Protein AF-A0A8H5CUA9-F1 (afdb_monomer_lite)

Secondary structure (DSSP, 8-state):
--EEEE-PPSSSS--SS-SSS----------------------------------SSSPPHHHHHHHHHHHHHHTTSS-HHHHHHHHHHHHHHHHS--SHHHHHHHHHHHHHHHT-EETTEES--HHHHTTTHHHHHHHHHHHHTT--SHHHHHT-HHHHHHHHHHHHHHGGGGTTTHHHHHHHHHHHHHHHTTS---HHHHHHHHHHHHHHHHHHHHH-GGGHHHHHHHHHHHHHHHHHH---HHHHHHHEEE-SS-EEE-TTS-HHHHHHHHHHHHHHHHHHHHHHHHHHHHTS--EEE--SS-SS---EEEEETT-S---TT------HHHHHHHHHHHHHHHHHHHHHHHHHHTHHHHHHHHHHHHHHHHHHHHHHHHHHT-SS--PPPPPPGGGSSSS--EEEEEE--TTTTTSTT------EEEEESTTS-SS-----SSTHHHHHHHHHTT-S---

InterPro domains:
  IPR005043 Exportin-2, C-terminal [PF03378] (111-243)
  IPR007696 DNA mismatch repair protein MutS, core [SM00533] (131-419)
  IPR011989 Armadillo-like helical [G3DSA:1.25.10.10] (51-258)
  IPR013713 Exportin-2, central domain [PF08506] (57-110)
  IPR016024 Armadillo-type fold [SSF48371] (60-244)
  IPR027417 P-loop containing nucleoside triphosphate hydrolase [G3DSA:3.40.50.300] (388-447)
  IPR036187 DNA mismatch repair protein MutS, core domain superfamily [SSF48334] (194-383)
  IPR045076 DNA mismatch repair MutS [PTHR11361] (175-446)

pLDDT: mean 72.4, std 21.4, range [22.5, 98.19]

Structure (mmCIF, N/CA/C/O backbone):
data_AF-A0A8H5CUA9-F1
#
_entry.id   AF-A0A8H5CUA9-F1
#
loop_
_atom_site.group_PDB
_atom_site.id
_atom_site.type_symbol
_atom_site.label_atom_id
_atom_site.label_alt_id
_atom_site.label_comp_id
_atom_site.label_asym_id
_atom_site.label_entity_id
_atom_site.label_seq_id
_atom_site.pdbx_PDB_ins_code
_atom_site.Cartn_x
_atom_site.Cartn_y
_atom_site.Cartn_z
_atom_site.occupancy
_atom_site.B_iso_or_equiv
_atom_site.auth_seq_id
_atom_site.auth_comp_id
_atom_site.auth_asym_id
_atom_site.auth_atom_id
_atom_site.pdbx_PDB_model_num
ATOM 1 N N . MET A 1 1 ? -40.866 10.759 51.857 1.00 33.16 1 MET A N 1
ATOM 2 C CA . MET A 1 1 ? -41.817 9.677 52.208 1.00 33.16 1 MET A CA 1
ATOM 3 C C . MET A 1 1 ? -41.037 8.377 52.281 1.00 33.16 1 MET A C 1
ATOM 5 O O . MET A 1 1 ? -40.212 8.161 51.402 1.00 33.16 1 MET A O 1
ATOM 9 N N . GLY A 1 2 ? -41.243 7.554 53.311 1.00 36.34 2 GLY A N 1
ATOM 10 C CA . GLY A 1 2 ? -40.573 6.253 53.412 1.00 36.34 2 GLY A CA 1
ATOM 11 C C . GLY A 1 2 ? -41.171 5.215 52.456 1.00 36.34 2 GLY A C 1
ATOM 12 O O . GLY A 1 2 ? -42.370 5.250 52.169 1.00 36.34 2 GLY A O 1
ATOM 13 N N . ARG A 1 3 ? -40.339 4.277 52.004 1.00 40.56 3 ARG A N 1
ATOM 14 C CA . ARG A 1 3 ? -40.757 3.039 51.336 1.00 40.56 3 ARG A CA 1
ATOM 15 C C . ARG A 1 3 ? -40.308 1.841 52.170 1.00 40.56 3 ARG A C 1
ATOM 17 O O . ARG A 1 3 ? -39.305 1.928 52.875 1.00 40.56 3 ARG A O 1
ATOM 24 N N . LEU A 1 4 ? -41.066 0.754 52.107 1.00 42.19 4 LEU A N 1
ATOM 25 C CA . LEU A 1 4 ? -40.862 -0.465 52.887 1.00 42.19 4 LEU A CA 1
ATOM 26 C C . LEU A 1 4 ? -40.534 -1.611 51.919 1.00 42.19 4 LEU A C 1
ATOM 28 O O . LEU A 1 4 ? -41.243 -1.801 50.931 1.00 42.19 4 LEU A O 1
ATOM 32 N N . ARG A 1 5 ? -39.436 -2.332 52.174 1.00 44.25 5 ARG A N 1
ATOM 33 C CA . ARG A 1 5 ? -38.911 -3.403 51.307 1.00 44.25 5 ARG A CA 1
ATOM 34 C C . ARG A 1 5 ? -39.101 -4.756 51.971 1.00 44.25 5 ARG A C 1
ATOM 36 O O . ARG A 1 5 ? -38.800 -4.903 53.153 1.00 44.25 5 ARG A O 1
ATOM 43 N N . LEU A 1 6 ? -39.614 -5.722 51.218 1.00 43.28 6 LEU A N 1
ATOM 44 C CA . LEU A 1 6 ? -40.102 -6.999 51.733 1.00 43.28 6 LEU A CA 1
ATOM 45 C C . LEU A 1 6 ? -39.747 -8.131 50.745 1.00 43.28 6 LEU A C 1
ATOM 47 O O . LEU A 1 6 ? -39.751 -7.927 49.531 1.00 43.28 6 LEU A O 1
ATOM 51 N N . GLY A 1 7 ? -39.438 -9.328 51.256 1.00 43.06 7 GLY A N 1
ATOM 52 C CA . GLY A 1 7 ? -39.088 -10.506 50.446 1.00 43.06 7 GLY A CA 1
ATOM 53 C C . GLY A 1 7 ? -40.048 -11.678 50.665 1.00 43.06 7 GLY A C 1
ATOM 54 O O . GLY A 1 7 ? -40.228 -12.119 51.793 1.00 43.06 7 GLY A O 1
ATOM 55 N N . VAL A 1 8 ? -40.661 -12.185 49.597 1.00 36.41 8 VAL A N 1
ATOM 56 C CA . VAL A 1 8 ? -41.724 -13.210 49.639 1.00 36.41 8 VAL A CA 1
ATOM 57 C C . VAL A 1 8 ? -41.197 -14.589 50.110 1.00 36.41 8 VAL A C 1
ATOM 59 O O . VAL A 1 8 ? -40.125 -15.012 49.666 1.00 36.41 8 VAL A O 1
ATOM 62 N N . PRO A 1 9 ? -41.933 -15.341 50.957 1.00 33.31 9 PRO A N 1
ATOM 63 C CA . PRO A 1 9 ? -41.589 -16.712 51.343 1.00 33.31 9 PRO A CA 1
ATOM 64 C C . PRO A 1 9 ? -42.130 -17.735 50.327 1.00 33.31 9 PRO A C 1
ATOM 66 O O . PRO A 1 9 ? -43.141 -17.486 49.675 1.00 33.31 9 PRO A O 1
ATOM 69 N N . TYR A 1 10 ? -41.495 -18.904 50.173 1.00 32.06 10 TYR A N 1
ATOM 70 C CA . TYR A 1 10 ? -42.010 -19.919 49.241 1.00 32.06 10 TYR A CA 1
ATOM 71 C C . TYR A 1 10 ? -43.195 -20.681 49.867 1.00 32.06 10 TYR A C 1
ATOM 73 O O . TYR A 1 10 ? -43.404 -20.636 51.076 1.00 32.06 10 TYR A O 1
ATOM 81 N N . GLY A 1 11 ? -43.953 -21.406 49.042 1.00 34.25 11 GLY A N 1
ATOM 82 C CA . GLY A 1 11 ? -45.160 -22.137 49.444 1.00 34.25 11 GLY A CA 1
ATOM 83 C C . GLY A 1 11 ? -46.318 -21.933 48.465 1.00 34.25 11 GLY A C 1
ATOM 84 O O . GLY A 1 11 ? -46.708 -22.869 47.783 1.00 34.25 11 GLY A O 1
ATOM 85 N N . LEU A 1 12 ? -46.793 -20.692 48.302 1.00 36.19 12 LEU A N 1
ATOM 86 C CA . LEU A 1 12 ? -47.821 -20.262 47.320 1.00 36.19 12 LEU A CA 1
ATOM 87 C C . LEU A 1 12 ? -47.354 -20.329 45.840 1.00 36.19 12 LEU A C 1
ATOM 89 O O . LEU A 1 12 ? -47.929 -19.713 44.946 1.00 36.19 12 LEU A O 1
ATOM 93 N N . LEU A 1 13 ? -46.252 -21.034 45.612 1.00 31.94 13 LEU A N 1
ATOM 94 C CA . LEU A 1 13 ? -45.362 -21.010 44.461 1.00 31.94 13 LEU A CA 1
ATOM 95 C C . LEU A 1 13 ? -45.447 -22.415 43.808 1.00 31.94 13 LEU A C 1
ATOM 97 O O . LEU A 1 13 ? -45.592 -23.391 44.548 1.00 31.94 13 LEU A O 1
ATOM 101 N N . PRO A 1 14 ? -45.407 -22.591 42.472 1.00 28.94 14 PRO A N 1
ATOM 102 C CA . PRO A 1 14 ? -45.745 -23.861 41.851 1.00 28.94 14 PRO A CA 1
ATOM 103 C C . PRO A 1 14 ? -44.506 -24.751 41.858 1.00 28.94 14 PRO A C 1
ATOM 105 O O . PRO A 1 14 ? -43.643 -24.652 40.989 1.00 28.94 14 PRO A O 1
ATOM 108 N N . VAL A 1 15 ? -44.396 -25.619 42.856 1.00 33.66 15 VAL A N 1
ATOM 109 C CA . VAL A 1 15 ? -43.243 -26.516 42.971 1.00 33.66 15 VAL A CA 1
ATOM 110 C C . VAL A 1 15 ? -43.362 -27.629 41.923 1.00 33.66 15 VAL A C 1
ATOM 112 O O . VAL A 1 15 ? -43.988 -28.655 42.168 1.00 33.66 15 VAL A O 1
ATOM 115 N N . GLY A 1 16 ? -42.795 -27.381 40.737 1.00 33.19 16 GLY A N 1
ATOM 116 C CA . GLY A 1 16 ? -42.816 -28.291 39.584 1.00 33.19 16 GLY A CA 1
ATOM 117 C C . GLY A 1 16 ? -41.465 -28.917 39.218 1.00 33.19 16 GLY A C 1
ATOM 118 O O . GLY A 1 16 ? -41.453 -29.931 38.531 1.00 33.19 16 GLY A O 1
ATOM 119 N N . LEU A 1 17 ? -40.338 -28.353 39.678 1.00 29.14 17 LEU A N 1
ATOM 120 C CA . LEU A 1 17 ? -38.991 -28.915 39.487 1.00 29.14 17 LEU A CA 1
ATOM 121 C C . LEU A 1 17 ? -37.985 -28.281 40.473 1.00 29.14 17 LEU A C 1
ATOM 123 O O . LEU A 1 17 ? -37.248 -27.364 40.131 1.00 29.14 17 LEU A O 1
ATOM 127 N N . LEU A 1 18 ? -37.968 -28.741 41.732 1.00 29.34 18 LEU A N 1
ATOM 128 C CA . LEU A 1 18 ? -36.949 -28.339 42.715 1.00 29.34 18 LEU A CA 1
ATOM 129 C C . LEU A 1 18 ? -36.555 -29.484 43.661 1.00 29.34 18 LEU A C 1
ATOM 131 O O . LEU A 1 18 ? -37.047 -29.601 44.782 1.00 29.34 18 LEU A O 1
ATOM 135 N N . SER A 1 19 ? -35.557 -30.252 43.234 1.00 25.88 19 SER A N 1
ATOM 136 C CA . SER A 1 19 ? -34.466 -30.667 44.117 1.00 25.88 19 SER A CA 1
ATOM 137 C C . SER A 1 19 ? -33.168 -30.318 43.381 1.00 25.88 19 SER A C 1
ATOM 139 O O . SER A 1 19 ? -32.947 -30.853 42.303 1.00 25.88 19 SER A O 1
ATOM 141 N N . SER A 1 20 ? -32.316 -29.407 43.850 1.00 26.67 20 SER A N 1
ATOM 142 C CA . SER A 1 20 ? -32.206 -28.823 45.197 1.00 26.67 20 SER A CA 1
ATOM 143 C C . SER A 1 20 ? -31.976 -27.309 45.161 1.00 26.67 20 SER A C 1
ATOM 145 O O . SER A 1 20 ? -31.079 -26.880 44.453 1.00 26.67 20 SER A O 1
ATOM 147 N N . TYR A 1 21 ? -32.687 -26.554 46.015 1.00 26.58 21 TYR A N 1
ATOM 148 C CA . TYR A 1 21 ? -32.449 -25.132 46.349 1.00 26.58 21 TYR A CA 1
ATOM 149 C C . TYR A 1 21 ? -32.450 -24.136 45.142 1.00 26.58 21 TYR A C 1
ATOM 151 O O . TYR A 1 21 ? -31.545 -24.137 44.329 1.00 26.58 21 TYR A O 1
ATOM 159 N N . ALA A 1 22 ? -33.367 -23.160 45.019 1.00 25.84 22 ALA A N 1
ATOM 160 C CA . ALA A 1 22 ? -34.307 -22.671 46.030 1.00 25.84 22 ALA A CA 1
ATOM 161 C C . ALA A 1 22 ? -35.413 -21.696 45.497 1.00 25.84 22 ALA A C 1
ATOM 163 O O . ALA A 1 22 ? -35.091 -20.599 45.052 1.00 25.84 22 ALA A O 1
ATOM 164 N N . LYS A 1 23 ? -36.701 -22.045 45.730 1.00 27.95 23 LYS A N 1
ATOM 165 C CA . LYS A 1 23 ? -37.940 -21.196 45.802 1.00 27.95 23 LYS A CA 1
ATOM 166 C C . LYS A 1 23 ? -38.431 -20.563 44.446 1.00 27.95 23 LYS A C 1
ATOM 168 O O . LYS A 1 23 ? -37.671 -20.339 43.520 1.00 27.95 23 LYS A O 1
ATOM 173 N N . GLN A 1 24 ? -39.721 -20.167 44.437 1.00 25.41 24 GLN A N 1
ATOM 174 C CA . GLN A 1 24 ? -40.417 -19.152 43.591 1.00 25.41 24 GLN A CA 1
ATOM 175 C C . GLN A 1 24 ? -41.260 -19.589 42.347 1.00 25.41 24 GLN A C 1
ATOM 177 O O . GLN A 1 24 ? -41.706 -20.731 42.315 1.00 25.41 24 GLN A O 1
ATOM 182 N N . GLN A 1 25 ? -41.734 -18.627 41.524 1.00 23.94 25 GLN A N 1
ATOM 183 C CA . GLN A 1 25 ? -43.142 -18.479 41.032 1.00 23.94 25 GLN A CA 1
ATOM 184 C C . GLN A 1 25 ? -43.391 -18.898 39.557 1.00 23.94 25 GLN A C 1
ATOM 186 O O . GLN A 1 25 ? -42.440 -19.326 38.923 1.00 23.94 25 GLN A O 1
ATOM 191 N N . LYS A 1 26 ? -44.575 -18.915 38.894 1.00 23.77 26 LYS A N 1
ATOM 192 C CA . LYS A 1 26 ? -45.988 -18.399 38.967 1.00 23.77 26 LYS A CA 1
ATOM 193 C C . LYS A 1 26 ? -46.382 -16.953 38.573 1.00 23.77 26 LYS A C 1
ATOM 195 O O . LYS A 1 26 ? -47.102 -16.294 39.317 1.00 23.77 26 LYS A O 1
ATOM 200 N N . GLU A 1 27 ? -46.136 -16.608 37.308 1.00 27.83 27 GLU A N 1
ATOM 201 C CA . GLU A 1 27 ? -47.206 -16.304 36.319 1.00 27.83 27 GLU A CA 1
ATOM 202 C C . GLU A 1 27 ? -48.225 -15.141 36.549 1.00 27.83 27 GLU A C 1
ATOM 204 O O . GLU A 1 27 ? -48.868 -15.034 37.585 1.00 27.83 27 GLU A O 1
ATOM 209 N N . ASN A 1 28 ? -48.600 -14.523 35.426 1.00 26.64 28 ASN A N 1
ATOM 210 C CA . ASN A 1 28 ? -49.837 -13.883 34.959 1.00 26.64 28 ASN A CA 1
ATOM 211 C C . ASN A 1 28 ? -50.355 -12.538 35.528 1.00 26.64 28 ASN A C 1
ATOM 213 O O . ASN A 1 28 ? -51.180 -12.504 36.441 1.00 26.64 28 ASN A O 1
ATOM 217 N N . SER A 1 29 ? -49.972 -11.440 34.847 1.00 30.81 29 SER A N 1
ATOM 218 C CA . SER A 1 29 ? -50.752 -10.704 33.803 1.00 30.81 29 SER A CA 1
ATOM 219 C C . SER A 1 29 ? -52.277 -10.464 33.967 1.00 30.81 29 SER A C 1
ATOM 221 O O . SER A 1 29 ? -52.881 -10.819 34.978 1.00 30.81 29 SER A O 1
ATOM 223 N N . PRO A 1 30 ? -52.977 -9.839 32.992 1.00 42.78 30 PRO A N 1
ATOM 224 C CA . PRO A 1 30 ? -52.815 -8.476 32.446 1.00 42.78 30 PRO A CA 1
ATOM 225 C C . PRO A 1 30 ? -54.017 -7.567 32.879 1.00 42.78 30 PRO A C 1
ATOM 227 O O . PRO A 1 30 ? -54.546 -7.840 33.970 1.00 42.78 30 PRO A O 1
ATOM 230 N N . PRO A 1 31 ? -54.417 -6.466 32.174 1.00 30.16 31 PRO A N 1
ATOM 231 C CA . PRO A 1 31 ? -55.078 -6.512 30.845 1.00 30.16 31 PRO A CA 1
ATOM 232 C C . PRO A 1 31 ? -54.671 -5.416 29.807 1.00 30.16 31 PRO A C 1
ATOM 234 O O . PRO A 1 31 ? -53.816 -4.575 30.062 1.00 30.16 31 PRO A O 1
ATOM 237 N N . GLU A 1 32 ? -55.305 -5.494 28.628 1.00 25.39 32 GLU A N 1
ATOM 238 C CA . GLU A 1 32 ? -55.143 -4.749 27.348 1.00 25.39 32 GLU A CA 1
ATOM 239 C C . GLU A 1 32 ? -55.918 -3.386 27.320 1.00 25.39 32 GLU A C 1
ATOM 241 O O . GLU A 1 32 ? -56.388 -2.994 28.394 1.00 25.39 32 GLU A O 1
ATOM 246 N N . PRO A 1 33 ? -56.180 -2.664 26.181 1.00 30.00 33 PRO A N 1
ATOM 247 C CA . PRO A 1 33 ? -55.797 -2.808 24.747 1.00 30.00 33 PRO A CA 1
ATOM 248 C C . PRO A 1 33 ? -55.172 -1.505 24.131 1.00 30.00 33 PRO A C 1
ATOM 250 O O . PRO A 1 33 ? -54.856 -0.583 24.872 1.00 30.00 33 PRO A O 1
ATOM 253 N N . VAL A 1 34 ? -54.844 -1.336 22.829 1.00 22.98 34 VAL A N 1
ATOM 254 C CA . VAL A 1 34 ? -55.707 -1.206 21.617 1.00 22.98 34 VAL A CA 1
ATOM 255 C C . VAL A 1 34 ? -54.889 -1.308 20.306 1.00 22.98 34 VAL A C 1
ATOM 257 O O . VAL A 1 34 ? -53.761 -0.834 20.217 1.00 22.98 34 VAL A O 1
ATOM 260 N N . ILE A 1 35 ? -55.508 -1.868 19.256 1.00 23.95 35 ILE A N 1
ATOM 261 C CA . ILE A 1 35 ? -54.978 -2.081 17.890 1.00 23.95 35 ILE A CA 1
ATOM 262 C C . ILE A 1 35 ? -54.991 -0.799 17.026 1.00 23.95 35 ILE A C 1
ATOM 264 O O . ILE A 1 35 ? -55.996 -0.086 17.024 1.00 23.95 35 ILE A O 1
ATOM 268 N N . ARG A 1 36 ? -53.985 -0.600 16.148 1.00 22.50 36 ARG A N 1
ATOM 269 C CA . ARG A 1 36 ? -54.181 0.024 14.811 1.00 22.50 36 ARG A CA 1
ATOM 270 C C . ARG A 1 36 ? -53.069 -0.294 13.796 1.00 22.50 36 ARG A C 1
ATOM 272 O O . ARG A 1 36 ? -51.894 -0.094 14.068 1.00 22.50 36 ARG A O 1
ATOM 279 N N . LEU A 1 37 ? -53.474 -0.733 12.600 1.00 22.73 37 LEU A N 1
ATOM 280 C CA . LEU A 1 37 ? -52.629 -0.941 11.412 1.00 22.73 37 LEU A CA 1
ATOM 281 C C . LEU A 1 37 ? -52.716 0.264 10.461 1.00 22.73 37 LEU A C 1
ATOM 283 O O . LEU A 1 37 ? -53.806 0.806 10.274 1.00 22.73 37 LEU A O 1
ATOM 287 N N . VAL A 1 38 ? -51.618 0.607 9.777 1.00 23.81 38 VAL A N 1
ATOM 288 C CA . VAL A 1 38 ? -51.602 1.495 8.593 1.00 23.81 38 VAL A CA 1
ATOM 289 C C . VAL A 1 38 ? -50.604 0.948 7.557 1.00 23.81 38 VAL A C 1
ATOM 291 O O . VAL A 1 38 ? -49.560 0.416 7.924 1.00 23.81 38 VAL A O 1
ATOM 294 N N . ARG A 1 39 ? -50.930 1.053 6.259 1.00 24.23 39 ARG A N 1
ATOM 295 C CA . ARG A 1 39 ? -50.081 0.641 5.120 1.00 24.23 39 ARG A CA 1
ATOM 296 C C . ARG A 1 39 ? -49.407 1.845 4.448 1.00 24.23 39 ARG A C 1
ATOM 298 O O . ARG A 1 39 ? -50.054 2.871 4.280 1.00 24.23 39 ARG A O 1
ATOM 305 N N . SER A 1 40 ? -48.200 1.644 3.916 1.00 24.06 40 SER A N 1
ATOM 306 C CA . SER A 1 40 ? -47.620 2.381 2.772 1.00 24.06 40 SER A CA 1
ATOM 307 C C . SER A 1 40 ? -46.536 1.478 2.154 1.00 24.06 40 SER A C 1
ATOM 309 O O . SER A 1 40 ? -45.635 1.063 2.872 1.00 24.06 40 SER A O 1
ATOM 311 N N . GLN A 1 41 ? -46.787 0.797 1.028 1.00 25.20 41 GLN A N 1
ATOM 312 C CA . GLN A 1 41 ? -46.634 1.216 -0.384 1.00 25.20 41 GLN A CA 1
ATOM 313 C C . GLN A 1 41 ? -45.182 1.231 -0.920 1.00 25.20 41 GLN A C 1
ATOM 315 O O . GLN A 1 41 ? -44.247 1.645 -0.250 1.00 25.20 41 GLN A O 1
ATOM 320 N N . ARG A 1 42 ? -45.023 0.722 -2.156 1.00 28.33 42 ARG A N 1
ATOM 321 C CA . ARG A 1 42 ? -43.771 0.631 -2.934 1.00 28.33 42 ARG A CA 1
ATOM 322 C C . ARG A 1 42 ? -43.584 1.864 -3.827 1.00 28.33 42 ARG A C 1
ATOM 324 O O . ARG A 1 42 ? -44.545 2.239 -4.490 1.00 28.33 42 ARG A O 1
ATOM 331 N N . ALA A 1 43 ? -42.340 2.316 -3.986 1.00 26.05 43 ALA A N 1
ATOM 332 C CA . ALA A 1 43 ? -41.706 2.737 -5.251 1.00 26.05 43 ALA A CA 1
ATOM 333 C C . ALA A 1 43 ? -40.206 3.001 -4.976 1.00 26.05 43 ALA A C 1
ATOM 335 O O . ALA A 1 43 ? -39.882 3.440 -3.878 1.00 26.05 43 ALA A O 1
ATOM 336 N N . GLY A 1 44 ? -39.254 2.746 -5.876 1.00 26.92 44 GLY A N 1
ATOM 337 C CA . GLY A 1 44 ? -39.313 2.083 -7.186 1.00 26.92 44 GLY A CA 1
ATOM 338 C C . GLY A 1 44 ? -37.890 1.832 -7.726 1.00 26.92 44 GLY A C 1
ATOM 339 O O . GLY A 1 44 ? -36.933 2.373 -7.177 1.00 26.92 44 GLY A O 1
ATOM 340 N N . ASN A 1 45 ? -37.752 1.015 -8.775 1.00 28.89 45 ASN A N 1
ATOM 341 C CA . ASN A 1 45 ? -36.515 0.932 -9.571 1.00 28.89 45 ASN A CA 1
ATOM 342 C C . ASN A 1 45 ? -36.442 2.121 -10.547 1.00 28.89 45 ASN A C 1
ATOM 344 O O . ASN A 1 45 ? -37.496 2.673 -10.854 1.00 28.89 45 ASN A O 1
ATOM 348 N N . ILE A 1 46 ? -35.235 2.445 -11.032 1.00 31.98 46 ILE A N 1
ATOM 349 C CA . ILE A 1 46 ? -34.885 3.089 -12.322 1.00 31.98 46 ILE A CA 1
ATOM 350 C C . ILE A 1 46 ? -33.342 3.219 -12.352 1.00 31.98 46 ILE A C 1
ATOM 352 O O . ILE A 1 46 ? -32.776 3.625 -11.337 1.00 31.98 46 ILE A O 1
ATOM 356 N N . ASP A 1 47 ? -32.583 2.908 -13.408 1.00 30.38 47 ASP A N 1
ATOM 357 C CA . ASP A 1 47 ? -32.822 2.065 -14.598 1.00 30.38 47 ASP A CA 1
ATOM 358 C C . ASP A 1 47 ? -31.463 1.514 -15.096 1.00 30.38 47 ASP A C 1
ATOM 360 O O . ASP A 1 47 ? -30.408 2.069 -14.776 1.00 30.38 47 ASP A O 1
ATOM 364 N N . GLU A 1 48 ? -31.493 0.446 -15.898 1.00 34.22 48 GLU A N 1
ATOM 365 C CA . GLU A 1 48 ? -30.414 0.081 -16.827 1.00 34.22 48 GLU A CA 1
ATOM 366 C C . GLU A 1 48 ? -30.864 0.486 -18.240 1.00 34.22 48 GLU A C 1
ATOM 368 O O . GLU A 1 48 ? -31.784 -0.138 -18.753 1.00 34.22 48 GLU A O 1
ATOM 373 N N . ASP A 1 49 ? -30.254 1.504 -18.859 1.00 29.20 49 ASP A N 1
ATOM 374 C CA . ASP A 1 49 ? -30.314 1.744 -20.316 1.00 29.20 49 ASP A CA 1
ATOM 375 C C . ASP A 1 49 ? -29.357 2.887 -20.711 1.00 29.20 49 ASP A C 1
ATOM 377 O O . ASP A 1 49 ? -29.484 4.000 -20.204 1.00 29.20 49 ASP A O 1
ATOM 381 N N . ASP A 1 50 ? -28.394 2.625 -21.608 1.00 32.00 50 ASP A N 1
ATOM 382 C CA . ASP A 1 50 ? -27.533 3.668 -22.214 1.00 32.00 50 ASP A CA 1
ATOM 383 C C . ASP A 1 50 ? -26.892 3.202 -23.556 1.00 32.00 50 ASP A C 1
ATOM 385 O O . ASP A 1 50 ? -25.720 3.453 -23.848 1.00 32.00 50 ASP A O 1
ATOM 389 N N . GLU A 1 51 ? -27.659 2.481 -24.393 1.00 33.97 51 GLU A N 1
ATOM 390 C CA . GLU A 1 51 ? -27.273 2.093 -25.768 1.00 33.97 51 GLU A CA 1
ATOM 391 C C . GLU A 1 51 ? -28.058 2.855 -26.862 1.00 33.97 51 GLU A C 1
ATOM 393 O O . GLU A 1 51 ? -28.655 2.239 -27.740 1.00 33.97 51 GLU A O 1
ATOM 398 N N . GLU A 1 52 ? -28.001 4.196 -26.911 1.00 33.72 52 GLU A N 1
ATOM 399 C CA . GLU A 1 52 ? -28.151 4.880 -28.214 1.00 33.72 52 GLU A CA 1
ATOM 400 C C . GLU A 1 52 ? -27.577 6.310 -28.289 1.00 33.72 52 GLU A C 1
ATOM 402 O O . GLU A 1 52 ? -28.139 7.258 -27.740 1.00 33.72 52 GLU A O 1
ATOM 407 N N . GLN A 1 53 ? -26.492 6.482 -29.064 1.00 31.34 53 GLN A N 1
ATOM 408 C CA . GLN A 1 53 ? -26.294 7.612 -29.996 1.00 31.34 53 GLN A CA 1
ATOM 409 C C . GLN A 1 53 ? -24.951 7.527 -30.736 1.00 31.34 53 GLN A C 1
ATOM 411 O O . GLN A 1 53 ? -23.879 7.499 -30.132 1.00 31.34 53 GLN A O 1
ATOM 416 N N . GLY A 1 54 ? -24.986 7.596 -32.070 1.00 30.69 54 GLY A N 1
ATOM 417 C CA . GLY A 1 54 ? -23.776 7.699 -32.884 1.00 30.69 54 GLY A CA 1
ATOM 418 C C . GLY A 1 54 ? -23.970 8.550 -34.134 1.00 30.69 54 GLY A C 1
ATOM 419 O O . GLY A 1 54 ? -24.771 8.185 -34.982 1.00 30.69 54 GLY A O 1
ATOM 420 N N . ALA A 1 55 ? -23.194 9.640 -34.270 1.00 33.06 55 ALA A N 1
ATOM 421 C CA . ALA A 1 55 ? -22.786 10.231 -35.560 1.00 33.06 55 ALA A CA 1
ATOM 422 C C . ALA A 1 55 ? -21.863 11.468 -35.408 1.00 33.06 55 ALA A C 1
ATOM 424 O O . ALA A 1 55 ? -22.332 12.603 -35.458 1.00 33.06 55 ALA A O 1
ATOM 425 N N . LYS A 1 56 ? -20.533 11.284 -35.330 1.00 36.22 56 LYS A N 1
ATOM 426 C CA . LYS A 1 56 ? -19.543 12.326 -35.705 1.00 36.22 56 LYS A CA 1
ATOM 427 C C . LYS A 1 56 ? -18.251 11.719 -36.271 1.00 36.22 56 LYS A C 1
ATOM 429 O O . LYS A 1 56 ? -17.303 11.488 -35.531 1.00 36.22 56 LYS A O 1
ATOM 434 N N . GLY A 1 57 ? -18.212 11.492 -37.588 1.00 43.12 57 GLY A N 1
ATOM 435 C CA . GLY A 1 57 ? -16.999 11.396 -38.431 1.00 43.12 57 GLY A CA 1
ATOM 436 C C . GLY A 1 57 ? -15.948 10.298 -38.171 1.00 43.12 57 GLY A C 1
ATOM 437 O O . GLY A 1 57 ? -15.110 10.070 -39.037 1.00 43.12 57 GLY A O 1
ATOM 438 N N . GLY A 1 58 ? -15.951 9.627 -37.019 1.00 56.50 58 GLY A N 1
ATOM 439 C CA . GLY A 1 58 ? -14.965 8.612 -36.643 1.00 56.50 58 GLY A CA 1
ATOM 440 C C . GLY A 1 58 ? -15.468 7.175 -36.781 1.00 56.50 58 GLY A C 1
ATOM 441 O O . GLY A 1 58 ? -16.670 6.917 -36.789 1.00 56.50 58 GLY A O 1
ATOM 442 N N . VAL A 1 59 ? -14.527 6.224 -36.823 1.00 65.94 59 VAL A N 1
ATOM 443 C CA . VAL A 1 59 ? -14.811 4.779 -36.739 1.00 65.94 59 VAL A CA 1
ATOM 444 C C . VAL A 1 59 ? -15.656 4.483 -35.494 1.00 65.94 59 VAL A C 1
ATOM 446 O O . VAL A 1 59 ? -15.303 4.925 -34.397 1.00 65.94 59 VAL A O 1
ATOM 449 N N . HIS A 1 60 ? -16.746 3.732 -35.676 1.00 74.75 60 HIS A N 1
ATOM 450 C CA . HIS A 1 60 ? -17.730 3.439 -34.631 1.00 74.75 60 HIS A CA 1
ATOM 451 C C . HIS A 1 60 ? -17.073 2.838 -33.369 1.00 74.75 60 HIS A C 1
ATOM 453 O O . HIS A 1 60 ? -16.210 1.966 -33.518 1.00 74.75 60 HIS A O 1
ATOM 459 N N . PRO A 1 61 ? -17.460 3.240 -32.137 1.00 73.75 61 PRO A N 1
ATOM 460 C CA . PRO A 1 61 ? -16.810 2.768 -30.910 1.00 73.75 61 PRO A CA 1
ATOM 461 C C . PRO A 1 61 ? -16.750 1.241 -30.788 1.00 73.75 61 PRO A C 1
ATOM 463 O O . PRO A 1 61 ? -15.696 0.707 -30.458 1.00 73.75 61 PRO A O 1
ATOM 466 N N . ILE A 1 62 ? -17.822 0.532 -31.164 1.00 77.75 62 ILE A N 1
ATOM 467 C CA . ILE A 1 62 ? -17.867 -0.943 -31.156 1.00 77.75 62 ILE A CA 1
ATOM 468 C C . ILE A 1 62 ? -16.748 -1.542 -32.027 1.00 77.75 62 ILE A C 1
ATOM 470 O O . ILE A 1 62 ? -16.014 -2.410 -31.569 1.00 77.75 62 ILE A O 1
ATOM 474 N N . LEU A 1 63 ? -16.521 -1.011 -33.236 1.00 81.00 63 LEU A N 1
ATOM 475 C CA . LEU A 1 63 ? -15.457 -1.491 -34.132 1.00 81.00 63 LEU A CA 1
ATOM 476 C C . LEU A 1 63 ? -14.050 -1.234 -33.561 1.00 81.00 63 LEU A C 1
ATOM 478 O O . LEU A 1 63 ? -13.136 -2.024 -33.798 1.00 81.00 63 LEU A O 1
ATOM 482 N N . LYS A 1 64 ? -13.866 -0.159 -32.778 1.00 80.88 64 LYS A N 1
ATOM 483 C CA . LYS A 1 64 ? -12.618 0.076 -32.029 1.00 80.88 64 LYS A CA 1
ATOM 484 C C . LYS A 1 64 ? -12.458 -0.941 -30.895 1.00 80.88 64 LYS A C 1
ATOM 486 O O . LYS A 1 64 ? -11.383 -1.522 -30.758 1.00 80.88 64 LYS A O 1
ATOM 491 N N . VAL A 1 65 ? -13.515 -1.178 -30.113 1.00 85.69 65 VAL A N 1
ATOM 492 C CA . VAL A 1 65 ? -13.533 -2.171 -29.024 1.00 85.69 65 VAL A CA 1
ATOM 493 C C . VAL A 1 65 ? -13.225 -3.568 -29.559 1.00 85.69 65 VAL A C 1
ATOM 495 O O . VAL A 1 65 ? -12.372 -4.245 -28.991 1.00 85.69 65 VAL A O 1
ATOM 498 N N . ASP A 1 66 ? -13.830 -3.981 -30.673 1.00 83.44 66 ASP A N 1
ATOM 499 C CA . ASP A 1 66 ? -13.593 -5.302 -31.260 1.00 83.44 66 ASP A CA 1
ATOM 500 C C . ASP A 1 66 ? -12.196 -5.452 -31.869 1.00 83.44 66 ASP A C 1
ATOM 502 O O . ASP A 1 66 ? -11.579 -6.504 -31.705 1.00 83.44 66 ASP A O 1
ATOM 506 N N . ALA A 1 67 ? -11.622 -4.401 -32.465 1.00 86.94 67 ALA A N 1
ATOM 507 C CA . ALA A 1 67 ? -10.216 -4.420 -32.880 1.00 86.94 67 ALA A CA 1
ATOM 508 C C . ALA A 1 67 ? -9.260 -4.590 -31.678 1.00 86.94 67 ALA A C 1
ATOM 510 O O . ALA A 1 67 ? -8.306 -5.373 -31.737 1.00 86.94 67 ALA A O 1
ATOM 511 N N . ILE A 1 68 ? -9.540 -3.916 -30.556 1.00 89.56 68 ILE A N 1
ATOM 512 C CA . ILE A 1 68 ? -8.768 -4.051 -29.309 1.00 89.56 68 ILE A CA 1
ATOM 513 C C . ILE A 1 68 ? -8.989 -5.437 -28.668 1.00 89.56 68 ILE A C 1
ATOM 515 O O . ILE A 1 68 ? -8.042 -6.045 -28.166 1.00 89.56 68 ILE A O 1
ATOM 519 N N . ARG A 1 69 ? -10.212 -5.979 -28.721 1.00 86.38 69 ARG A N 1
ATOM 520 C CA . ARG A 1 69 ? -10.578 -7.321 -28.234 1.00 86.38 69 ARG A CA 1
ATOM 521 C C . ARG A 1 69 ? -9.931 -8.430 -29.070 1.00 86.38 69 ARG A C 1
ATOM 523 O O . ARG A 1 69 ? -9.458 -9.416 -28.501 1.00 86.38 69 ARG A O 1
ATOM 530 N N . PHE A 1 70 ? -9.838 -8.257 -30.389 1.00 87.00 70 PHE A N 1
ATOM 531 C CA . PHE A 1 70 ? -9.093 -9.142 -31.288 1.00 87.00 70 PHE A CA 1
ATOM 532 C C . PHE A 1 70 ? -7.605 -9.149 -30.926 1.00 87.00 70 PHE A C 1
ATOM 534 O O . PHE A 1 70 ? -7.043 -10.215 -30.672 1.00 87.00 70 PHE A O 1
ATOM 541 N N . LEU A 1 71 ? -6.987 -7.966 -30.801 1.00 89.31 71 LEU A N 1
ATOM 542 C CA . LEU A 1 71 ? -5.598 -7.830 -30.355 1.00 89.31 71 LEU A CA 1
ATOM 543 C C . LEU A 1 71 ? -5.371 -8.512 -29.001 1.00 89.31 71 LEU A C 1
ATOM 545 O O . LEU A 1 71 ? -4.443 -9.303 -28.865 1.00 89.31 71 LEU A O 1
ATOM 549 N N . TYR A 1 72 ? -6.223 -8.237 -28.009 1.00 85.69 72 TYR A N 1
ATOM 550 C CA . TYR A 1 72 ? -6.178 -8.880 -26.696 1.00 85.69 72 TYR A CA 1
ATOM 551 C C . TYR A 1 72 ? -6.216 -10.410 -26.820 1.00 85.69 72 TYR A C 1
ATOM 553 O O . TYR A 1 72 ? -5.420 -11.088 -26.170 1.00 85.69 72 TYR A O 1
ATOM 561 N N . THR A 1 73 ? -7.100 -10.951 -27.661 1.00 86.62 73 THR A N 1
ATOM 562 C CA . THR A 1 73 ? -7.290 -12.399 -27.839 1.00 86.62 73 THR A CA 1
ATOM 563 C C . THR A 1 73 ? -6.060 -13.050 -28.472 1.00 86.62 73 THR A C 1
ATOM 565 O O . THR A 1 73 ? -5.534 -14.019 -27.925 1.00 86.62 73 THR A O 1
ATOM 568 N N . PHE A 1 74 ? -5.549 -12.481 -29.568 1.00 91.44 74 PHE A N 1
ATOM 569 C CA . PHE A 1 74 ? -4.466 -13.058 -30.377 1.00 91.44 74 PHE A CA 1
ATOM 570 C C . PHE A 1 74 ? -3.063 -12.507 -30.052 1.00 91.44 74 PHE A C 1
ATOM 572 O O . PHE A 1 74 ? -2.105 -12.732 -30.790 1.00 91.44 74 PHE A O 1
ATOM 579 N N . ARG A 1 75 ? -2.904 -11.813 -28.916 1.00 92.81 75 ARG A N 1
ATOM 580 C CA . ARG A 1 75 ? -1.636 -11.194 -28.477 1.00 92.81 75 ARG A CA 1
ATOM 581 C C . ARG A 1 75 ? -0.445 -12.159 -28.389 1.00 92.81 75 ARG A C 1
ATOM 583 O O . ARG A 1 75 ? 0.690 -11.723 -28.534 1.00 92.81 75 ARG A O 1
ATOM 590 N N . ASN A 1 76 ? -0.696 -13.450 -28.153 1.00 91.06 76 ASN A N 1
ATOM 591 C CA . ASN A 1 76 ? 0.342 -14.482 -28.030 1.00 91.06 76 ASN A CA 1
ATOM 592 C C . ASN A 1 76 ? 0.837 -15.000 -29.396 1.00 91.06 76 ASN A C 1
ATOM 594 O O . ASN A 1 76 ? 1.846 -15.697 -29.454 1.00 91.06 76 ASN A O 1
ATOM 598 N N . GLN A 1 77 ? 0.120 -14.690 -30.479 1.00 91.38 77 GLN A N 1
ATOM 599 C CA . GLN A 1 77 ? 0.431 -15.074 -31.856 1.00 91.38 77 GLN A CA 1
ATOM 600 C C . GLN A 1 77 ? 1.187 -13.964 -32.610 1.00 91.38 77 GLN A C 1
ATOM 602 O O . GLN A 1 77 ? 1.645 -14.184 -33.729 1.00 91.38 77 GLN A O 1
ATOM 607 N N . LEU A 1 78 ? 1.324 -12.778 -32.007 1.00 91.19 78 LEU A N 1
ATOM 608 C CA . LEU A 1 78 ? 2.015 -11.623 -32.577 1.00 91.19 78 LEU A CA 1
ATOM 609 C C . LEU A 1 78 ? 3.481 -11.566 -32.137 1.00 91.19 78 LEU A C 1
ATOM 611 O O . LEU A 1 78 ? 3.833 -11.922 -31.012 1.00 91.19 78 LEU A O 1
ATOM 615 N N . THR A 1 79 ? 4.347 -11.061 -33.013 1.00 93.62 79 THR A N 1
ATOM 616 C CA . THR A 1 79 ? 5.759 -10.840 -32.683 1.00 93.62 79 THR A CA 1
ATOM 617 C C . THR A 1 79 ? 5.930 -9.621 -31.775 1.00 93.62 79 THR A C 1
ATOM 619 O O . THR A 1 79 ? 5.131 -8.681 -31.793 1.00 93.62 79 THR A O 1
ATOM 622 N N . LYS A 1 80 ? 7.036 -9.573 -31.021 1.00 93.25 80 LYS A N 1
ATOM 623 C CA . LYS A 1 80 ? 7.381 -8.413 -30.182 1.00 93.25 80 LYS A CA 1
ATOM 624 C C . LYS A 1 80 ? 7.404 -7.093 -30.971 1.00 93.25 80 LYS A C 1
ATOM 626 O O . LYS A 1 80 ? 6.960 -6.076 -30.452 1.00 93.25 80 LYS A O 1
ATOM 631 N N . GLN A 1 81 ? 7.857 -7.111 -32.228 1.00 93.31 81 GLN A N 1
ATOM 632 C CA . GLN A 1 81 ? 7.857 -5.932 -33.105 1.00 93.31 81 GLN A CA 1
ATOM 633 C C . GLN A 1 81 ? 6.437 -5.476 -33.473 1.00 93.31 81 GLN A C 1
ATOM 635 O O . GLN A 1 81 ? 6.149 -4.283 -33.416 1.00 93.31 81 GLN A O 1
ATOM 640 N N . GLN A 1 82 ? 5.532 -6.408 -33.792 1.00 93.31 82 GLN A N 1
ATOM 641 C CA . GLN A 1 82 ? 4.123 -6.089 -34.058 1.00 93.31 82 GLN A CA 1
ATOM 642 C C . GLN A 1 82 ? 3.444 -5.501 -32.813 1.00 93.31 82 GLN A C 1
ATOM 644 O O . GLN A 1 82 ? 2.755 -4.489 -32.905 1.00 93.31 82 GLN A O 1
ATOM 649 N N . LEU A 1 83 ? 3.687 -6.083 -31.636 1.00 93.81 83 LEU A N 1
ATOM 650 C CA . LEU A 1 83 ? 3.148 -5.578 -30.372 1.00 93.81 83 LEU A CA 1
ATOM 651 C C . LEU A 1 83 ? 3.689 -4.177 -30.024 1.00 93.81 83 LEU A C 1
ATOM 653 O O . LEU A 1 83 ? 2.914 -3.318 -29.606 1.00 93.81 83 LEU A O 1
ATOM 657 N N . LEU A 1 84 ? 4.983 -3.914 -30.254 1.00 92.56 84 LEU A N 1
ATOM 658 C CA . LEU A 1 84 ? 5.580 -2.580 -30.100 1.00 92.56 84 LEU A CA 1
ATOM 659 C C . LEU A 1 84 ? 4.955 -1.545 -31.046 1.00 92.56 84 LEU A C 1
ATOM 661 O O . LEU A 1 84 ? 4.684 -0.430 -30.615 1.00 92.56 84 LEU A O 1
ATOM 665 N N . ALA A 1 85 ? 4.666 -1.911 -32.298 1.00 91.81 85 ALA A N 1
ATOM 666 C CA . ALA A 1 85 ? 3.999 -1.021 -33.252 1.00 91.81 85 ALA A CA 1
ATOM 667 C C . ALA A 1 85 ? 2.539 -0.697 -32.867 1.00 91.81 85 ALA A C 1
ATOM 669 O O . ALA A 1 85 ? 2.025 0.361 -33.228 1.00 91.81 85 ALA A O 1
ATOM 670 N N . VAL A 1 86 ? 1.868 -1.583 -32.122 1.00 92.25 86 VAL A N 1
ATOM 671 C CA . VAL A 1 86 ? 0.462 -1.413 -31.717 1.00 92.25 86 VAL A CA 1
ATOM 672 C C . VAL A 1 86 ? 0.306 -0.685 -30.373 1.00 92.25 86 VAL A C 1
ATOM 674 O O . VAL A 1 86 ? -0.709 -0.022 -30.162 1.00 92.25 86 VAL A O 1
ATOM 677 N N . LEU A 1 87 ? 1.297 -0.722 -29.476 1.00 92.25 87 LEU A N 1
ATOM 678 C CA . LEU A 1 87 ? 1.228 -0.023 -28.182 1.00 92.25 87 LEU A CA 1
ATOM 679 C C . LEU A 1 87 ? 0.947 1.498 -28.301 1.00 92.25 87 LEU A C 1
ATOM 681 O O . LEU A 1 87 ? 0.056 1.966 -27.590 1.00 92.25 87 LEU A O 1
ATOM 685 N N . PRO A 1 88 ? 1.564 2.268 -29.224 1.00 93.12 88 PRO A N 1
ATOM 686 C CA . PRO A 1 88 ? 1.191 3.666 -29.480 1.00 93.12 88 PRO A CA 1
ATOM 687 C C . PRO A 1 88 ? -0.266 3.857 -29.929 1.00 93.12 88 PRO A C 1
ATOM 689 O O . PRO A 1 88 ? -0.900 4.848 -29.566 1.00 93.12 88 PRO A O 1
ATOM 692 N N . LEU A 1 89 ? -0.825 2.901 -30.680 1.00 92.19 89 LEU A N 1
ATOM 693 C CA . LEU A 1 89 ? -2.225 2.939 -31.117 1.00 92.19 89 LEU A CA 1
ATOM 694 C C . LEU A 1 89 ? -3.182 2.699 -29.942 1.00 92.19 89 LEU A C 1
ATOM 696 O O . LEU A 1 89 ? -4.225 3.344 -29.870 1.00 92.19 89 LEU A O 1
ATOM 700 N N . LEU A 1 90 ? -2.810 1.828 -28.995 1.00 93.62 90 LEU A N 1
ATOM 701 C CA . LEU A 1 90 ? -3.559 1.633 -27.750 1.00 93.62 90 LEU A CA 1
ATOM 702 C C . LEU A 1 90 ? -3.475 2.855 -26.829 1.00 93.62 90 LEU A C 1
ATOM 704 O O . LEU A 1 90 ? -4.499 3.246 -26.278 1.00 93.62 90 LEU A O 1
ATOM 708 N N . ILE A 1 91 ? -2.299 3.483 -26.695 1.00 94.12 91 ILE A N 1
ATOM 709 C CA . ILE A 1 91 ? -2.133 4.739 -25.938 1.00 94.12 91 ILE A CA 1
ATOM 710 C C . ILE A 1 91 ? -3.065 5.813 -26.511 1.00 94.12 91 ILE A C 1
ATOM 712 O O . ILE A 1 91 ? -3.833 6.418 -25.765 1.00 94.12 91 ILE A O 1
ATOM 716 N N . LYS A 1 92 ? -3.069 5.988 -27.839 1.00 92.25 92 LYS A N 1
ATOM 717 C CA . LYS A 1 92 ? -3.964 6.934 -28.513 1.00 92.25 92 LYS A CA 1
ATOM 718 C C . LYS A 1 92 ? -5.445 6.578 -28.336 1.00 92.25 92 LYS A C 1
ATOM 720 O O . LYS A 1 92 ? -6.242 7.458 -28.041 1.00 92.25 92 LYS A O 1
ATOM 725 N N . ALA A 1 93 ? -5.825 5.306 -28.468 1.00 90.38 93 ALA A N 1
ATOM 726 C CA . ALA A 1 93 ? -7.209 4.869 -28.256 1.00 90.38 93 ALA A CA 1
ATOM 727 C C . ALA A 1 93 ? -7.690 5.064 -26.805 1.00 90.38 93 ALA A C 1
ATOM 729 O O . ALA A 1 93 ? -8.883 5.262 -26.579 1.00 90.38 93 ALA A O 1
ATOM 730 N N . LEU A 1 94 ? -6.772 5.023 -25.835 1.00 93.38 94 LEU A N 1
ATOM 731 C CA . LEU A 1 94 ? -7.042 5.292 -24.425 1.00 93.38 94 LEU A CA 1
ATOM 732 C C . LEU A 1 94 ? -7.217 6.799 -24.171 1.00 93.38 94 LEU A C 1
ATOM 734 O O . LEU A 1 94 ? -8.151 7.181 -23.467 1.00 93.38 94 LEU A O 1
ATOM 738 N N . ASP A 1 95 ? -6.377 7.649 -24.772 1.00 93.00 95 ASP A N 1
ATOM 739 C CA . ASP A 1 95 ? -6.424 9.112 -24.612 1.00 93.00 95 ASP A CA 1
ATOM 740 C C . ASP A 1 95 ? -7.601 9.757 -25.368 1.00 93.00 95 ASP A C 1
ATOM 742 O O . ASP A 1 95 ? -8.480 10.352 -24.738 1.00 93.00 95 ASP A O 1
ATOM 746 N N . ASP A 1 96 ? -7.696 9.539 -26.688 1.00 89.00 96 ASP A N 1
ATOM 747 C CA . ASP A 1 96 ? -8.718 10.119 -27.581 1.00 89.00 96 ASP A CA 1
ATOM 748 C C . ASP A 1 96 ? -10.161 9.737 -27.192 1.00 89.00 96 ASP A C 1
ATOM 750 O O . ASP A 1 96 ? -11.112 10.411 -27.590 1.00 89.00 96 ASP A O 1
ATOM 754 N N . SER A 1 97 ? -10.362 8.611 -26.496 1.00 86.25 97 SER A N 1
ATOM 755 C CA . SER A 1 97 ? -11.702 8.078 -26.235 1.00 86.25 97 SER A CA 1
ATOM 756 C C . SER A 1 97 ? -12.313 8.596 -24.938 1.00 86.25 97 SER A C 1
ATOM 758 O O . SER A 1 97 ? -11.788 8.357 -23.850 1.00 86.25 97 SER A O 1
ATOM 760 N N . GLU A 1 98 ? -13.494 9.200 -25.048 1.00 86.19 98 GLU A N 1
ATOM 761 C CA . GLU A 1 98 ? -14.390 9.488 -23.919 1.00 86.19 98 GLU A CA 1
ATOM 762 C C . GLU A 1 98 ? -15.308 8.296 -23.587 1.00 86.19 98 GLU A C 1
ATOM 764 O O . GLU A 1 98 ? -15.748 8.153 -22.452 1.00 86.19 98 GLU A O 1
ATOM 769 N N . ASN A 1 99 ? -15.543 7.384 -24.541 1.00 86.81 99 ASN A N 1
ATOM 770 C CA . ASN A 1 99 ? -16.346 6.179 -24.324 1.00 86.81 99 ASN A CA 1
ATOM 771 C C . ASN A 1 99 ? -15.656 5.214 -23.338 1.00 86.81 99 ASN A C 1
ATOM 773 O O . ASN A 1 99 ? -14.545 4.739 -23.614 1.00 86.81 99 ASN A O 1
ATOM 777 N N . TYR A 1 100 ? -16.360 4.893 -22.243 1.00 86.38 100 TYR A N 1
ATOM 778 C CA . TYR A 1 100 ? -15.896 4.056 -21.128 1.00 86.38 100 TYR A CA 1
ATOM 779 C C . TYR A 1 100 ? -15.328 2.711 -21.589 1.00 86.38 100 TYR A C 1
ATOM 781 O O . TYR A 1 100 ? -14.195 2.352 -21.259 1.00 86.38 100 TYR A O 1
ATOM 789 N N . VAL A 1 101 ? -16.096 1.974 -22.397 1.00 87.62 101 VAL A N 1
ATOM 790 C CA . VAL A 1 101 ? -15.730 0.629 -22.862 1.00 87.62 101 VAL A CA 1
ATOM 791 C C . VAL A 1 101 ? -14.426 0.673 -23.665 1.00 87.62 101 VAL A C 1
ATOM 793 O O . VAL A 1 101 ? -13.522 -0.124 -23.421 1.00 87.62 101 VAL A O 1
ATOM 796 N N . THR A 1 102 ? -14.283 1.642 -24.569 1.00 88.88 102 THR A N 1
ATOM 797 C CA . THR A 1 102 ? -13.123 1.757 -25.465 1.00 88.88 102 THR A CA 1
ATOM 798 C C . THR A 1 102 ? -11.815 2.000 -24.704 1.00 88.88 102 THR A C 1
ATOM 800 O O . THR A 1 102 ? -10.852 1.261 -24.924 1.00 88.88 102 THR A O 1
ATOM 803 N N . TYR A 1 103 ? -11.761 2.966 -23.773 1.00 92.25 103 TYR A N 1
ATOM 804 C CA . TYR A 1 103 ? -10.523 3.199 -23.010 1.00 92.25 103 TYR A CA 1
ATOM 805 C C . TYR A 1 103 ? -10.247 2.081 -21.991 1.00 92.25 103 TYR A C 1
ATOM 807 O O . TYR A 1 103 ? -9.087 1.748 -21.741 1.00 92.25 103 TYR A O 1
ATOM 815 N N . THR A 1 104 ? -11.292 1.438 -21.460 1.00 93.00 104 THR A N 1
ATOM 816 C CA . THR A 1 104 ? -11.159 0.295 -20.539 1.00 93.00 104 THR A CA 1
ATOM 817 C C . THR A 1 104 ? -10.554 -0.919 -21.242 1.00 93.00 104 THR A C 1
ATOM 819 O O . THR A 1 104 ? -9.581 -1.496 -20.754 1.00 93.00 104 THR A O 1
ATOM 822 N N . TYR A 1 105 ? -11.054 -1.279 -22.428 1.00 92.19 105 TYR A N 1
ATOM 823 C CA . TYR A 1 105 ? -10.466 -2.355 -23.230 1.00 92.19 105 TYR A CA 1
ATOM 824 C C . TYR A 1 105 ? -9.043 -2.017 -23.695 1.00 92.19 105 TYR A C 1
ATOM 826 O O . TYR A 1 105 ? -8.194 -2.910 -23.704 1.00 92.19 105 TYR A O 1
ATOM 834 N N . ALA A 1 106 ? -8.737 -0.748 -24.002 1.00 95.06 106 ALA A N 1
ATOM 835 C CA . ALA A 1 106 ? -7.365 -0.324 -24.292 1.00 95.06 106 ALA A CA 1
ATOM 836 C C . ALA A 1 106 ? -6.430 -0.559 -23.089 1.00 95.06 106 ALA A C 1
ATOM 838 O O . ALA A 1 106 ? -5.359 -1.147 -23.255 1.00 95.06 106 ALA A O 1
ATOM 839 N N . ALA A 1 107 ? -6.852 -0.197 -21.871 1.00 96.19 107 ALA A N 1
ATOM 840 C CA . ALA A 1 107 ? -6.091 -0.442 -20.644 1.00 96.19 107 ALA A CA 1
ATOM 841 C C . ALA A 1 107 ? -5.875 -1.946 -20.376 1.00 96.19 107 ALA A C 1
ATOM 843 O O . ALA A 1 107 ? -4.744 -2.365 -20.113 1.00 96.19 107 ALA A O 1
ATOM 844 N N . ILE A 1 108 ? -6.920 -2.776 -20.526 1.00 94.69 108 ILE A N 1
ATOM 845 C CA . ILE A 1 108 ? -6.814 -4.244 -20.424 1.00 94.69 108 ILE A CA 1
ATOM 846 C C . ILE A 1 108 ? -5.801 -4.786 -21.445 1.00 94.69 108 ILE A C 1
ATOM 848 O O . ILE A 1 108 ? -4.960 -5.617 -21.094 1.00 94.69 108 ILE A O 1
ATOM 852 N N . ALA A 1 109 ? -5.867 -4.339 -22.703 1.00 95.50 109 ALA A N 1
ATOM 853 C CA . ALA A 1 109 ? -4.969 -4.801 -23.758 1.00 95.50 109 ALA A CA 1
ATOM 854 C C . ALA A 1 109 ? -3.506 -4.429 -23.464 1.00 95.50 109 ALA A C 1
ATOM 856 O O . ALA A 1 109 ? -2.638 -5.296 -23.550 1.00 95.50 109 ALA A O 1
ATOM 857 N N . ILE A 1 110 ? -3.237 -3.191 -23.032 1.00 96.56 110 ILE A N 1
ATOM 858 C CA . ILE A 1 110 ? -1.901 -2.739 -22.607 1.00 96.56 110 ILE A CA 1
ATOM 859 C C . ILE A 1 110 ? -1.376 -3.598 -21.447 1.00 96.56 110 ILE A C 1
ATOM 861 O O . ILE A 1 110 ? -0.260 -4.117 -21.524 1.00 96.56 110 ILE A O 1
ATOM 865 N N . GLU A 1 111 ? -2.187 -3.815 -20.403 1.00 96.19 111 GLU A N 1
ATOM 866 C CA . GLU A 1 111 ? -1.813 -4.642 -19.247 1.00 96.19 111 GLU A CA 1
ATOM 867 C C . GLU A 1 111 ? -1.423 -6.064 -19.678 1.00 96.19 111 GLU A C 1
ATOM 869 O O . GLU A 1 111 ? -0.404 -6.613 -19.249 1.00 96.19 111 GLU A O 1
ATOM 874 N N . LYS A 1 112 ? -2.224 -6.640 -20.579 1.00 94.62 112 LYS A N 1
ATOM 875 C CA . LYS A 1 112 ? -2.096 -8.017 -21.060 1.00 94.62 112 LYS A CA 1
ATOM 876 C C . LYS A 1 112 ? -0.969 -8.217 -22.066 1.00 94.62 112 LYS A C 1
ATOM 878 O O . LYS A 1 112 ? -0.430 -9.320 -22.094 1.00 94.62 112 LYS A O 1
ATOM 883 N N . VAL A 1 113 ? -0.610 -7.199 -22.852 1.00 95.50 113 VAL A N 1
ATOM 884 C CA . VAL A 1 113 ? 0.547 -7.211 -23.767 1.00 95.50 113 VAL A CA 1
ATOM 885 C C . VAL A 1 113 ? 1.850 -7.095 -22.978 1.00 95.50 113 VAL A C 1
ATOM 887 O O . VAL A 1 113 ? 2.726 -7.946 -23.121 1.00 95.50 113 VAL A O 1
ATOM 890 N N . LEU A 1 114 ? 1.957 -6.119 -22.072 1.00 95.62 114 LEU A N 1
ATOM 891 C CA . LEU A 1 114 ? 3.142 -5.967 -21.217 1.00 95.62 114 LEU A CA 1
ATOM 892 C C . LEU A 1 114 ? 3.314 -7.143 -20.235 1.00 95.62 114 LEU A C 1
ATOM 894 O O . LEU A 1 114 ? 4.424 -7.417 -19.786 1.00 95.62 114 LEU A O 1
ATOM 898 N N . GLY A 1 115 ? 2.228 -7.855 -19.916 1.00 93.38 115 GLY A N 1
ATOM 899 C CA . GLY A 1 115 ? 2.230 -9.076 -19.109 1.00 93.38 115 GLY A CA 1
ATOM 900 C C . GLY A 1 115 ? 2.583 -10.377 -19.850 1.00 93.38 115 GLY A C 1
ATOM 901 O O . GLY A 1 115 ? 2.601 -11.426 -19.201 1.00 93.38 115 GLY A O 1
ATOM 902 N N . ILE A 1 116 ? 2.843 -10.360 -21.168 1.00 94.44 116 ILE A N 1
ATOM 903 C CA . ILE A 1 116 ? 3.181 -11.579 -21.931 1.00 94.44 116 ILE A CA 1
ATOM 904 C C . ILE A 1 116 ? 4.478 -12.203 -21.405 1.00 94.44 116 ILE A C 1
ATOM 906 O O . ILE A 1 116 ? 5.481 -11.518 -21.179 1.00 94.44 116 ILE A O 1
ATOM 910 N N . ARG A 1 117 ? 4.467 -13.534 -21.269 1.00 92.75 117 ARG A N 1
ATOM 911 C CA . ARG A 1 117 ? 5.657 -14.337 -20.992 1.00 92.75 117 ARG A CA 1
ATOM 912 C C . ARG A 1 117 ? 5.949 -15.308 -22.127 1.00 92.75 117 ARG A C 1
ATOM 914 O O . ARG A 1 117 ? 5.034 -15.935 -22.653 1.00 92.75 117 ARG A O 1
ATOM 921 N N . GLN A 1 118 ? 7.229 -15.476 -22.437 1.00 87.56 118 GLN A N 1
ATOM 922 C CA . GLN A 1 118 ? 7.748 -16.462 -23.380 1.00 87.56 118 GLN A CA 1
ATOM 923 C C . GLN A 1 118 ? 8.881 -17.224 -22.685 1.00 87.56 118 GLN A C 1
ATOM 925 O O . GLN A 1 118 ? 9.725 -16.617 -22.029 1.00 87.56 118 GLN A O 1
ATOM 930 N N . ASN A 1 119 ? 8.872 -18.558 -22.761 1.00 86.75 119 ASN A N 1
ATOM 931 C CA . ASN A 1 119 ? 9.854 -19.434 -22.100 1.00 86.75 119 ASN A CA 1
ATOM 932 C C . ASN A 1 119 ? 10.058 -19.111 -20.597 1.00 86.75 119 ASN A C 1
ATOM 934 O O . ASN A 1 119 ? 11.172 -19.109 -20.082 1.00 86.75 119 ASN A O 1
ATOM 938 N N . GLY A 1 120 ? 8.966 -18.775 -19.895 1.00 85.62 120 GLY A N 1
ATOM 939 C CA . GLY A 1 120 ? 8.951 -18.402 -18.472 1.00 85.62 120 GLY A CA 1
ATOM 940 C C . GLY A 1 120 ? 9.334 -16.946 -18.155 1.00 85.62 120 GLY A C 1
ATOM 941 O O . GLY A 1 120 ? 8.912 -16.430 -17.116 1.00 85.62 120 GLY A O 1
ATOM 942 N N . GLN A 1 121 ? 10.057 -16.260 -19.045 1.00 85.94 121 GLN A N 1
ATOM 943 C CA . GLN A 1 121 ? 10.493 -14.866 -18.881 1.00 85.94 121 GLN A CA 1
ATOM 944 C C . GLN A 1 121 ? 9.462 -13.868 -19.436 1.00 85.94 121 GLN A C 1
ATOM 946 O O . GLN A 1 121 ? 8.625 -14.231 -20.257 1.00 85.94 121 GLN A O 1
ATOM 951 N N . ILE A 1 122 ? 9.497 -12.609 -18.985 1.00 90.81 122 ILE A N 1
ATOM 952 C CA . ILE A 1 122 ? 8.613 -11.538 -19.487 1.00 90.81 122 ILE A CA 1
ATOM 953 C C . ILE A 1 122 ? 9.150 -11.029 -20.834 1.00 90.81 122 ILE A C 1
ATOM 955 O O . ILE A 1 122 ? 10.346 -10.780 -20.960 1.00 90.81 122 ILE A O 1
ATOM 959 N N . LEU A 1 123 ? 8.273 -10.865 -21.830 1.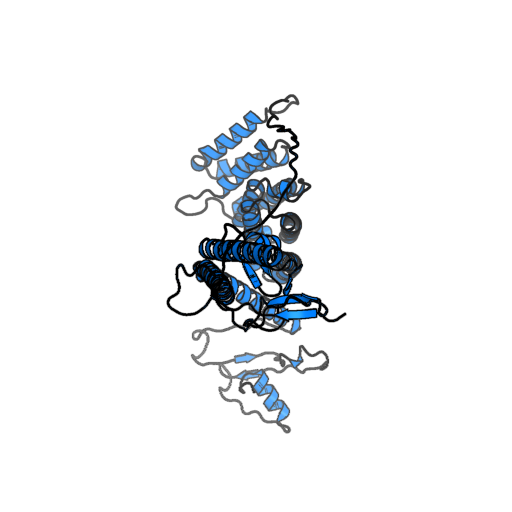00 93.62 123 LEU A N 1
ATOM 960 C CA . LEU A 1 123 ? 8.653 -10.499 -23.205 1.00 93.62 123 LEU A CA 1
ATOM 961 C C . LEU A 1 123 ? 9.161 -9.047 -23.336 1.00 93.62 123 LEU A C 1
ATOM 963 O O . LEU A 1 123 ? 10.005 -8.751 -24.188 1.00 93.62 123 LEU A O 1
ATOM 967 N N . PHE A 1 124 ? 8.650 -8.150 -22.491 1.00 95.12 124 PHE A N 1
ATOM 968 C CA . PHE A 1 124 ? 9.006 -6.732 -22.440 1.00 95.12 124 PHE A CA 1
ATOM 969 C C . PHE A 1 124 ? 9.931 -6.439 -21.254 1.00 95.12 124 PHE A C 1
ATOM 971 O O . PHE A 1 124 ? 9.614 -6.749 -20.105 1.00 95.12 124 PHE A O 1
ATOM 978 N N . ALA A 1 125 ? 11.065 -5.810 -21.541 1.00 93.00 125 ALA A N 1
ATOM 979 C CA . ALA A 1 125 ? 12.011 -5.285 -20.571 1.00 93.00 125 ALA A CA 1
ATOM 980 C C . ALA A 1 125 ? 11.856 -3.761 -20.430 1.00 93.00 125 ALA A C 1
ATOM 982 O O . ALA A 1 125 ? 11.248 -3.091 -21.263 1.00 93.00 125 ALA A O 1
ATOM 983 N N . GLN A 1 126 ? 12.478 -3.192 -19.396 1.00 93.62 126 GLN A N 1
ATOM 984 C CA . GLN A 1 126 ? 12.443 -1.750 -19.115 1.00 93.62 126 GLN A CA 1
ATOM 985 C C . GLN A 1 126 ? 12.936 -0.869 -20.278 1.00 93.62 126 GLN A C 1
ATOM 987 O O . GLN A 1 126 ? 12.460 0.249 -20.447 1.00 93.62 126 GLN A O 1
ATOM 992 N N . ALA A 1 127 ? 13.851 -1.380 -21.109 1.00 93.56 127 ALA A N 1
ATOM 993 C CA . ALA A 1 127 ? 14.328 -0.680 -22.299 1.00 93.56 127 ALA A CA 1
ATOM 994 C C . ALA A 1 127 ? 13.251 -0.563 -23.393 1.00 93.56 127 ALA A C 1
ATOM 996 O O . ALA A 1 127 ? 13.185 0.465 -24.055 1.00 93.56 127 ALA A O 1
ATOM 997 N N . ASP A 1 128 ? 12.378 -1.568 -23.546 1.00 94.44 128 ASP A N 1
ATOM 998 C CA . ASP A 1 128 ? 11.330 -1.584 -24.579 1.00 94.44 128 ASP A CA 1
ATOM 999 C C . ASP A 1 128 ? 10.203 -0.576 -24.309 1.00 94.44 128 ASP A C 1
ATOM 1001 O O . ASP A 1 128 ? 9.487 -0.194 -25.229 1.00 94.44 128 ASP A O 1
ATOM 1005 N N . VAL A 1 129 ? 10.011 -0.187 -23.042 1.00 94.62 129 VAL A N 1
ATOM 1006 C CA . VAL A 1 129 ? 8.915 0.698 -22.606 1.00 94.62 129 VAL A CA 1
ATOM 1007 C C . VAL A 1 129 ? 9.373 2.110 -22.245 1.00 94.62 129 VAL A C 1
ATOM 1009 O O . VAL A 1 129 ? 8.531 2.966 -21.972 1.00 94.62 129 VAL A O 1
ATOM 1012 N N . ARG A 1 130 ? 10.691 2.356 -22.223 1.00 94.25 130 ARG A N 1
ATOM 1013 C CA . ARG A 1 130 ? 11.323 3.569 -21.678 1.00 94.25 130 ARG A CA 1
ATOM 1014 C C . ARG A 1 130 ? 10.665 4.858 -22.163 1.00 94.25 130 ARG A C 1
ATOM 1016 O O . ARG A 1 130 ? 10.361 5.725 -21.347 1.00 94.25 130 ARG A O 1
ATOM 1023 N N . ASP A 1 131 ? 10.465 4.962 -23.471 1.00 93.06 131 ASP A N 1
ATOM 1024 C CA . ASP A 1 131 ? 10.177 6.238 -24.126 1.00 93.06 131 ASP A CA 1
ATOM 1025 C C . ASP A 1 131 ? 8.683 6.600 -24.090 1.00 93.06 131 ASP A C 1
ATOM 1027 O O . ASP A 1 131 ? 8.337 7.779 -24.104 1.00 93.06 131 ASP A O 1
ATOM 1031 N N . PHE A 1 132 ? 7.790 5.606 -23.969 1.00 94.00 132 PHE A N 1
ATOM 1032 C CA . PHE A 1 132 ? 6.338 5.822 -23.890 1.00 94.00 132 PHE A CA 1
ATOM 1033 C C . PHE A 1 132 ? 5.739 5.616 -22.491 1.00 94.00 132 PHE A C 1
ATOM 1035 O O . PHE A 1 132 ? 4.627 6.082 -22.241 1.00 94.00 132 PHE A O 1
ATOM 1042 N N . ALA A 1 133 ? 6.437 4.953 -21.559 1.00 95.69 133 ALA A N 1
ATOM 1043 C CA . ALA A 1 133 ? 5.920 4.711 -20.209 1.00 95.69 133 ALA A CA 1
ATOM 1044 C C . ALA A 1 133 ? 5.509 5.999 -19.457 1.00 95.69 133 ALA A C 1
ATOM 1046 O O . ALA A 1 133 ? 4.425 5.983 -18.870 1.00 95.69 133 ALA A O 1
ATOM 1047 N N . PRO A 1 134 ? 6.263 7.123 -19.502 1.00 94.88 134 PRO A N 1
ATOM 1048 C CA . PRO A 1 134 ? 5.842 8.368 -18.854 1.00 94.88 134 PRO A CA 1
ATOM 1049 C C . PRO A 1 134 ? 4.554 8.951 -19.453 1.00 94.88 134 PRO A C 1
ATOM 1051 O O . PRO A 1 134 ? 3.677 9.378 -18.707 1.00 94.88 134 PRO A O 1
ATOM 1054 N N . GLN A 1 135 ? 4.398 8.917 -20.784 1.00 95.25 135 GLN A N 1
ATOM 1055 C CA . GLN A 1 135 ? 3.179 9.380 -21.459 1.00 95.25 135 GLN A CA 1
ATOM 1056 C C . GLN A 1 135 ? 1.979 8.498 -21.093 1.00 95.25 135 GLN A C 1
ATOM 1058 O O . GLN A 1 135 ? 0.933 9.007 -20.704 1.00 95.25 135 GLN A O 1
ATOM 1063 N N . LEU A 1 136 ? 2.139 7.176 -21.178 1.00 97.06 136 LEU A N 1
ATOM 1064 C CA . LEU A 1 136 ? 1.097 6.196 -20.874 1.00 97.06 136 LEU A CA 1
ATOM 1065 C C . LEU A 1 136 ? 0.625 6.294 -19.414 1.00 97.06 136 LEU A C 1
ATOM 1067 O O . LEU A 1 136 ? -0.578 6.332 -19.164 1.00 97.06 136 LEU A O 1
ATOM 1071 N N . LEU A 1 137 ? 1.547 6.411 -18.454 1.00 97.81 137 LEU A N 1
ATOM 1072 C CA . LEU A 1 137 ? 1.209 6.685 -17.051 1.00 97.81 137 LEU A CA 1
ATOM 1073 C C . LEU A 1 137 ? 0.539 8.055 -16.888 1.00 97.81 137 LEU A C 1
ATOM 1075 O O . LEU A 1 137 ? -0.424 8.180 -16.133 1.00 97.81 137 LEU A O 1
ATOM 1079 N N . GLY A 1 138 ? 1.000 9.054 -17.646 1.00 96.38 138 GLY A N 1
ATOM 1080 C CA . GLY A 1 138 ? 0.384 10.371 -17.754 1.00 96.38 138 GLY A CA 1
ATOM 1081 C C . GLY A 1 138 ? -1.104 10.295 -18.097 1.00 96.38 138 GLY A C 1
ATOM 1082 O O . GLY A 1 138 ? -1.916 10.811 -17.329 1.00 96.38 138 GLY A O 1
ATOM 1083 N N . VAL A 1 139 ? -1.453 9.618 -19.198 1.00 96.31 139 VAL A N 1
ATOM 1084 C CA . VAL A 1 139 ? -2.835 9.453 -19.684 1.00 96.31 139 VAL A CA 1
ATOM 1085 C C . VAL A 1 139 ? -3.669 8.581 -18.741 1.00 96.31 139 VAL A C 1
ATOM 1087 O O . VAL A 1 139 ? -4.786 8.967 -18.407 1.00 96.31 139 VAL A O 1
ATOM 1090 N N . LEU A 1 140 ? -3.145 7.438 -18.278 1.00 96.94 140 LEU A N 1
ATOM 1091 C CA . LEU A 1 140 ? -3.861 6.527 -17.372 1.00 96.94 140 LEU A CA 1
ATOM 1092 C C . LEU A 1 140 ? -4.312 7.243 -16.095 1.00 96.94 140 LEU A C 1
ATOM 1094 O O . LEU A 1 140 ? -5.500 7.236 -15.774 1.00 96.94 140 LEU A O 1
ATOM 1098 N N . MET A 1 141 ? -3.387 7.927 -15.416 1.00 96.38 141 MET A N 1
ATOM 1099 C CA . MET A 1 141 ? -3.714 8.721 -14.230 1.00 96.38 141 MET A CA 1
ATOM 1100 C C . MET A 1 141 ? -4.683 9.865 -14.572 1.00 96.38 141 MET A C 1
ATOM 1102 O O . MET A 1 141 ? -5.619 10.108 -13.821 1.00 96.38 141 MET A O 1
ATOM 1106 N N . SER A 1 142 ? -4.562 10.493 -15.750 1.00 94.69 142 SER A N 1
ATOM 1107 C CA . SER A 1 142 ? -5.494 11.540 -16.210 1.00 94.69 142 SER A CA 1
ATOM 1108 C C . SER A 1 142 ? -6.892 11.032 -16.590 1.00 94.69 142 SER A C 1
ATOM 1110 O O . SER A 1 142 ? -7.780 11.855 -16.805 1.00 94.69 142 SER A O 1
ATOM 1112 N N . LYS A 1 143 ? -7.117 9.717 -16.711 1.00 93.25 143 LYS A N 1
ATOM 1113 C CA . LYS A 1 143 ? -8.464 9.125 -16.827 1.00 93.25 143 LYS A CA 1
ATOM 1114 C C . LYS A 1 143 ? -9.041 8.820 -15.444 1.00 93.25 143 LYS A C 1
ATOM 1116 O O . LYS A 1 143 ? -10.209 9.103 -15.214 1.00 93.25 143 LYS A O 1
ATOM 1121 N N . ILE A 1 144 ? -8.206 8.333 -14.524 1.00 94.00 144 ILE A N 1
ATOM 1122 C CA . ILE A 1 144 ? -8.560 8.058 -13.120 1.00 94.00 144 ILE A CA 1
ATOM 1123 C C . ILE A 1 144 ? -8.951 9.356 -12.388 1.00 94.00 144 ILE A C 1
ATOM 1125 O O . ILE A 1 144 ? -10.004 9.431 -11.767 1.00 94.00 144 ILE A O 1
ATOM 1129 N N . GLU A 1 145 ? -8.148 10.413 -12.524 1.00 91.94 145 GLU A N 1
ATOM 1130 C CA . GLU A 1 145 ? -8.339 11.710 -11.851 1.00 91.94 145 GLU A CA 1
ATOM 1131 C C . GLU A 1 145 ? -9.508 12.552 -12.400 1.00 91.94 145 GLU A C 1
ATOM 1133 O O . GLU A 1 145 ? -9.868 13.559 -11.796 1.00 91.94 145 GLU A O 1
ATOM 1138 N N . ARG A 1 146 ? -10.119 12.172 -13.534 1.00 85.38 146 ARG A N 1
ATOM 1139 C CA . ARG A 1 146 ? -11.317 12.857 -14.069 1.00 85.38 146 ARG A CA 1
ATOM 1140 C C . ARG A 1 146 ? -12.594 12.517 -13.298 1.00 85.38 146 ARG A C 1
ATOM 1142 O O . ARG A 1 146 ? -13.591 13.220 -13.449 1.00 85.38 146 ARG A O 1
ATOM 1149 N N . ALA A 1 147 ? -12.592 11.445 -12.512 1.00 72.06 147 ALA A N 1
ATOM 1150 C CA . ALA A 1 147 ? -13.732 11.066 -11.696 1.00 72.06 147 ALA A CA 1
ATOM 1151 C C . ALA A 1 147 ? -13.805 11.921 -10.417 1.00 72.06 147 ALA A C 1
ATOM 1153 O O . ALA A 1 147 ? -12.836 12.043 -9.676 1.00 72.06 147 ALA A O 1
ATOM 1154 N N . GLY A 1 148 ? -14.969 12.524 -10.156 1.00 70.88 148 GLY A N 1
ATOM 1155 C CA . GLY A 1 148 ? -15.134 13.515 -9.083 1.00 70.88 148 GLY A CA 1
ATOM 1156 C C . GLY A 1 148 ? -15.436 12.965 -7.683 1.00 70.88 148 GLY A C 1
ATOM 1157 O O . GLY A 1 148 ? -15.491 13.749 -6.739 1.00 70.88 148 GLY A O 1
ATOM 1158 N N . THR A 1 149 ? -15.664 11.656 -7.526 1.00 82.62 149 THR A N 1
ATOM 1159 C CA . THR A 1 149 ? -15.999 11.026 -6.233 1.00 82.62 149 THR A CA 1
ATOM 1160 C C . THR A 1 149 ? -15.149 9.770 -5.997 1.00 82.62 149 THR A C 1
ATOM 1162 O O . THR A 1 149 ? -14.709 9.165 -6.980 1.00 82.62 149 THR A O 1
ATOM 1165 N N . PRO A 1 150 ? -14.907 9.352 -4.735 1.00 80.44 150 PRO A N 1
ATOM 1166 C CA . PRO A 1 150 ? -14.098 8.168 -4.419 1.00 80.44 150 PRO A CA 1
ATOM 1167 C C . PRO A 1 150 ? -14.544 6.909 -5.171 1.00 80.44 150 PRO A C 1
ATOM 1169 O O . PRO A 1 150 ? -13.716 6.168 -5.694 1.00 80.44 150 PRO A O 1
ATOM 1172 N N . GLU A 1 151 ? -15.857 6.717 -5.287 1.00 85.00 151 GLU A N 1
ATOM 1173 C CA . GLU A 1 151 ? -16.481 5.548 -5.905 1.00 85.00 151 GLU A CA 1
ATOM 1174 C C . GLU A 1 151 ? -16.229 5.535 -7.414 1.00 85.00 151 GLU A C 1
ATOM 1176 O O . GLU A 1 151 ? -15.838 4.508 -7.958 1.00 85.00 151 GLU A O 1
ATOM 1181 N N . LYS A 1 152 ? -16.378 6.686 -8.087 1.00 84.69 152 LYS A N 1
ATOM 1182 C CA . LYS A 1 152 ? -16.121 6.818 -9.532 1.00 84.69 152 LYS A CA 1
ATOM 1183 C C . LYS A 1 152 ? -14.632 6.761 -9.882 1.00 84.69 152 LYS A C 1
ATOM 1185 O O . LYS A 1 152 ? -14.275 6.358 -10.984 1.00 84.69 152 LYS A O 1
ATOM 1190 N N . ILE A 1 153 ? -13.752 7.153 -8.958 1.00 86.88 153 ILE A N 1
ATOM 1191 C CA . ILE A 1 153 ? -12.298 6.976 -9.104 1.00 86.88 153 ILE A CA 1
ATOM 1192 C C . ILE A 1 153 ? -11.952 5.484 -9.027 1.00 86.88 153 ILE A C 1
ATOM 1194 O O . ILE A 1 153 ? -11.213 4.980 -9.872 1.00 86.88 153 ILE A O 1
ATOM 1198 N N . ALA A 1 154 ? -12.516 4.778 -8.043 1.00 87.12 154 ALA A N 1
ATOM 1199 C CA . ALA A 1 154 ? -12.262 3.360 -7.793 1.00 87.12 154 ALA A CA 1
ATOM 1200 C C . ALA A 1 154 ? -13.032 2.404 -8.735 1.00 87.12 154 ALA A C 1
ATOM 1202 O O . ALA A 1 154 ? -12.687 1.225 -8.834 1.00 87.12 154 ALA A O 1
ATOM 1203 N N . GLU A 1 155 ? -14.047 2.897 -9.451 1.00 87.81 155 GLU A N 1
ATOM 1204 C CA . GLU A 1 155 ? -14.933 2.154 -10.363 1.00 87.81 155 GLU A CA 1
ATOM 1205 C C . GLU A 1 155 ? -14.169 1.274 -11.367 1.00 87.81 155 GLU A C 1
ATOM 1207 O O . GLU A 1 155 ? -14.534 0.123 -11.605 1.00 87.81 155 GLU A O 1
ATOM 1212 N N . ASN A 1 156 ? -13.069 1.785 -11.929 1.00 90.69 156 ASN A N 1
ATOM 1213 C CA . ASN A 1 156 ? -12.346 1.136 -13.020 1.00 90.69 156 ASN A CA 1
ATOM 1214 C C . ASN A 1 156 ? -10.978 0.588 -12.573 1.00 90.69 156 ASN A C 1
ATOM 1216 O O . ASN A 1 156 ? -9.931 1.197 -12.816 1.00 90.69 156 ASN A O 1
ATOM 1220 N N . ASP A 1 157 ? -10.969 -0.604 -11.955 1.00 92.00 157 ASP A N 1
ATOM 1221 C CA . ASP A 1 157 ? -9.725 -1.258 -11.497 1.00 92.00 157 ASP A CA 1
ATOM 1222 C C . ASP A 1 157 ? -8.708 -1.470 -12.630 1.00 92.00 157 ASP A C 1
ATOM 1224 O O . ASP A 1 157 ? -7.499 -1.459 -12.395 1.00 92.00 157 ASP A O 1
ATOM 1228 N N . HIS A 1 158 ? -9.179 -1.601 -13.873 1.00 95.31 158 HIS A N 1
ATOM 1229 C CA . HIS A 1 158 ? -8.343 -1.903 -15.029 1.00 95.31 158 HIS A CA 1
ATOM 1230 C C . HIS A 1 158 ? -7.418 -0.742 -15.426 1.00 95.31 158 HIS A C 1
ATOM 1232 O O . HIS A 1 158 ? -6.311 -1.002 -15.903 1.00 95.31 158 HIS A O 1
ATOM 1238 N N . LEU A 1 159 ? -7.808 0.516 -15.178 1.00 96.75 159 LEU A N 1
ATOM 1239 C CA . LEU A 1 159 ? -6.927 1.677 -15.365 1.00 96.75 159 LEU A CA 1
ATOM 1240 C C . LEU A 1 159 ? -5.742 1.635 -14.385 1.00 96.75 159 LEU A C 1
ATOM 1242 O O . LEU A 1 159 ? -4.586 1.703 -14.809 1.00 96.75 159 LEU A O 1
ATOM 1246 N N . MET A 1 160 ? -6.011 1.452 -13.088 1.00 97.38 160 MET A N 1
ATOM 1247 C CA . MET A 1 160 ? -4.957 1.372 -12.068 1.00 97.38 160 MET A CA 1
ATOM 1248 C C . MET A 1 160 ? -4.088 0.116 -12.256 1.00 97.38 160 MET A C 1
ATOM 1250 O O . MET A 1 160 ? -2.866 0.181 -12.155 1.00 97.38 160 MET A O 1
ATOM 1254 N N . LYS A 1 161 ? -4.683 -1.015 -12.650 1.00 96.94 161 LYS A N 1
ATOM 1255 C CA . LYS A 1 161 ? -3.963 -2.252 -13.000 1.00 96.94 161 LYS A CA 1
ATOM 1256 C C . LYS A 1 161 ? -3.017 -2.083 -14.191 1.00 96.94 161 LYS A C 1
ATOM 1258 O O . LYS A 1 161 ? -1.919 -2.645 -14.195 1.00 96.94 161 LYS A O 1
ATOM 1263 N N . ALA A 1 162 ? -3.423 -1.314 -15.203 1.00 98.06 162 ALA A N 1
ATOM 1264 C CA . ALA A 1 162 ? -2.562 -0.973 -16.329 1.00 98.06 162 ALA A CA 1
ATOM 1265 C C . ALA A 1 162 ? -1.405 -0.064 -15.883 1.00 98.06 162 ALA A C 1
ATOM 1267 O O . ALA A 1 162 ? -0.260 -0.334 -16.245 1.00 98.06 162 ALA A O 1
ATOM 1268 N N . ALA A 1 163 ? -1.664 0.940 -15.035 1.00 98.19 163 ALA A N 1
ATOM 1269 C CA . ALA A 1 163 ? -0.618 1.802 -14.476 1.00 98.19 163 ALA A CA 1
ATOM 1270 C C . ALA A 1 163 ? 0.403 0.989 -13.656 1.00 98.19 163 ALA A C 1
ATOM 1272 O O . ALA A 1 163 ? 1.605 1.054 -13.918 1.00 98.19 163 ALA A O 1
ATOM 1273 N N . MET A 1 164 ? -0.083 0.124 -12.764 1.00 97.94 164 MET A N 1
ATOM 1274 C CA . MET A 1 164 ? 0.707 -0.833 -11.986 1.00 97.94 164 MET A CA 1
ATOM 1275 C C . MET A 1 164 ? 1.609 -1.702 -12.875 1.00 97.94 164 MET A C 1
ATOM 1277 O O . MET A 1 164 ? 2.815 -1.809 -12.638 1.00 97.94 164 MET A O 1
ATOM 1281 N N . ARG A 1 165 ? 1.056 -2.289 -13.948 1.00 97.69 165 ARG A N 1
ATOM 1282 C CA . ARG A 1 165 ? 1.824 -3.083 -14.921 1.00 97.69 165 ARG A CA 1
ATOM 1283 C C . ARG A 1 165 ? 2.918 -2.253 -15.587 1.00 97.69 165 ARG A C 1
ATOM 1285 O O . ARG A 1 165 ? 4.038 -2.745 -15.700 1.00 97.69 165 ARG A O 1
ATOM 1292 N N . VAL A 1 166 ? 2.623 -1.025 -16.010 1.00 98.00 166 VAL A N 1
ATOM 1293 C CA . VAL A 1 166 ? 3.608 -0.145 -16.659 1.00 98.00 166 VAL A CA 1
ATOM 1294 C C . VAL A 1 166 ? 4.732 0.223 -15.686 1.00 98.00 166 VAL A C 1
ATOM 1296 O O . VAL A 1 166 ? 5.895 0.127 -16.070 1.00 98.00 166 VAL A O 1
ATOM 1299 N N . ILE A 1 167 ? 4.428 0.527 -14.417 1.00 98.00 167 ILE A N 1
ATOM 1300 C CA . ILE A 1 167 ? 5.434 0.774 -13.365 1.00 98.00 167 ILE A CA 1
ATOM 1301 C C . ILE A 1 167 ? 6.347 -0.449 -13.171 1.00 98.00 167 ILE A C 1
ATOM 1303 O O . ILE A 1 167 ? 7.574 -0.317 -13.180 1.00 98.00 167 ILE A O 1
ATOM 1307 N N . ILE A 1 168 ? 5.767 -1.649 -13.065 1.00 96.56 168 ILE A N 1
ATOM 1308 C CA . ILE A 1 168 ? 6.501 -2.915 -12.877 1.00 96.56 168 ILE A CA 1
ATOM 1309 C C . ILE A 1 168 ? 7.404 -3.261 -14.080 1.00 96.56 168 ILE A C 1
ATOM 1311 O O . ILE A 1 168 ? 8.452 -3.899 -13.905 1.00 96.56 168 ILE A O 1
ATOM 1315 N N . THR A 1 169 ? 7.029 -2.837 -15.290 1.00 96.88 169 THR A N 1
ATOM 1316 C CA . THR A 1 169 ? 7.821 -3.053 -16.512 1.00 96.88 169 THR A CA 1
ATOM 1317 C C . THR A 1 169 ? 8.896 -1.976 -16.709 1.00 96.88 169 THR A C 1
ATOM 1319 O O . THR A 1 169 ? 10.018 -2.317 -17.075 1.00 96.88 169 THR A O 1
ATOM 1322 N N . ALA A 1 170 ? 8.594 -0.703 -16.429 1.00 96.81 170 ALA A N 1
ATOM 1323 C CA . ALA A 1 170 ? 9.492 0.443 -16.630 1.00 96.81 170 ALA A CA 1
ATOM 1324 C C . ALA A 1 170 ? 10.590 0.564 -15.555 1.00 96.81 170 ALA A C 1
ATOM 1326 O O . ALA A 1 170 ? 11.741 0.882 -15.861 1.00 96.81 170 ALA A O 1
ATOM 1327 N N . ARG A 1 171 ? 10.271 0.242 -14.295 1.00 96.19 171 ARG A N 1
ATOM 1328 C CA . ARG A 1 171 ? 11.242 0.163 -13.191 1.00 96.19 171 ARG A CA 1
ATOM 1329 C C . ARG A 1 171 ? 12.098 1.437 -13.062 1.00 96.19 171 ARG A C 1
ATOM 1331 O O . ARG A 1 171 ? 11.559 2.531 -12.911 1.00 96.19 171 ARG A O 1
ATOM 1338 N N . GLN A 1 172 ? 13.429 1.315 -13.120 1.00 95.94 172 GLN A N 1
ATOM 1339 C CA . GLN A 1 172 ? 14.371 2.428 -12.980 1.00 95.94 172 GLN A CA 1
ATOM 1340 C C . GLN A 1 172 ? 14.251 3.495 -14.087 1.00 95.94 172 GLN A C 1
ATOM 1342 O O . GLN A 1 172 ? 14.732 4.607 -13.882 1.00 95.94 172 GLN A O 1
ATOM 1347 N N . THR A 1 173 ? 13.587 3.242 -15.226 1.00 96.19 173 THR A N 1
ATOM 1348 C CA . THR A 1 173 ? 13.396 4.303 -16.241 1.00 96.19 173 THR A CA 1
ATOM 1349 C C . THR A 1 173 ? 12.458 5.418 -15.773 1.00 96.19 173 THR A C 1
ATOM 1351 O O . THR A 1 173 ? 12.415 6.468 -16.408 1.00 96.19 173 THR A O 1
ATOM 1354 N N . LEU A 1 174 ? 11.738 5.225 -14.661 1.00 96.19 174 LEU A N 1
ATOM 1355 C CA . LEU A 1 174 ? 10.878 6.238 -14.043 1.00 96.19 174 LEU A CA 1
ATOM 1356 C C . LEU A 1 174 ? 11.629 7.200 -13.104 1.00 96.19 174 LEU A C 1
ATOM 1358 O O . LEU A 1 174 ? 11.045 8.191 -12.677 1.00 96.19 174 LEU A O 1
ATOM 1362 N N . ILE A 1 175 ? 12.917 6.975 -12.805 1.00 96.06 175 ILE A N 1
ATOM 1363 C CA . ILE A 1 175 ? 13.717 7.853 -11.921 1.00 96.06 175 ILE A CA 1
ATOM 1364 C C . ILE A 1 175 ? 13.691 9.346 -12.341 1.00 96.06 175 ILE A C 1
ATOM 1366 O O . ILE A 1 175 ? 13.636 10.185 -11.449 1.00 96.06 175 ILE A O 1
ATOM 1370 N N . PRO A 1 176 ? 13.641 9.736 -13.633 1.00 95.75 176 PRO A N 1
ATOM 1371 C CA . PRO A 1 176 ? 13.513 11.151 -14.012 1.00 95.75 176 PRO A CA 1
ATOM 1372 C C . PRO A 1 176 ? 12.129 11.781 -13.766 1.00 95.75 176 PRO A C 1
ATOM 1374 O O . PRO A 1 176 ? 11.997 12.994 -13.876 1.00 95.75 176 PRO A O 1
ATOM 1377 N N . THR A 1 177 ? 11.084 10.988 -13.493 1.00 95.06 177 THR A N 1
ATOM 1378 C CA . THR A 1 177 ? 9.677 11.452 -13.420 1.00 95.06 177 THR A CA 1
ATOM 1379 C C . THR A 1 177 ? 8.921 10.983 -12.169 1.00 95.06 177 THR A C 1
ATOM 1381 O O . THR A 1 177 ? 7.751 11.327 -11.988 1.00 95.06 177 THR A O 1
ATOM 1384 N N . TYR A 1 178 ? 9.571 10.230 -11.271 1.00 96.25 178 TYR A N 1
ATOM 1385 C CA . TYR A 1 178 ? 8.897 9.533 -10.171 1.00 96.25 178 TYR A CA 1
ATOM 1386 C C . TYR A 1 178 ? 8.117 10.450 -9.226 1.00 96.25 178 TYR A C 1
ATOM 1388 O O . TYR A 1 178 ? 7.058 10.042 -8.767 1.00 96.25 178 TYR A O 1
ATOM 1396 N N . GLN A 1 179 ? 8.596 11.668 -8.949 1.00 96.38 179 GLN A N 1
ATOM 1397 C CA . GLN A 1 179 ? 7.943 12.592 -8.011 1.00 96.38 179 GLN A CA 1
ATOM 1398 C C . GLN A 1 179 ? 6.553 13.006 -8.505 1.00 96.38 179 GLN A C 1
ATOM 1400 O O . GLN A 1 179 ? 5.590 12.982 -7.745 1.00 96.38 179 GLN A O 1
ATOM 1405 N N . GLN A 1 180 ? 6.418 13.305 -9.801 1.00 96.00 180 GLN A N 1
ATOM 1406 C CA . GLN A 1 180 ? 5.127 13.649 -10.397 1.00 96.00 180 GLN A CA 1
ATOM 1407 C C . GLN A 1 180 ? 4.151 12.465 -10.329 1.00 96.00 180 GLN A C 1
ATOM 1409 O O . GLN A 1 180 ? 2.975 12.652 -10.031 1.00 96.00 180 GLN A O 1
ATOM 1414 N N . LEU A 1 181 ? 4.636 11.244 -10.573 1.00 97.50 181 LEU A N 1
ATOM 1415 C CA . LEU A 1 181 ? 3.816 10.035 -10.499 1.00 97.50 181 LEU A CA 1
ATOM 1416 C C . LEU A 1 181 ? 3.434 9.672 -9.053 1.00 97.50 181 LEU A C 1
ATOM 1418 O O . LEU A 1 181 ? 2.286 9.317 -8.801 1.00 97.50 181 LEU A O 1
ATOM 1422 N N . LEU A 1 182 ? 4.372 9.798 -8.110 1.00 97.38 182 LEU A N 1
ATOM 1423 C CA . LEU A 1 182 ? 4.164 9.571 -6.680 1.00 97.38 182 LEU A CA 1
ATOM 1424 C C . LEU A 1 182 ? 3.089 10.515 -6.138 1.00 97.38 182 LEU A C 1
ATOM 1426 O O . LEU A 1 182 ? 2.116 10.043 -5.560 1.00 97.38 182 LEU A O 1
ATOM 1430 N N . ASN A 1 183 ? 3.211 11.819 -6.401 1.00 96.75 183 ASN A N 1
ATOM 1431 C CA . ASN A 1 183 ? 2.246 12.822 -5.944 1.00 96.75 183 ASN A CA 1
ATOM 1432 C C . ASN A 1 183 ? 0.832 12.540 -6.479 1.00 96.75 183 ASN A C 1
ATOM 1434 O O . ASN A 1 183 ? -0.141 12.684 -5.744 1.00 96.75 183 ASN A O 1
ATOM 1438 N N . ARG A 1 184 ? 0.710 12.083 -7.7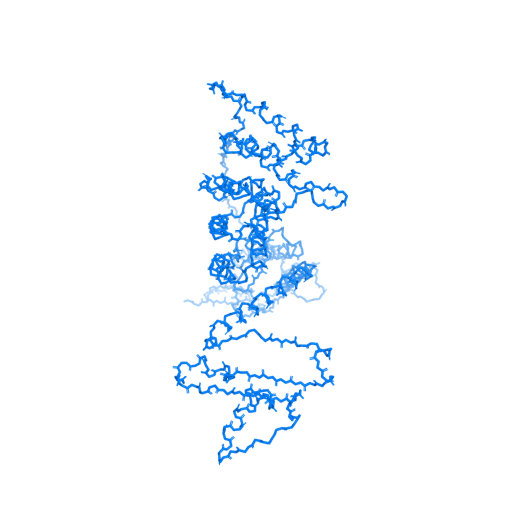35 1.00 96.94 184 ARG A N 1
ATOM 1439 C CA . ARG A 1 184 ? -0.576 11.694 -8.343 1.00 96.94 184 ARG A CA 1
ATOM 1440 C C . ARG A 1 184 ? -1.164 10.429 -7.713 1.00 96.94 184 ARG A C 1
ATOM 1442 O O . ARG A 1 184 ? -2.335 10.421 -7.346 1.00 96.94 184 ARG A O 1
ATOM 1449 N N . LEU A 1 185 ? -0.360 9.380 -7.520 1.00 96.75 185 LEU A N 1
ATOM 1450 C CA . LEU A 1 185 ? -0.798 8.156 -6.831 1.00 96.75 185 LEU A CA 1
ATOM 1451 C C . LEU A 1 185 ? -1.220 8.442 -5.378 1.00 96.75 185 LEU A C 1
ATOM 1453 O O . LEU A 1 185 ? -2.223 7.908 -4.915 1.00 96.75 185 LEU A O 1
ATOM 1457 N N . VAL A 1 186 ? -0.503 9.320 -4.673 1.00 95.12 186 VAL A N 1
ATOM 1458 C CA . VAL A 1 186 ? -0.842 9.742 -3.305 1.00 95.12 186 VAL A CA 1
ATOM 1459 C C . VAL A 1 186 ? -2.115 10.591 -3.265 1.00 95.12 186 VAL A C 1
ATOM 1461 O O . VAL A 1 186 ? -2.955 10.377 -2.392 1.00 95.12 186 VAL A O 1
ATOM 1464 N N . ALA A 1 187 ? -2.314 11.496 -4.227 1.00 93.56 187 ALA A N 1
ATOM 1465 C CA . ALA A 1 187 ? -3.550 12.268 -4.341 1.00 93.56 187 ALA A CA 1
ATOM 1466 C C . ALA A 1 187 ? -4.772 11.361 -4.573 1.00 93.56 187 ALA A C 1
ATOM 1468 O O . ALA A 1 187 ? -5.785 11.525 -3.896 1.00 93.56 187 ALA A O 1
ATOM 1469 N N . VAL A 1 188 ? -4.665 10.365 -5.462 1.00 93.31 188 VAL A N 1
ATOM 1470 C CA . VAL A 1 188 ? -5.726 9.365 -5.678 1.00 93.31 188 VAL A CA 1
ATOM 1471 C C . VAL A 1 188 ? -5.973 8.545 -4.404 1.00 93.31 188 VAL A C 1
ATOM 1473 O O . VAL A 1 188 ? -7.127 8.402 -3.997 1.00 93.31 188 VAL A O 1
ATOM 1476 N N . LEU A 1 189 ? -4.915 8.078 -3.724 1.00 91.19 189 LEU A N 1
ATOM 1477 C CA . LEU A 1 189 ? -5.024 7.335 -2.460 1.00 91.19 189 LEU A CA 1
ATOM 1478 C C . LEU A 1 189 ? -5.782 8.133 -1.380 1.00 91.19 189 LEU A C 1
ATOM 1480 O O . LEU A 1 189 ? -6.695 7.603 -0.751 1.00 91.19 189 LEU A O 1
ATOM 1484 N N . GLY A 1 190 ? -5.459 9.419 -1.209 1.00 89.38 190 GLY A N 1
ATOM 1485 C CA . GLY A 1 190 ? -6.114 10.320 -0.248 1.00 89.38 190 GLY A CA 1
ATOM 1486 C C . GLY A 1 190 ? -7.537 10.765 -0.627 1.00 89.38 190 GLY A C 1
ATOM 1487 O O . GLY A 1 190 ? -8.189 11.491 0.136 1.00 89.38 190 GLY A O 1
ATOM 1488 N N . VAL A 1 191 ? -8.044 10.366 -1.800 1.00 89.25 191 VAL A N 1
ATOM 1489 C CA . VAL A 1 191 ? -9.467 10.489 -2.147 1.00 89.25 191 VAL A CA 1
ATOM 1490 C C . VAL A 1 191 ? -10.196 9.171 -1.906 1.00 89.25 191 VAL A C 1
ATOM 1492 O O . VAL A 1 191 ? -11.225 9.194 -1.232 1.00 89.25 191 VAL A O 1
ATOM 1495 N N . ILE A 1 192 ? -9.668 8.037 -2.380 1.00 87.50 192 ILE A N 1
ATOM 1496 C CA . ILE A 1 192 ? -10.330 6.730 -2.206 1.00 87.50 192 ILE A CA 1
ATOM 1497 C C . ILE A 1 192 ? -10.393 6.287 -0.737 1.00 87.50 192 ILE A C 1
ATOM 1499 O O . ILE A 1 192 ? -11.392 5.697 -0.340 1.00 87.50 192 ILE A O 1
ATOM 1503 N N . SER A 1 193 ? -9.409 6.643 0.103 1.00 85.25 193 SER A N 1
ATOM 1504 C CA . SER A 1 193 ? -9.404 6.265 1.529 1.00 85.25 193 SER A CA 1
ATOM 1505 C C . SER A 1 193 ? -10.600 6.807 2.320 1.00 85.25 193 SER A C 1
ATOM 1507 O O . SER A 1 193 ? -10.947 6.269 3.366 1.00 85.25 193 SER A O 1
ATOM 1509 N N . LYS A 1 194 ? -11.274 7.845 1.808 1.00 84.12 194 LYS A N 1
ATOM 1510 C CA . LYS A 1 194 ? -12.491 8.416 2.404 1.00 84.12 194 LYS A CA 1
ATOM 1511 C C . LYS A 1 194 ? -13.711 7.500 2.254 1.00 84.12 194 LYS A C 1
ATOM 1513 O O . LYS A 1 194 ? -14.657 7.645 3.025 1.00 84.12 194 LYS A O 1
ATOM 1518 N N . ASN A 1 195 ? -13.708 6.606 1.260 1.00 80.31 195 ASN A N 1
ATOM 1519 C CA . ASN A 1 195 ? -14.733 5.584 1.045 1.00 80.31 195 ASN A CA 1
ATOM 1520 C C . ASN A 1 195 ? -14.183 4.439 0.164 1.00 80.31 195 ASN A C 1
ATOM 1522 O O . ASN A 1 195 ? -14.429 4.388 -1.048 1.00 80.31 195 ASN A O 1
ATOM 1526 N N . ALA A 1 196 ? -13.419 3.528 0.779 1.00 80.25 196 ALA A N 1
ATOM 1527 C CA . ALA A 1 196 ? -12.854 2.361 0.103 1.00 80.25 196 ALA A CA 1
ATOM 1528 C C . ALA A 1 196 ? -13.981 1.465 -0.444 1.00 80.25 196 ALA A C 1
ATOM 1530 O O . ALA A 1 196 ? -14.772 0.897 0.310 1.00 80.25 196 ALA A O 1
ATOM 1531 N N . SER A 1 197 ? -14.084 1.395 -1.771 1.00 77.56 197 SER A N 1
ATOM 1532 C CA . SER A 1 197 ? -15.270 0.883 -2.478 1.00 77.56 197 SER A CA 1
ATOM 1533 C C . SER A 1 197 ? -14.957 -0.171 -3.544 1.00 77.56 197 SER A C 1
ATOM 1535 O O . SER A 1 197 ? -15.861 -0.901 -3.952 1.00 77.56 197 SER A O 1
ATOM 1537 N N . ASN A 1 198 ? -13.693 -0.324 -3.958 1.00 80.44 198 ASN A N 1
ATOM 1538 C CA . ASN A 1 198 ? -13.266 -1.388 -4.867 1.00 80.44 198 ASN A CA 1
ATOM 1539 C C . ASN A 1 198 ? -11.915 -1.983 -4.422 1.00 80.44 198 ASN A C 1
ATOM 1541 O O . ASN A 1 198 ? -10.865 -1.491 -4.845 1.00 80.44 198 ASN A O 1
ATOM 1545 N N . PRO A 1 199 ? -11.908 -3.109 -3.679 1.00 79.31 199 PRO A N 1
ATOM 1546 C CA . PRO A 1 199 ? -10.682 -3.670 -3.104 1.00 79.31 199 PRO A CA 1
ATOM 1547 C C . PRO A 1 199 ? -9.640 -4.106 -4.149 1.00 79.31 199 PRO A C 1
ATOM 1549 O O . PRO A 1 199 ? -8.464 -4.255 -3.820 1.00 79.31 199 PRO A O 1
ATOM 1552 N N . LYS A 1 200 ? -10.026 -4.286 -5.424 1.00 78.56 200 LYS A N 1
ATOM 1553 C CA . LYS A 1 200 ? -9.065 -4.523 -6.517 1.00 78.56 200 LYS A CA 1
ATOM 1554 C C . LYS A 1 200 ? -8.314 -3.247 -6.887 1.00 78.56 200 LYS A C 1
ATOM 1556 O O . LYS A 1 200 ? -7.107 -3.299 -7.104 1.00 78.56 200 LYS A O 1
ATOM 1561 N N . PHE A 1 201 ? -9.021 -2.119 -6.970 1.00 90.31 201 PHE A N 1
ATOM 1562 C CA . PHE A 1 201 ? -8.413 -0.814 -7.224 1.00 90.31 201 PHE A CA 1
ATOM 1563 C C . PHE A 1 201 ? -7.472 -0.449 -6.073 1.00 90.31 201 PHE A C 1
ATOM 1565 O O . PHE A 1 201 ? -6.316 -0.100 -6.321 1.00 90.31 201 PHE A O 1
ATOM 1572 N N . ASP A 1 202 ? -7.937 -0.640 -4.835 1.00 84.75 202 ASP A N 1
ATOM 1573 C CA . ASP A 1 202 ? -7.167 -0.415 -3.609 1.00 84.75 202 ASP A CA 1
ATOM 1574 C C . ASP A 1 202 ? -5.883 -1.271 -3.599 1.00 84.75 202 ASP A C 1
ATOM 1576 O O . ASP A 1 202 ? -4.782 -0.751 -3.405 1.00 84.75 202 ASP A O 1
ATOM 1580 N N . GLN A 1 203 ? -5.973 -2.567 -3.934 1.00 83.25 203 GLN A N 1
ATOM 1581 C CA . GLN A 1 203 ? -4.782 -3.408 -4.106 1.00 83.25 203 GLN A CA 1
ATOM 1582 C C . GLN A 1 203 ? -3.828 -2.839 -5.173 1.00 83.25 203 GLN A C 1
ATOM 1584 O O . GLN A 1 203 ? -2.624 -2.743 -4.927 1.00 83.25 203 GLN A O 1
ATOM 1589 N N . TYR A 1 204 ? -4.327 -2.467 -6.357 1.00 90.06 204 TYR A N 1
ATOM 1590 C CA . TYR A 1 204 ? -3.467 -2.046 -7.468 1.00 90.06 204 TYR A CA 1
ATOM 1591 C C . TYR A 1 204 ? -2.807 -0.678 -7.257 1.00 90.06 204 TYR A C 1
ATOM 1593 O O . TYR A 1 204 ? -1.715 -0.465 -7.789 1.00 90.06 204 TYR A O 1
ATOM 1601 N N . ILE A 1 205 ? -3.384 0.228 -6.461 1.00 92.81 205 ILE A N 1
ATOM 1602 C CA . ILE A 1 205 ? -2.720 1.494 -6.109 1.00 92.81 205 ILE A CA 1
ATOM 1603 C C . ILE A 1 205 ? -1.634 1.300 -5.042 1.00 92.81 205 ILE A C 1
ATOM 1605 O O . ILE A 1 205 ? -0.533 1.832 -5.206 1.00 92.81 205 ILE A O 1
ATOM 1609 N N . PHE A 1 206 ? -1.860 0.464 -4.020 1.00 87.06 206 PHE A N 1
ATOM 1610 C CA . PHE A 1 206 ? -0.806 0.087 -3.066 1.00 87.06 206 PHE A CA 1
ATOM 1611 C C . PHE A 1 206 ? 0.322 -0.713 -3.746 1.00 87.06 206 PHE A C 1
ATOM 1613 O O . PHE A 1 206 ? 1.506 -0.457 -3.502 1.00 87.06 206 PHE A O 1
ATOM 1620 N N . GLU A 1 207 ? -0.005 -1.632 -4.661 1.00 86.81 207 GLU A N 1
ATOM 1621 C CA . GLU A 1 207 ? 0.996 -2.356 -5.456 1.00 86.81 207 GLU A CA 1
ATOM 1622 C C . GLU A 1 207 ? 1.756 -1.399 -6.399 1.00 86.81 207 GLU A C 1
ATOM 1624 O O . GLU A 1 207 ? 2.981 -1.484 -6.482 1.00 86.81 207 GLU A O 1
ATOM 1629 N N . SER A 1 208 ? 1.090 -0.404 -7.003 1.00 94.88 208 SER A N 1
ATOM 1630 C CA . SER A 1 208 ? 1.738 0.658 -7.801 1.00 94.88 208 SER A CA 1
ATOM 1631 C C . SER A 1 208 ? 2.715 1.507 -6.986 1.00 94.88 208 SER A C 1
ATOM 1633 O O . SER A 1 208 ? 3.856 1.700 -7.412 1.00 94.88 208 SER A O 1
ATOM 1635 N N . LEU A 1 209 ? 2.301 1.987 -5.808 1.00 93.38 209 LEU A N 1
ATOM 1636 C CA . LEU A 1 209 ? 3.147 2.766 -4.898 1.00 93.38 209 LEU A CA 1
ATOM 1637 C C . LEU A 1 209 ? 4.360 1.951 -4.430 1.00 93.38 209 LEU A C 1
ATOM 1639 O O . LEU A 1 209 ? 5.494 2.432 -4.503 1.00 93.38 209 LEU A O 1
ATOM 1643 N N . SER A 1 210 ? 4.147 0.699 -4.015 1.00 87.31 210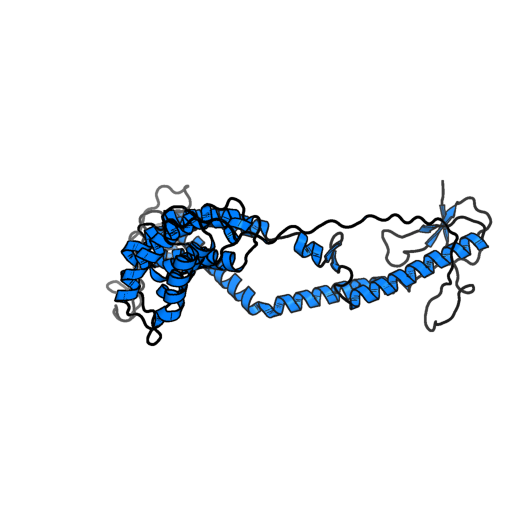 SER A N 1
ATOM 1644 C CA . SER A 1 210 ? 5.234 -0.176 -3.557 1.00 87.31 210 SER A CA 1
ATOM 1645 C C . SER A 1 210 ? 6.203 -0.554 -4.684 1.00 87.31 210 SER A C 1
ATOM 1647 O O . SER A 1 210 ? 7.414 -0.591 -4.456 1.00 87.31 210 SER A O 1
ATOM 1649 N N . ALA A 1 211 ? 5.715 -0.765 -5.912 1.00 91.44 211 ALA A N 1
ATOM 1650 C CA . ALA A 1 211 ? 6.550 -1.010 -7.085 1.00 91.44 211 ALA A CA 1
ATOM 1651 C C . ALA A 1 211 ? 7.370 0.232 -7.467 1.00 91.44 211 ALA A C 1
ATOM 1653 O O . ALA A 1 211 ? 8.577 0.115 -7.693 1.00 91.44 211 ALA A O 1
ATOM 1654 N N . LEU A 1 212 ? 6.750 1.418 -7.486 1.00 96.56 212 LEU A N 1
ATOM 1655 C CA . LEU A 1 212 ? 7.434 2.679 -7.776 1.00 96.56 212 LEU A CA 1
ATOM 1656 C C . LEU A 1 212 ? 8.549 2.937 -6.755 1.00 96.56 212 LEU A C 1
ATOM 1658 O O . LEU A 1 212 ? 9.701 3.127 -7.146 1.00 96.56 212 LEU A O 1
ATOM 1662 N N . MET A 1 213 ? 8.231 2.841 -5.460 1.00 93.00 213 MET A N 1
ATOM 1663 C CA . MET A 1 213 ? 9.203 2.966 -4.371 1.00 93.00 213 MET A CA 1
ATOM 1664 C C . MET A 1 213 ? 10.334 1.942 -4.513 1.00 93.00 213 MET A C 1
ATOM 1666 O O . MET A 1 213 ? 11.506 2.321 -4.524 1.00 93.00 213 MET A O 1
ATOM 1670 N N . ARG A 1 214 ? 10.010 0.654 -4.695 1.00 92.00 214 ARG A N 1
ATOM 1671 C CA . ARG A 1 214 ? 10.996 -0.428 -4.855 1.00 92.00 214 ARG A CA 1
ATOM 1672 C C . ARG A 1 214 ? 11.979 -0.157 -5.989 1.00 92.00 214 ARG A C 1
ATOM 1674 O O . ARG A 1 214 ? 13.182 -0.307 -5.792 1.00 92.00 214 ARG A O 1
ATOM 1681 N N . PHE A 1 215 ? 11.496 0.193 -7.181 1.00 93.75 215 PHE A N 1
ATOM 1682 C CA . PHE A 1 215 ? 12.384 0.336 -8.335 1.00 93.75 215 PHE A CA 1
ATOM 1683 C C . PHE A 1 215 ? 13.165 1.651 -8.307 1.00 93.75 215 PHE A C 1
ATOM 1685 O O . PHE A 1 215 ? 14.368 1.626 -8.572 1.00 93.75 215 PHE A O 1
ATOM 1692 N N . VAL A 1 216 ? 12.541 2.767 -7.924 1.00 94.88 216 VAL A N 1
ATOM 1693 C CA . VAL A 1 216 ? 13.209 4.078 -7.878 1.00 94.88 216 VAL A CA 1
ATOM 1694 C C . VAL A 1 216 ? 14.274 4.117 -6.781 1.00 94.88 216 VAL A C 1
ATOM 1696 O O . VAL A 1 216 ? 15.426 4.416 -7.088 1.00 94.88 216 VAL A O 1
ATOM 1699 N N . THR A 1 217 ? 13.954 3.713 -5.545 1.00 90.38 217 THR A N 1
ATOM 1700 C CA . THR A 1 217 ? 14.940 3.715 -4.443 1.00 90.38 217 THR A CA 1
ATOM 1701 C C . THR A 1 217 ? 16.104 2.749 -4.697 1.00 90.38 217 THR A C 1
ATOM 1703 O O . THR A 1 217 ? 17.239 3.063 -4.348 1.00 90.38 217 THR A O 1
ATOM 1706 N N . SER A 1 218 ? 15.868 1.623 -5.392 1.00 90.31 218 SER A N 1
ATOM 1707 C CA . SER A 1 218 ? 16.938 0.689 -5.788 1.00 90.31 218 SER A CA 1
ATOM 1708 C C . SER A 1 218 ? 17.924 1.257 -6.816 1.00 90.31 218 SER A C 1
ATOM 1710 O O . SER A 1 218 ? 19.072 0.823 -6.847 1.00 90.31 218 SER A O 1
ATOM 1712 N N . GLY A 1 219 ? 17.492 2.200 -7.665 1.00 87.75 219 GLY A N 1
ATOM 1713 C CA . GLY A 1 219 ? 18.354 2.854 -8.658 1.00 87.75 219 GLY A CA 1
ATOM 1714 C C . GLY A 1 219 ? 18.883 4.222 -8.218 1.00 87.75 219 GLY A C 1
ATOM 1715 O O . GLY A 1 219 ? 19.870 4.698 -8.769 1.00 87.75 219 GLY A O 1
ATOM 1716 N N . SER A 1 220 ? 18.247 4.855 -7.230 1.00 91.94 220 SER A N 1
ATOM 1717 C CA . SER A 1 220 ? 18.652 6.144 -6.670 1.00 91.94 220 SER A CA 1
ATOM 1718 C C . SER A 1 220 ? 18.257 6.225 -5.183 1.00 91.94 220 SER A C 1
ATOM 1720 O O . SER A 1 220 ? 17.162 6.689 -4.853 1.00 91.94 220 SER A O 1
ATOM 1722 N N . PRO A 1 221 ? 19.125 5.773 -4.255 1.00 89.00 221 PRO A N 1
ATOM 1723 C CA . PRO A 1 221 ? 18.820 5.762 -2.819 1.00 89.00 221 PRO A CA 1
ATOM 1724 C C . PRO A 1 221 ? 18.566 7.151 -2.213 1.00 89.00 221 PRO A C 1
ATOM 1726 O O . PRO A 1 221 ? 17.858 7.267 -1.219 1.00 89.00 221 PRO A O 1
ATOM 1729 N N . THR A 1 222 ? 19.069 8.219 -2.839 1.00 91.19 222 THR A N 1
ATOM 1730 C CA . THR A 1 222 ? 18.807 9.616 -2.445 1.00 91.19 222 THR A CA 1
ATOM 1731 C C . THR A 1 222 ? 17.340 10.038 -2.599 1.00 91.19 222 THR A C 1
ATOM 1733 O O . THR A 1 222 ? 16.961 11.092 -2.101 1.00 91.19 222 THR A O 1
ATOM 1736 N N . THR A 1 223 ? 16.496 9.224 -3.242 1.00 88.81 223 THR A N 1
ATOM 1737 C CA . THR A 1 223 ? 15.042 9.452 -3.338 1.00 88.81 223 THR A CA 1
ATOM 1738 C C . THR A 1 223 ? 14.260 9.013 -2.096 1.00 88.81 223 THR A C 1
ATOM 1740 O O . THR A 1 223 ? 13.102 9.404 -1.947 1.00 88.81 223 THR A O 1
ATOM 1743 N N . ILE A 1 224 ? 14.863 8.228 -1.190 1.00 86.25 224 ILE A N 1
ATOM 1744 C CA . ILE A 1 224 ? 14.183 7.669 -0.005 1.00 86.25 224 ILE A CA 1
ATOM 1745 C C . ILE A 1 224 ? 13.509 8.757 0.859 1.00 86.25 224 ILE A C 1
ATOM 1747 O O . ILE A 1 224 ? 12.313 8.607 1.117 1.00 86.25 224 ILE A O 1
ATOM 1751 N N . PRO A 1 225 ? 14.162 9.889 1.209 1.00 88.12 225 PRO A N 1
ATOM 1752 C CA . PRO A 1 225 ? 13.523 10.940 2.008 1.00 88.12 225 PRO A CA 1
ATOM 1753 C C . PRO A 1 225 ? 12.289 11.569 1.343 1.00 88.12 225 PRO A C 1
ATOM 1755 O O . PRO A 1 225 ? 11.394 12.033 2.042 1.00 88.12 225 PRO A O 1
ATOM 1758 N N . THR A 1 226 ? 12.208 11.569 0.005 1.00 90.31 226 THR A N 1
ATOM 1759 C CA . THR A 1 226 ? 11.021 12.042 -0.728 1.00 90.31 226 THR A CA 1
ATOM 1760 C C . THR A 1 226 ? 9.865 11.048 -0.632 1.00 90.31 226 THR A C 1
ATOM 1762 O O . THR A 1 226 ? 8.720 11.465 -0.471 1.00 90.31 226 THR A O 1
ATOM 1765 N N . PHE A 1 227 ? 10.135 9.740 -0.699 1.00 89.44 227 PHE A N 1
ATOM 1766 C CA . PHE A 1 227 ? 9.098 8.731 -0.457 1.00 89.44 227 PHE A CA 1
ATOM 1767 C C . PHE A 1 227 ? 8.609 8.775 0.993 1.00 89.44 227 PHE A C 1
ATOM 1769 O O . PHE A 1 227 ? 7.401 8.740 1.208 1.00 89.44 227 PHE A O 1
ATOM 1776 N N . GLU A 1 228 ? 9.512 8.915 1.970 1.00 80.81 228 GLU A N 1
ATOM 1777 C CA . GLU A 1 228 ? 9.144 9.079 3.382 1.00 80.81 228 GLU A CA 1
ATOM 1778 C C . GLU A 1 228 ? 8.228 10.291 3.591 1.00 80.81 228 GLU A C 1
ATOM 1780 O O . GLU A 1 228 ? 7.110 10.128 4.080 1.00 80.81 228 GLU A O 1
ATOM 1785 N N . SER A 1 229 ? 8.651 11.494 3.186 1.00 87.38 229 SER A N 1
ATOM 1786 C CA . SER A 1 229 ? 7.879 12.718 3.438 1.00 87.38 229 SER A CA 1
ATOM 1787 C C . SER A 1 229 ? 6.531 12.749 2.713 1.00 87.38 229 SER A C 1
ATOM 1789 O O . SER A 1 229 ? 5.556 13.239 3.276 1.00 87.38 229 SER A O 1
ATOM 1791 N N . THR A 1 230 ? 6.447 12.188 1.503 1.00 90.69 230 THR A N 1
ATOM 1792 C CA . THR A 1 230 ? 5.210 12.201 0.700 1.00 90.69 230 THR A CA 1
ATOM 1793 C C . THR A 1 230 ? 4.203 11.129 1.142 1.00 90.69 230 THR A C 1
ATOM 1795 O O . THR A 1 230 ? 3.007 11.293 0.918 1.00 90.69 230 THR A O 1
ATOM 1798 N N . LEU A 1 231 ? 4.652 10.027 1.760 1.00 87.25 231 LEU A N 1
ATOM 1799 C CA . LEU A 1 231 ? 3.779 8.912 2.169 1.00 87.25 231 LEU A CA 1
ATOM 1800 C C . LEU A 1 231 ? 3.405 8.917 3.658 1.00 87.25 231 LEU A C 1
ATOM 1802 O O . LEU A 1 231 ? 2.373 8.347 4.016 1.00 87.25 231 LEU A O 1
ATOM 1806 N N . PHE A 1 232 ? 4.206 9.548 4.523 1.00 82.69 232 PHE A N 1
ATOM 1807 C CA . PHE A 1 232 ? 4.022 9.482 5.976 1.00 82.69 232 PHE A CA 1
ATOM 1808 C C . PHE A 1 232 ? 2.670 10.040 6.448 1.00 82.69 232 PHE A C 1
ATOM 1810 O O . PHE A 1 232 ? 1.951 9.358 7.178 1.00 82.69 232 PHE A O 1
ATOM 1817 N N . GLU A 1 233 ? 2.290 11.245 6.013 1.00 84.19 233 GLU A N 1
ATOM 1818 C CA . GLU A 1 233 ? 1.006 11.859 6.384 1.00 84.19 233 GLU A CA 1
ATOM 1819 C C . GLU A 1 233 ? -0.207 11.076 5.828 1.00 84.19 233 GLU A C 1
ATOM 1821 O O . GLU A 1 233 ? -1.054 10.687 6.635 1.00 84.19 233 GLU A O 1
ATOM 1826 N N . PRO A 1 234 ? -0.290 10.731 4.523 1.00 82.56 234 PRO A N 1
ATOM 1827 C CA . PRO A 1 234 ? -1.371 9.896 3.987 1.00 82.56 234 PRO A CA 1
ATOM 1828 C C . PRO A 1 234 ? -1.558 8.559 4.715 1.00 82.56 234 PRO A C 1
ATOM 1830 O O . PRO A 1 234 ? -2.686 8.199 5.050 1.00 82.56 234 PRO A O 1
ATOM 1833 N N . PHE A 1 235 ? -0.474 7.826 4.997 1.00 80.50 235 PHE A N 1
ATOM 1834 C CA . PHE A 1 235 ? -0.569 6.558 5.728 1.00 80.50 235 PHE A CA 1
ATOM 1835 C C . PHE A 1 235 ? -0.955 6.763 7.199 1.00 80.50 235 PHE A C 1
ATOM 1837 O O . PHE A 1 235 ? -1.729 5.969 7.727 1.00 80.50 235 PHE A O 1
ATOM 1844 N N . THR A 1 236 ? -0.495 7.839 7.846 1.00 75.94 236 THR A N 1
ATOM 1845 C CA . THR A 1 236 ? -0.922 8.186 9.213 1.00 75.94 236 THR A CA 1
ATOM 1846 C C . THR A 1 236 ? -2.424 8.475 9.260 1.00 75.94 236 THR A C 1
ATOM 1848 O O . THR A 1 236 ? -3.116 7.954 10.130 1.00 75.94 236 THR A O 1
ATOM 1851 N N . ILE A 1 237 ? -2.954 9.232 8.292 1.00 77.81 237 ILE A N 1
ATOM 1852 C CA . ILE A 1 237 ? -4.390 9.529 8.183 1.00 77.81 237 ILE A CA 1
ATOM 1853 C C . ILE A 1 237 ? -5.209 8.240 8.014 1.00 77.81 237 ILE A C 1
ATOM 1855 O O . ILE A 1 237 ? -6.199 8.068 8.721 1.00 77.81 237 ILE A O 1
ATOM 1859 N N . ILE A 1 238 ? -4.784 7.322 7.139 1.00 76.00 238 ILE A N 1
ATOM 1860 C CA . ILE A 1 238 ? -5.461 6.029 6.923 1.00 76.00 238 ILE A CA 1
ATOM 1861 C C . ILE A 1 238 ? -5.459 5.190 8.211 1.00 76.00 238 ILE A C 1
ATOM 1863 O O . ILE A 1 238 ? -6.516 4.772 8.678 1.00 76.00 238 ILE A O 1
ATOM 1867 N N . LEU A 1 239 ? -4.296 5.020 8.849 1.00 69.81 239 LEU A N 1
ATOM 1868 C CA . LEU A 1 239 ? -4.163 4.240 10.087 1.00 69.81 239 LEU A CA 1
ATOM 1869 C C . LEU A 1 239 ? -4.949 4.838 11.270 1.00 69.81 239 LEU A C 1
ATOM 1871 O O . LEU A 1 239 ? -5.368 4.101 12.159 1.00 69.81 239 LEU A O 1
ATOM 1875 N N . MET A 1 240 ? -5.178 6.156 11.282 1.00 68.12 240 MET A N 1
ATOM 1876 C CA . MET A 1 240 ? -6.047 6.824 12.260 1.00 68.12 240 MET A CA 1
ATOM 1877 C C . MET A 1 240 ? -7.546 6.718 11.927 1.00 68.12 240 MET A C 1
ATOM 1879 O O . MET A 1 240 ? -8.374 6.916 12.817 1.00 68.12 240 MET A O 1
ATOM 1883 N N . GLN A 1 241 ? -7.910 6.424 10.676 1.00 64.81 241 GLN A N 1
ATOM 1884 C CA . GLN A 1 241 ? -9.299 6.254 10.228 1.00 64.81 241 GLN A CA 1
ATOM 1885 C C . GLN A 1 241 ? -9.810 4.813 10.407 1.00 64.81 241 GLN A C 1
ATOM 1887 O O . GLN A 1 241 ? -10.999 4.627 10.661 1.00 64.81 241 GLN A O 1
ATOM 1892 N N . ASP A 1 242 ? -8.929 3.809 10.339 1.00 54.16 242 ASP A N 1
ATOM 1893 C CA . ASP A 1 242 ? -9.289 2.381 10.248 1.00 54.16 242 ASP A CA 1
ATOM 1894 C C . ASP A 1 242 ? -9.815 1.710 11.541 1.00 54.16 242 ASP A C 1
ATOM 1896 O O . ASP A 1 242 ? -10.112 0.514 11.548 1.00 54.16 242 ASP A O 1
ATOM 1900 N N . ILE A 1 243 ? -10.021 2.451 12.638 1.00 51.44 243 ILE A N 1
ATOM 1901 C CA . ILE A 1 243 ? -10.789 1.948 13.797 1.00 51.44 243 ILE A CA 1
ATOM 1902 C C . ILE A 1 243 ? -12.284 2.227 13.568 1.00 51.44 243 ILE A C 1
ATOM 1904 O O . ILE A 1 243 ? -12.900 3.005 14.299 1.00 51.44 243 ILE A O 1
ATOM 1908 N N . ASP A 1 244 ? -12.877 1.616 12.534 1.00 52.06 244 ASP A N 1
ATOM 1909 C CA . ASP A 1 244 ? -14.283 1.849 12.176 1.00 52.06 244 ASP A CA 1
ATOM 1910 C C . ASP A 1 244 ? -15.244 1.421 13.308 1.00 52.06 244 ASP A C 1
ATOM 1912 O O . ASP A 1 244 ? -15.436 0.222 13.564 1.00 52.06 244 ASP A O 1
ATOM 1916 N N . PRO A 1 245 ? -15.956 2.368 13.954 1.00 52.84 245 PRO A N 1
ATOM 1917 C CA . PRO A 1 245 ? -16.909 2.025 14.996 1.00 52.84 245 PRO A CA 1
ATOM 1918 C C . PRO A 1 245 ? -18.134 1.288 14.447 1.00 52.84 245 PRO A C 1
ATOM 1920 O O . PRO A 1 245 ? -18.883 0.721 15.241 1.00 52.84 245 PRO A O 1
ATOM 1923 N N . ARG A 1 246 ? -18.395 1.312 13.129 1.00 49.59 246 ARG A N 1
ATOM 1924 C CA . ARG A 1 246 ? -19.533 0.619 12.502 1.00 49.59 246 ARG A CA 1
ATOM 1925 C C . ARG A 1 246 ? -19.267 -0.877 12.378 1.00 49.59 246 ARG A C 1
ATOM 1927 O O . ARG A 1 246 ? -20.178 -1.639 12.686 1.00 49.59 246 ARG A O 1
ATOM 1934 N N . LEU A 1 247 ? -18.054 -1.303 12.015 1.00 51.91 247 LEU A N 1
ATOM 1935 C CA . LEU A 1 247 ? -17.652 -2.713 12.005 1.00 51.91 247 LEU A CA 1
ATOM 1936 C C . LEU A 1 247 ? -17.837 -3.335 13.397 1.00 51.91 247 LEU A C 1
ATOM 1938 O O . LEU A 1 247 ? -18.540 -4.336 13.536 1.00 51.91 247 LEU A O 1
ATOM 1942 N N . ILE A 1 248 ? -17.325 -2.669 14.440 1.00 57.38 248 ILE A N 1
ATOM 1943 C CA . ILE A 1 248 ? -17.536 -3.077 15.838 1.00 57.38 248 ILE A CA 1
ATOM 1944 C C . ILE A 1 248 ? -19.040 -3.085 16.159 1.00 57.38 248 ILE A C 1
ATOM 1946 O O . ILE A 1 248 ? -19.569 -4.103 16.597 1.00 57.38 248 ILE A O 1
ATOM 1950 N N . LYS A 1 249 ? -19.774 -2.005 15.856 1.00 59.41 249 LYS A N 1
ATOM 1951 C CA . LYS A 1 249 ? -21.230 -1.916 16.092 1.00 59.41 249 LYS A CA 1
ATOM 1952 C C . LYS A 1 249 ? -22.086 -2.840 15.211 1.00 59.41 249 LYS A C 1
ATOM 1954 O O . LYS A 1 249 ? -23.303 -2.854 15.411 1.00 59.41 249 LYS A O 1
ATOM 1959 N N . ARG A 1 250 ? -21.520 -3.584 14.252 1.00 60.66 250 ARG A N 1
ATOM 1960 C CA . ARG A 1 250 ? -22.228 -4.561 13.398 1.00 60.66 250 ARG A CA 1
ATOM 1961 C C . ARG A 1 250 ? -22.256 -5.955 14.022 1.00 60.66 250 ARG A C 1
ATOM 1963 O O . ARG A 1 250 ? -23.257 -6.650 13.874 1.00 60.66 250 ARG A O 1
ATOM 1970 N N . TYR A 1 251 ? -21.190 -6.335 14.723 1.00 60.75 251 TYR A N 1
ATOM 1971 C CA . TYR A 1 251 ? -21.092 -7.607 15.448 1.00 60.75 251 TYR A CA 1
ATOM 1972 C C . TYR A 1 251 ? -21.431 -7.464 16.934 1.00 60.75 251 TYR A C 1
ATOM 1974 O O . TYR A 1 251 ? -21.977 -8.393 17.526 1.00 60.75 251 TYR A O 1
ATOM 1982 N N . PHE A 1 252 ? -21.171 -6.288 17.513 1.00 65.94 252 PHE A N 1
ATOM 1983 C CA . PHE A 1 252 ? -21.314 -6.035 18.940 1.00 65.94 252 PHE A CA 1
ATOM 1984 C C . PHE A 1 252 ? -22.276 -4.887 19.265 1.00 65.94 252 PHE A C 1
ATOM 1986 O O . PHE A 1 252 ? -22.447 -3.930 18.501 1.00 65.94 252 PHE A O 1
ATOM 1993 N N . LEU A 1 253 ? -22.842 -4.946 20.466 1.00 70.62 253 LEU A N 1
ATOM 1994 C CA . LEU A 1 253 ? -23.278 -3.786 21.229 1.00 70.62 253 LEU A CA 1
ATOM 1995 C C . LEU A 1 253 ? -22.127 -3.361 22.154 1.00 70.62 253 LEU A C 1
ATOM 1997 O O . LEU A 1 253 ? -21.486 -4.195 22.794 1.00 70.62 253 LEU A O 1
ATOM 2001 N N . LEU A 1 254 ? -21.868 -2.054 22.219 1.00 61.50 254 LEU A N 1
ATOM 2002 C CA . LEU A 1 254 ? -20.891 -1.470 23.140 1.00 61.50 254 LEU A CA 1
ATOM 2003 C C . LEU A 1 254 ? -21.574 -1.210 24.488 1.00 61.50 254 LEU A C 1
ATOM 2005 O O . LEU A 1 254 ? -22.232 -0.185 24.667 1.00 61.50 254 LEU A O 1
ATOM 2009 N N . GLY A 1 255 ? -21.436 -2.159 25.415 1.00 55.44 255 GLY A N 1
ATOM 2010 C CA . GLY A 1 255 ? -21.700 -1.938 26.835 1.00 55.44 255 GLY A CA 1
ATOM 2011 C C . GLY A 1 255 ? -20.622 -1.051 27.469 1.00 55.44 255 GLY A C 1
ATOM 2012 O O . GLY A 1 255 ? -19.585 -0.798 26.862 1.00 55.44 255 GLY A O 1
ATOM 2013 N N . HIS A 1 256 ? -20.853 -0.599 28.706 1.00 47.03 256 HIS A N 1
ATOM 2014 C CA . HIS A 1 256 ? -20.044 0.449 29.355 1.00 47.03 256 HIS A CA 1
ATOM 2015 C C . HIS A 1 256 ? -18.541 0.116 29.504 1.00 47.03 256 HIS A C 1
ATOM 2017 O O . HIS A 1 256 ? -17.738 1.036 29.586 1.00 47.03 256 HIS A O 1
ATOM 2023 N N . ASP A 1 257 ? -18.171 -1.168 29.495 1.00 53.56 257 ASP A N 1
ATOM 2024 C CA . ASP A 1 257 ? -16.795 -1.661 29.285 1.00 53.56 257 ASP A CA 1
ATOM 2025 C C . ASP A 1 257 ? -16.807 -3.052 28.607 1.00 53.56 257 ASP A C 1
ATOM 2027 O O . ASP A 1 257 ? -15.896 -3.867 28.768 1.00 53.56 257 ASP A O 1
ATOM 2031 N N . GLU A 1 258 ? -17.882 -3.393 27.877 1.00 58.31 258 GLU A N 1
ATOM 2032 C CA . GLU A 1 258 ? -18.081 -4.768 27.411 1.00 58.31 258 GLU A CA 1
ATOM 2033 C C . GLU A 1 258 ? -18.592 -4.896 25.970 1.00 58.31 258 GLU A C 1
ATOM 2035 O O . GLU A 1 258 ? -19.656 -4.395 25.617 1.00 58.31 258 GLU A O 1
ATOM 2040 N N . LEU A 1 259 ? -17.836 -5.641 25.153 1.00 67.06 259 LEU A N 1
ATOM 2041 C CA . LEU A 1 259 ? -18.282 -6.164 23.861 1.00 67.06 259 LEU A CA 1
ATOM 2042 C C . LEU A 1 259 ? -19.315 -7.274 24.095 1.00 67.06 259 LEU A C 1
ATOM 2044 O O . LEU A 1 259 ? -18.961 -8.370 24.539 1.00 67.06 259 LEU A O 1
ATOM 2048 N N . ILE A 1 260 ? -20.577 -6.972 23.803 1.00 75.00 260 ILE A N 1
ATOM 2049 C CA . ILE A 1 260 ? -21.729 -7.877 23.911 1.00 75.00 260 ILE A CA 1
ATOM 2050 C C . ILE A 1 260 ? -22.140 -8.273 22.482 1.00 75.00 260 ILE A C 1
ATOM 2052 O O . ILE A 1 260 ? -22.136 -7.385 21.629 1.00 75.00 260 ILE A O 1
ATOM 2056 N N . PRO A 1 261 ? -22.480 -9.537 22.164 1.00 79.38 261 PRO A N 1
ATOM 2057 C CA . PRO A 1 261 ? -22.961 -9.899 20.826 1.00 79.38 261 PRO A CA 1
ATOM 2058 C C . PRO A 1 261 ? -24.234 -9.128 20.448 1.00 79.38 261 PRO A C 1
ATOM 2060 O O . PRO A 1 261 ? -25.002 -8.707 21.315 1.00 79.38 261 PRO A O 1
ATOM 2063 N N . ARG A 1 262 ? -24.490 -8.956 19.150 1.00 76.31 262 ARG A N 1
ATOM 2064 C CA . ARG A 1 262 ? -25.852 -8.676 18.674 1.00 76.31 262 ARG A CA 1
ATOM 2065 C C . ARG A 1 262 ? -26.640 -9.970 18.497 1.00 76.31 262 ARG A C 1
ATOM 2067 O O . ARG A 1 262 ? -26.063 -10.992 18.149 1.00 76.31 262 ARG A O 1
ATOM 2074 N N . GLU A 1 263 ? -27.956 -9.842 18.617 1.00 74.94 263 GLU A N 1
ATOM 2075 C CA . GLU A 1 263 ? -28.952 -10.824 18.181 1.00 74.94 263 GLU A CA 1
ATOM 2076 C C . GLU A 1 263 ? -28.589 -11.443 16.816 1.00 74.94 263 GLU A C 1
ATOM 2078 O O . GLU A 1 263 ? -28.274 -10.733 15.846 1.00 74.94 263 GLU A O 1
ATOM 2083 N N . GLY A 1 264 ? -28.590 -12.774 16.745 1.00 75.44 264 GLY A N 1
ATOM 2084 C CA . GLY A 1 264 ? -28.256 -13.527 15.540 1.00 75.44 264 GLY A CA 1
ATOM 2085 C C . GLY A 1 264 ? -26.776 -13.440 15.159 1.00 75.44 264 GLY A C 1
ATOM 2086 O O . GLY A 1 264 ? -26.452 -13.480 13.966 1.00 75.44 264 GLY A O 1
ATOM 2087 N N . LYS A 1 265 ? -25.869 -13.236 16.123 1.00 77.81 265 LYS A N 1
ATOM 2088 C CA . LYS A 1 265 ? -24.402 -13.307 15.927 1.00 77.81 265 LYS A CA 1
ATOM 2089 C C . LYS A 1 265 ? -23.732 -14.397 16.760 1.00 77.81 265 LYS A C 1
ATOM 2091 O O . LYS A 1 265 ? -22.585 -14.713 16.457 1.00 77.81 265 LYS A O 1
ATOM 2096 N N . ASP A 1 266 ? -24.407 -14.962 17.760 1.00 80.38 266 ASP A N 1
ATOM 2097 C CA . ASP A 1 266 ? -23.863 -16.052 18.568 1.00 80.38 266 ASP A CA 1
ATOM 2098 C C . ASP A 1 266 ? -24.996 -16.869 19.199 1.00 80.38 266 ASP A C 1
ATOM 2100 O O . ASP A 1 266 ? -25.562 -16.470 20.212 1.00 80.38 266 ASP A O 1
ATOM 2104 N N . GLU A 1 267 ? -25.297 -18.033 18.620 1.00 81.06 267 GLU A N 1
ATOM 2105 C CA . GLU A 1 267 ? -26.421 -18.898 19.020 1.00 81.06 267 GLU A CA 1
ATOM 2106 C C . GLU A 1 267 ? -26.422 -19.179 20.535 1.00 81.06 267 GLU A C 1
ATOM 2108 O O . GLU A 1 267 ? -27.436 -19.015 21.203 1.00 81.06 267 GLU A O 1
ATOM 2113 N N . ALA A 1 268 ? -25.251 -19.473 21.111 1.00 74.19 268 ALA A N 1
ATOM 2114 C CA . ALA A 1 268 ? -25.079 -19.761 22.539 1.00 74.19 268 ALA A CA 1
ATOM 2115 C C . ALA A 1 268 ? -25.151 -18.527 23.473 1.00 74.19 268 ALA A C 1
ATOM 2117 O O . ALA A 1 268 ? -25.089 -18.677 24.697 1.00 74.19 268 ALA A O 1
ATOM 2118 N N . TYR A 1 269 ? -25.218 -17.310 22.928 1.00 78.38 269 TYR A N 1
ATOM 2119 C CA . TYR A 1 269 ? -25.586 -16.096 23.661 1.00 78.38 269 TYR A CA 1
ATOM 2120 C C . TYR A 1 269 ? -27.070 -15.788 23.475 1.00 78.38 269 TYR A C 1
ATOM 2122 O O . TYR A 1 269 ? -27.740 -15.482 24.460 1.00 78.38 269 TYR A O 1
ATOM 2130 N N . ASP A 1 270 ? -27.570 -15.919 22.246 1.00 81.94 270 ASP A N 1
ATOM 2131 C CA . ASP A 1 270 ? -28.968 -15.690 21.889 1.00 81.94 270 ASP A CA 1
ATOM 2132 C C . ASP A 1 270 ? -29.893 -16.640 22.690 1.00 81.94 270 ASP A C 1
ATOM 2134 O O . ASP A 1 270 ? -30.807 -16.164 23.361 1.00 81.94 270 ASP A O 1
ATOM 2138 N N . GLU A 1 271 ? -29.567 -17.940 22.785 1.00 79.69 271 GLU A N 1
ATOM 2139 C CA . GLU A 1 271 ? -30.232 -18.930 23.664 1.00 79.69 271 GLU A CA 1
ATOM 2140 C C . GLU A 1 271 ? -30.330 -18.468 25.131 1.00 79.69 271 GLU A C 1
ATOM 2142 O O . GLU A 1 271 ? -31.366 -18.609 25.782 1.00 79.69 271 GLU A O 1
ATOM 2147 N N . VAL A 1 272 ? -29.244 -17.907 25.672 1.00 77.19 272 VAL A N 1
ATOM 2148 C CA . VAL A 1 272 ? -29.168 -17.482 27.081 1.00 77.19 272 VAL A CA 1
ATOM 2149 C C . VAL A 1 272 ? -29.877 -16.143 27.303 1.00 77.19 272 VAL A C 1
ATOM 2151 O O . VAL A 1 272 ? -30.342 -15.867 28.410 1.00 77.19 272 VAL A O 1
ATOM 2154 N N . MET A 1 273 ? -29.990 -15.311 26.268 1.00 75.44 273 MET A N 1
ATOM 2155 C CA . MET A 1 273 ? -30.840 -14.124 26.302 1.00 75.44 273 MET A CA 1
ATOM 2156 C C . MET A 1 273 ? -32.321 -14.511 26.280 1.00 75.44 273 MET A C 1
ATOM 2158 O O . MET A 1 273 ? -33.062 -13.983 27.105 1.00 75.44 273 MET A O 1
ATOM 2162 N N . THR A 1 274 ? -32.730 -15.500 25.477 1.00 79.81 274 THR A N 1
ATOM 2163 C CA . THR A 1 274 ? -34.090 -16.064 25.537 1.00 79.81 274 THR A CA 1
ATOM 2164 C C . THR A 1 274 ? -34.393 -16.672 26.913 1.00 79.81 274 THR A C 1
ATOM 2166 O O . THR A 1 274 ? -35.433 -16.356 27.485 1.00 79.81 274 THR A O 1
ATOM 2169 N N . GLU A 1 275 ? -33.467 -17.431 27.523 1.00 74.75 275 GLU A N 1
ATOM 2170 C CA . GLU A 1 275 ? -33.635 -17.934 28.905 1.00 74.75 275 GLU A CA 1
ATOM 2171 C C . GLU A 1 275 ? -33.864 -16.782 29.911 1.00 74.75 275 GLU A C 1
ATOM 2173 O O . GLU A 1 275 ? -34.682 -16.888 30.826 1.00 74.75 275 GLU A O 1
ATOM 2178 N N . ILE A 1 276 ? -33.163 -15.653 29.747 1.00 71.25 276 ILE A N 1
ATOM 2179 C CA . ILE A 1 276 ? -33.340 -14.466 30.599 1.00 71.25 276 ILE A CA 1
ATOM 2180 C C . ILE A 1 276 ? -34.685 -13.777 30.350 1.00 71.25 276 ILE A C 1
ATOM 2182 O O . ILE A 1 276 ? -35.295 -13.319 31.317 1.00 71.25 276 ILE A O 1
ATOM 2186 N N . GLU A 1 277 ? -35.139 -13.691 29.101 1.00 71.94 277 GLU A N 1
ATOM 2187 C CA . GLU A 1 277 ? -36.406 -13.056 28.726 1.00 71.94 277 GLU A CA 1
ATOM 2188 C C . GLU A 1 277 ? -37.608 -13.867 29.228 1.00 71.94 277 GLU A C 1
ATOM 2190 O O . GLU A 1 277 ? -38.466 -13.299 29.902 1.00 71.94 277 GLU A O 1
ATOM 2195 N N . GLU A 1 278 ? -37.615 -15.193 29.057 1.00 73.50 278 GLU A N 1
ATOM 2196 C CA . GLU A 1 278 ? -38.642 -16.088 29.623 1.00 73.50 278 GLU A CA 1
ATOM 2197 C C . GLU A 1 278 ? -38.722 -15.975 31.162 1.00 73.50 278 GLU A C 1
ATOM 2199 O O . GLU A 1 278 ? -39.809 -15.904 31.750 1.00 73.50 278 GLU A O 1
ATOM 2204 N N . LEU A 1 279 ? -37.566 -15.890 31.836 1.00 67.31 279 LEU A N 1
ATOM 2205 C CA . LEU A 1 279 ? -37.485 -15.655 33.283 1.00 67.31 279 LEU A CA 1
ATOM 2206 C C . LEU A 1 279 ? -37.907 -14.229 33.687 1.00 67.31 279 LEU A C 1
ATOM 2208 O O . LEU A 1 279 ? -38.351 -14.025 34.822 1.00 67.31 279 LEU A O 1
ATOM 2212 N N . GLU A 1 280 ? -37.759 -13.232 32.811 1.00 63.47 280 GLU A N 1
ATOM 2213 C CA . GLU A 1 280 ? -38.189 -11.850 33.054 1.00 63.47 280 GLU A CA 1
ATOM 2214 C C . GLU A 1 280 ? -39.690 -11.667 32.873 1.00 63.47 280 GLU A C 1
ATOM 2216 O O . GLU A 1 280 ? -40.324 -11.092 33.767 1.00 63.47 280 GLU A O 1
ATOM 2221 N N . GLU A 1 281 ? -40.268 -12.244 31.820 1.00 68.06 281 GLU A N 1
ATOM 2222 C CA . GLU A 1 281 ? -41.716 -12.340 31.668 1.00 68.06 281 GLU A CA 1
ATOM 2223 C C . GLU A 1 281 ? -42.315 -13.030 32.893 1.00 68.06 281 GLU A C 1
ATOM 2225 O O . GLU A 1 281 ? -43.098 -12.398 33.600 1.00 68.06 281 GLU A O 1
ATOM 2230 N N . GLY A 1 282 ? -41.863 -14.248 33.232 1.00 66.31 282 GLY A N 1
ATOM 2231 C CA . GLY A 1 282 ? -42.369 -15.053 34.354 1.00 66.31 282 GLY A CA 1
ATOM 2232 C C . GLY A 1 282 ? -42.308 -14.390 35.743 1.00 66.31 282 GLY A C 1
ATOM 2233 O O . GLY A 1 282 ? -43.117 -14.720 36.619 1.00 66.31 282 GLY A O 1
ATOM 2234 N N . LEU A 1 283 ? -41.407 -13.423 35.951 1.00 62.28 283 LEU A N 1
ATOM 2235 C CA . LEU A 1 283 ? -41.324 -12.610 37.174 1.00 62.28 283 LEU A CA 1
ATOM 2236 C C . LEU A 1 283 ? -42.300 -11.427 37.172 1.00 62.28 283 LEU A C 1
ATOM 2238 O O . LEU A 1 283 ? -42.964 -11.169 38.177 1.00 62.28 283 LEU A O 1
ATOM 2242 N N . GLU A 1 284 ? -42.408 -10.703 36.063 1.00 64.44 284 GLU A N 1
ATOM 2243 C CA . GLU A 1 284 ? -43.318 -9.557 35.931 1.00 64.44 284 GLU A CA 1
ATOM 2244 C C . GLU A 1 284 ? -44.792 -10.007 35.905 1.00 64.44 284 GLU A C 1
ATOM 2246 O O . GLU A 1 284 ? -45.678 -9.410 36.519 1.00 64.44 284 GLU A O 1
ATOM 2251 N N . GLU A 1 285 ? -45.027 -11.139 35.254 1.00 68.25 285 GLU A N 1
ATOM 2252 C CA . GLU A 1 285 ? -46.168 -12.034 35.401 1.00 68.25 285 GLU A CA 1
ATOM 2253 C C . GLU A 1 285 ? -46.535 -12.282 36.884 1.00 68.25 285 GLU A C 1
ATOM 2255 O O . GLU A 1 285 ? -47.659 -11.993 37.304 1.00 68.25 285 GLU A O 1
ATOM 2260 N N . ALA A 1 286 ? -45.588 -12.769 37.694 1.00 65.81 286 ALA A N 1
ATOM 2261 C CA . ALA A 1 286 ? -45.799 -13.113 39.102 1.00 65.81 286 ALA A CA 1
ATOM 2262 C C . ALA A 1 286 ? -46.105 -11.901 40.004 1.00 65.81 286 ALA A C 1
ATOM 2264 O O . ALA A 1 286 ? -46.938 -11.999 40.916 1.00 65.81 286 ALA A O 1
ATOM 2265 N N . LEU A 1 287 ? -45.479 -10.745 39.740 1.00 65.44 287 LEU A N 1
ATOM 2266 C CA . LEU A 1 287 ? -45.749 -9.488 40.451 1.00 65.44 287 LEU A CA 1
ATOM 2267 C C . LEU A 1 287 ? -47.236 -9.107 40.350 1.00 65.44 287 LEU A C 1
ATOM 2269 O O . LEU A 1 287 ? -47.859 -8.765 41.357 1.00 65.44 287 LEU A O 1
ATOM 2273 N N . LYS A 1 288 ? -47.832 -9.242 39.159 1.00 70.25 288 LYS A N 1
ATOM 2274 C CA . LYS A 1 288 ? -49.232 -8.872 38.886 1.00 70.25 288 LYS A CA 1
ATOM 2275 C C . LYS A 1 288 ? -50.236 -9.746 39.651 1.00 70.25 288 LYS A C 1
ATOM 2277 O O . LYS A 1 288 ? -51.275 -9.234 40.079 1.00 70.25 288 LYS A O 1
ATOM 2282 N N . LYS A 1 289 ? -49.926 -11.024 39.926 1.00 71.44 289 LYS A N 1
ATOM 2283 C CA . LYS A 1 289 ? -50.723 -11.844 40.867 1.00 71.44 289 LYS A CA 1
ATOM 2284 C C . LYS A 1 289 ? -50.596 -11.372 42.317 1.00 71.44 289 LYS A C 1
ATOM 2286 O O . LYS A 1 289 ? -51.592 -11.420 43.045 1.00 71.44 289 LYS A O 1
ATOM 2291 N N . PHE A 1 290 ? -49.435 -10.880 42.752 1.00 65.56 290 PHE A N 1
ATOM 2292 C CA . PHE A 1 290 ? -49.316 -10.278 44.086 1.00 65.56 290 PHE A CA 1
ATOM 2293 C C . PHE A 1 290 ? -50.053 -8.945 44.219 1.00 65.56 290 PHE A C 1
ATOM 2295 O O . PHE A 1 290 ? -50.739 -8.753 45.222 1.00 65.56 290 PHE A O 1
ATOM 2302 N N . GLU A 1 291 ? -50.008 -8.066 43.216 1.00 69.50 291 GLU A N 1
ATOM 2303 C CA . GLU A 1 291 ? -50.792 -6.821 43.244 1.00 69.50 291 GLU A CA 1
ATOM 2304 C C . GLU A 1 291 ? -52.296 -7.108 43.367 1.00 69.50 291 GLU A C 1
ATOM 2306 O O . GLU A 1 291 ? -52.975 -6.539 44.228 1.00 69.50 291 GLU A O 1
ATOM 2311 N N . LYS A 1 292 ? -52.805 -8.056 42.563 1.00 70.88 292 LYS A N 1
ATOM 2312 C CA . LYS A 1 292 ? -54.214 -8.483 42.580 1.00 70.88 292 LYS A CA 1
ATOM 2313 C C . LYS A 1 292 ? -54.629 -9.149 43.896 1.00 70.88 292 LYS A C 1
ATOM 2315 O O . LYS A 1 292 ? -55.743 -8.914 44.351 1.00 70.88 292 LYS A O 1
ATOM 2320 N N . SER A 1 293 ? -53.768 -9.963 44.513 1.00 66.69 293 SER A N 1
ATOM 2321 C CA . SER A 1 293 ? -54.107 -10.680 45.760 1.00 66.69 293 SER A CA 1
ATOM 2322 C C . SER A 1 293 ? -53.972 -9.829 47.026 1.00 66.69 293 SER A C 1
ATOM 2324 O O . SER A 1 293 ? -54.691 -10.075 47.993 1.00 66.69 293 SER A O 1
ATOM 2326 N N . LEU A 1 294 ? -53.098 -8.818 47.032 1.00 68.69 294 LEU A N 1
ATOM 2327 C CA . LEU A 1 294 ? -52.915 -7.909 48.170 1.00 68.69 294 LEU A CA 1
ATOM 2328 C C . LEU A 1 294 ? -53.764 -6.629 48.070 1.00 68.69 294 LEU A C 1
ATOM 2330 O O . LEU A 1 294 ? -53.990 -5.971 49.087 1.00 68.69 294 LEU A O 1
ATOM 2334 N N . GLY A 1 295 ? -54.223 -6.259 46.869 1.00 63.28 295 GLY A N 1
ATO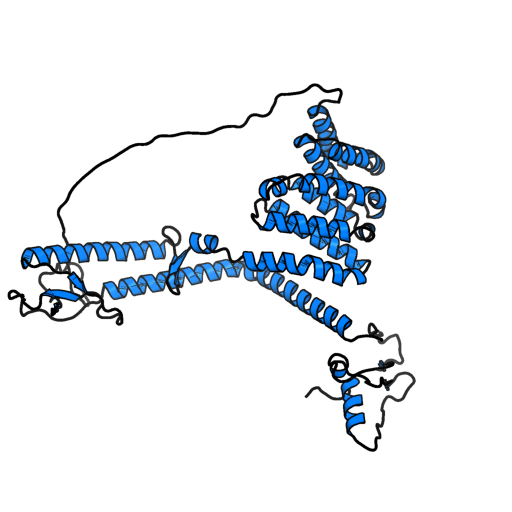M 2335 C CA . GLY A 1 295 ? -54.947 -5.006 46.620 1.00 63.28 295 GLY A CA 1
ATOM 2336 C C . GLY A 1 295 ? -54.054 -3.764 46.714 1.00 63.28 295 GLY A C 1
ATOM 2337 O O . GLY A 1 295 ? -54.517 -2.690 47.095 1.00 63.28 295 GLY A O 1
ATOM 2338 N N . MET A 1 296 ? -52.756 -3.909 46.428 1.00 66.12 296 MET A N 1
ATOM 2339 C CA . MET A 1 296 ? -51.742 -2.865 46.610 1.00 66.12 296 MET A CA 1
ATOM 2340 C C . MET A 1 296 ? -50.836 -2.790 45.385 1.00 66.12 296 MET A C 1
ATOM 2342 O O . MET A 1 296 ? -50.446 -3.827 44.857 1.00 66.12 296 MET A O 1
ATOM 2346 N N . LYS A 1 297 ? -50.446 -1.574 44.979 1.00 63.62 297 LYS A N 1
ATOM 2347 C CA . LYS A 1 297 ? -49.412 -1.402 43.954 1.00 63.62 297 LYS A CA 1
ATOM 2348 C C . LYS A 1 297 ? -48.039 -1.782 44.517 1.00 63.62 297 LYS A C 1
ATOM 2350 O O . LYS A 1 297 ? -47.683 -1.356 45.623 1.00 63.62 297 LYS A O 1
ATOM 2355 N N . LEU A 1 298 ? -47.286 -2.554 43.748 1.00 67.69 298 LEU A N 1
ATOM 2356 C CA . LEU A 1 298 ? -45.952 -3.051 44.068 1.00 67.69 298 LEU A CA 1
ATOM 2357 C C . LEU A 1 298 ? -44.954 -2.592 42.995 1.00 67.69 298 LEU A C 1
ATOM 2359 O O . LEU A 1 298 ? -45.325 -2.149 41.909 1.00 67.69 298 LEU A O 1
ATOM 2363 N N . SER A 1 299 ? -43.665 -2.678 43.303 1.00 57.28 299 SER A N 1
ATOM 2364 C CA . SER A 1 299 ? -42.603 -2.474 42.316 1.00 57.28 299 SER A CA 1
ATOM 2365 C C . SER A 1 299 ? -41.367 -3.276 42.685 1.00 57.28 299 SER A C 1
ATOM 2367 O O . SER A 1 299 ? -41.011 -3.340 43.866 1.00 57.28 299 SER A O 1
ATOM 2369 N N . TRP A 1 300 ? -40.684 -3.825 41.681 1.00 60.72 300 TRP A N 1
ATOM 2370 C CA . TRP A 1 300 ? -39.355 -4.393 41.864 1.00 60.72 300 TRP A CA 1
ATOM 2371 C C . TRP A 1 300 ? -38.346 -3.308 42.258 1.00 60.72 300 TRP A C 1
ATOM 2373 O O . TRP A 1 300 ? -38.303 -2.227 41.670 1.00 60.72 300 TRP A O 1
ATOM 2383 N N . TRP A 1 301 ? -37.521 -3.615 43.254 1.00 54.69 301 TRP A N 1
ATOM 2384 C CA . TRP A 1 301 ? -36.352 -2.840 43.651 1.00 54.69 301 TRP A CA 1
ATOM 2385 C C . TRP A 1 301 ? -35.082 -3.636 43.347 1.00 54.69 301 TRP A C 1
ATOM 2387 O O . TRP A 1 301 ? -35.013 -4.833 43.642 1.00 54.69 301 TRP A O 1
ATOM 2397 N N . HIS A 1 302 ? -34.078 -2.954 42.796 1.00 52.47 302 HIS A N 1
ATOM 2398 C CA . HIS A 1 302 ? -32.789 -3.533 42.424 1.00 52.47 302 HIS A CA 1
ATOM 2399 C C . HIS A 1 302 ? -31.664 -2.932 43.264 1.00 52.47 302 HIS A C 1
ATOM 2401 O O . HIS A 1 302 ? -31.554 -1.708 43.376 1.00 52.47 302 HIS A O 1
ATOM 2407 N N . SER A 1 303 ? -30.786 -3.781 43.802 1.00 45.25 303 SER A N 1
ATOM 2408 C CA . SER A 1 303 ? -29.507 -3.321 44.337 1.00 45.25 303 SER A CA 1
ATOM 2409 C C . SER A 1 303 ? -28.593 -2.880 43.195 1.00 45.25 303 SER A C 1
ATOM 2411 O O . SER A 1 303 ? -28.322 -3.649 42.276 1.00 45.25 303 SER A O 1
ATOM 2413 N N . ALA A 1 304 ? -28.084 -1.650 43.271 1.00 38.81 304 ALA A N 1
ATOM 2414 C CA . ALA A 1 304 ? -27.105 -1.120 42.321 1.00 38.81 304 ALA A CA 1
ATOM 2415 C C . ALA A 1 304 ? -25.653 -1.549 42.632 1.00 38.81 304 ALA A C 1
ATOM 2417 O O . ALA A 1 304 ? -24.742 -1.166 41.906 1.00 38.81 304 ALA A O 1
ATOM 2418 N N . VAL A 1 305 ? -25.425 -2.282 43.734 1.00 38.66 305 VAL A N 1
ATOM 2419 C CA . VAL A 1 305 ? -24.081 -2.512 44.313 1.00 38.66 305 VAL A CA 1
ATOM 2420 C C . VAL A 1 305 ? -23.832 -3.983 44.700 1.00 38.66 305 VAL A C 1
ATOM 2422 O O . VAL A 1 305 ? -22.717 -4.336 45.065 1.00 38.66 305 VAL A O 1
ATOM 2425 N N . GLY A 1 306 ? -24.834 -4.870 44.620 1.00 40.72 306 GLY A N 1
ATOM 2426 C CA . GLY A 1 306 ? -24.701 -6.270 45.052 1.00 40.72 306 GLY A CA 1
ATOM 2427 C C . GLY A 1 306 ? -25.392 -7.270 44.126 1.00 40.72 306 GLY A C 1
ATOM 2428 O O . GLY A 1 306 ? -26.537 -7.065 43.727 1.00 40.72 306 GLY A O 1
ATOM 2429 N N . THR A 1 307 ? -24.702 -8.371 43.824 1.00 41.66 307 THR A N 1
ATOM 2430 C CA . THR A 1 307 ? -25.158 -9.460 42.941 1.00 41.66 307 THR A CA 1
ATOM 2431 C C . THR A 1 307 ? -26.190 -10.395 43.580 1.00 41.66 307 THR A C 1
ATOM 2433 O O . THR A 1 307 ? -26.941 -11.041 42.860 1.00 41.66 307 THR A O 1
ATOM 2436 N N . GLU A 1 308 ? -26.268 -10.458 44.911 1.00 41.44 308 GLU A N 1
ATOM 2437 C CA . GLU A 1 308 ? -27.098 -11.441 45.631 1.00 41.44 308 GLU A CA 1
ATOM 2438 C C . GLU A 1 308 ? -28.564 -11.009 45.856 1.00 41.44 308 GLU A C 1
ATOM 2440 O O . GLU A 1 308 ? -29.431 -11.851 46.083 1.00 41.44 308 GLU A O 1
ATOM 2445 N N . GLU A 1 309 ? -28.875 -9.707 45.801 1.00 49.16 309 GLU A N 1
ATOM 2446 C CA . GLU A 1 309 ? -30.204 -9.157 46.141 1.00 49.16 309 GLU A CA 1
ATOM 2447 C C . GLU A 1 309 ? -30.701 -8.148 45.094 1.00 49.16 309 GLU A C 1
ATOM 2449 O O . GLU A 1 309 ? -30.868 -6.956 45.358 1.00 49.16 309 GLU A O 1
ATOM 2454 N N . ILE A 1 310 ? -30.931 -8.631 43.869 1.00 46.81 310 ILE A N 1
ATOM 2455 C CA . ILE A 1 310 ? -31.252 -7.768 42.717 1.00 46.81 310 ILE A CA 1
ATOM 2456 C C . ILE A 1 310 ? -32.762 -7.586 42.450 1.00 46.81 310 ILE A C 1
ATOM 2458 O O . ILE A 1 310 ? -33.121 -6.752 41.625 1.00 46.81 310 ILE A O 1
ATOM 2462 N N . TYR A 1 311 ? -33.656 -8.333 43.110 1.00 50.50 311 TYR A N 1
ATOM 2463 C CA . TYR A 1 311 ? -35.119 -8.205 42.954 1.00 50.50 311 TYR A CA 1
ATOM 2464 C C . TYR A 1 311 ? -35.829 -8.374 44.308 1.00 50.50 311 TYR A C 1
ATOM 2466 O O . TYR A 1 311 ? -36.149 -9.486 44.724 1.00 50.50 311 TYR A O 1
ATOM 2474 N N . MET A 1 312 ? -36.079 -7.262 45.005 1.00 54.78 312 MET A N 1
ATOM 2475 C CA . MET A 1 312 ? -36.963 -7.206 46.183 1.00 54.78 312 MET A CA 1
ATOM 2476 C C . MET A 1 312 ? -38.291 -6.536 45.821 1.00 54.78 312 MET A C 1
ATOM 2478 O O . MET A 1 312 ? -38.336 -5.740 44.885 1.00 54.78 312 MET A O 1
ATOM 2482 N N . ILE A 1 313 ? -39.358 -6.790 46.582 1.00 56.44 313 ILE A N 1
ATOM 2483 C CA . ILE A 1 313 ? -40.625 -6.065 46.419 1.00 56.44 313 ILE A CA 1
ATOM 2484 C C . ILE A 1 313 ? -40.618 -4.835 47.336 1.00 56.44 313 ILE A C 1
ATOM 2486 O O . ILE A 1 313 ? -40.365 -4.939 48.538 1.00 56.44 313 ILE A O 1
ATOM 2490 N N . GLU A 1 314 ? -40.905 -3.662 46.774 1.00 51.66 314 GLU A N 1
ATOM 2491 C CA . GLU A 1 314 ? -41.004 -2.394 47.502 1.00 51.66 314 GLU A CA 1
ATOM 2492 C C . GLU A 1 314 ? -42.447 -1.854 47.486 1.00 51.66 314 GLU A C 1
ATOM 2494 O O . GLU A 1 314 ? -43.160 -1.961 46.487 1.00 51.66 314 GLU A O 1
ATOM 2499 N N . THR A 1 315 ? -42.886 -1.275 48.609 1.00 50.06 315 THR A N 1
ATOM 2500 C CA . THR A 1 315 ? -44.214 -0.661 48.767 1.00 50.06 315 THR A CA 1
ATOM 2501 C C . THR A 1 315 ? -44.175 0.589 49.665 1.00 50.06 315 THR A C 1
ATOM 2503 O O . THR A 1 315 ? -43.120 1.012 50.145 1.00 50.06 315 THR A O 1
ATOM 2506 N N . SER A 1 316 ? -45.325 1.232 49.871 1.00 49.56 316 SER A N 1
ATOM 2507 C CA . SER A 1 316 ? -45.475 2.428 50.714 1.00 49.56 316 SER A CA 1
ATOM 2508 C C . SER A 1 316 ? -45.325 2.095 52.204 1.00 49.56 316 SER A C 1
ATOM 2510 O O . SER A 1 316 ? -45.883 1.114 52.691 1.00 49.56 316 SER A O 1
ATOM 2512 N N . ALA A 1 317 ? -44.631 2.948 52.966 1.00 47.81 317 ALA A N 1
ATOM 2513 C CA . ALA A 1 317 ? -44.438 2.737 54.404 1.00 47.81 317 ALA A CA 1
ATOM 2514 C C . ALA A 1 317 ? -45.702 2.942 55.274 1.00 47.81 317 ALA A C 1
ATOM 2516 O O . ALA A 1 317 ? -45.641 2.727 56.481 1.00 47.81 317 ALA A O 1
ATOM 2517 N N . GLY A 1 318 ? -46.836 3.354 54.691 1.00 45.66 318 GLY A N 1
ATOM 2518 C CA . GLY A 1 318 ? -48.124 3.491 55.390 1.00 45.66 318 GLY A CA 1
ATOM 2519 C C . GLY A 1 318 ? -49.067 2.285 55.266 1.00 45.66 318 GLY A C 1
ATOM 2520 O O . GLY A 1 318 ? -50.164 2.310 55.829 1.00 45.66 318 GLY A O 1
ATOM 2521 N N . GLN A 1 319 ? -48.686 1.250 54.511 1.00 54.91 319 GLN A N 1
ATOM 2522 C CA . GLN A 1 319 ? -49.564 0.130 54.160 1.00 54.91 319 GLN A CA 1
ATOM 2523 C C . GLN A 1 319 ? -49.777 -0.837 55.338 1.00 54.91 319 GLN A C 1
ATOM 2525 O O . GLN A 1 319 ? -48.821 -1.292 55.961 1.00 54.91 319 GLN A O 1
ATOM 2530 N N . LYS A 1 320 ? -51.039 -1.191 55.623 1.00 50.75 320 LYS A N 1
ATOM 2531 C CA . LYS A 1 320 ? -51.417 -2.019 56.790 1.00 50.75 320 LYS A CA 1
ATOM 2532 C C . LYS A 1 320 ? -51.578 -3.523 56.508 1.00 50.75 320 LYS A C 1
ATOM 2534 O O . LYS A 1 320 ? -51.680 -4.292 57.457 1.00 50.75 320 LYS A O 1
ATOM 2539 N N . ASN A 1 321 ? -51.552 -3.947 55.242 1.00 56.62 321 ASN A N 1
ATOM 2540 C CA . ASN A 1 321 ? -51.830 -5.331 54.820 1.00 56.62 321 ASN A CA 1
ATOM 2541 C C . ASN A 1 321 ? -50.554 -6.076 54.377 1.00 56.62 321 ASN A C 1
ATOM 2543 O O . ASN A 1 321 ? -50.493 -6.636 53.285 1.00 56.62 321 ASN A O 1
ATOM 2547 N N . ILE A 1 322 ? -49.510 -6.056 55.211 1.00 57.09 322 ILE A N 1
ATOM 2548 C CA . ILE A 1 322 ? -48.243 -6.761 54.956 1.00 57.09 322 ILE A CA 1
ATOM 2549 C C . ILE A 1 322 ? -48.278 -8.136 55.655 1.00 57.09 322 ILE A C 1
ATOM 2551 O O . ILE A 1 322 ? -48.433 -8.169 56.880 1.00 57.09 322 ILE A O 1
ATOM 2555 N N . PRO A 1 323 ? -48.134 -9.272 54.940 1.00 58.34 323 PRO A N 1
ATOM 2556 C CA . PRO A 1 323 ? -48.112 -10.590 55.575 1.00 58.34 323 PRO A CA 1
ATOM 2557 C C . PRO A 1 323 ? -46.828 -10.808 56.392 1.00 58.34 323 PRO A C 1
ATOM 2559 O O . PRO A 1 323 ? -45.732 -10.475 55.945 1.00 58.34 323 PRO A O 1
ATOM 2562 N N . LYS A 1 324 ? -46.955 -11.405 57.584 1.00 52.97 324 LYS A N 1
ATOM 2563 C CA . LYS A 1 324 ? -45.843 -11.566 58.545 1.00 52.97 324 LYS A CA 1
ATOM 2564 C C . LYS A 1 324 ? -44.784 -12.597 58.134 1.00 52.97 324 LYS A C 1
ATOM 2566 O O . LYS A 1 324 ? -43.669 -12.542 58.634 1.00 52.97 324 LYS A O 1
ATOM 2571 N N . GLU A 1 325 ? -45.122 -13.496 57.214 1.00 45.38 325 GLU A N 1
ATOM 2572 C CA . GLU A 1 325 ? -44.306 -14.652 56.806 1.00 45.38 325 GLU A CA 1
ATOM 2573 C C . GLU A 1 325 ? -43.056 -14.302 55.963 1.00 45.38 325 GLU A C 1
ATOM 2575 O O . GLU A 1 325 ? -42.304 -15.186 55.558 1.00 45.38 325 GLU A O 1
ATOM 2580 N N . TRP A 1 326 ? -42.862 -13.034 55.587 1.00 52.00 326 TRP A N 1
ATOM 2581 C CA . TRP A 1 326 ? -41.954 -12.640 54.502 1.00 52.00 326 TRP A CA 1
ATOM 2582 C C . TRP A 1 326 ? -40.474 -12.637 54.931 1.00 52.00 326 TRP A C 1
ATOM 2584 O O . TRP A 1 326 ? -40.076 -11.929 55.854 1.00 52.00 326 TRP A O 1
ATOM 2594 N N . THR A 1 327 ? -39.624 -13.427 54.258 1.00 46.25 327 THR A N 1
ATOM 2595 C CA . THR A 1 327 ? -38.174 -13.506 54.535 1.00 46.25 327 THR A CA 1
ATOM 2596 C C . THR A 1 327 ? -37.344 -13.820 53.280 1.00 46.25 327 THR A C 1
ATOM 2598 O O . THR A 1 327 ? -37.746 -14.638 52.454 1.00 46.25 327 THR A O 1
ATOM 2601 N N . ARG A 1 328 ? -36.145 -13.221 53.192 1.00 35.94 328 ARG A N 1
ATOM 2602 C CA . ARG A 1 328 ? -35.100 -13.283 52.136 1.00 35.94 328 ARG A CA 1
ATOM 2603 C C . ARG A 1 328 ? -34.867 -14.650 51.458 1.00 35.94 328 ARG A C 1
ATOM 2605 O O . ARG A 1 328 ? -34.863 -15.685 52.127 1.00 35.94 328 ARG A O 1
ATOM 2612 N N . ASN A 1 329 ? -34.675 -14.625 50.132 1.00 39.56 329 ASN A N 1
ATOM 2613 C CA . ASN A 1 329 ? -33.670 -15.358 49.327 1.00 39.56 329 ASN A CA 1
ATOM 2614 C C . ASN A 1 329 ? -34.001 -15.226 47.825 1.00 39.56 329 ASN A C 1
ATOM 2616 O O . ASN A 1 329 ? -35.173 -15.282 47.461 1.00 39.56 329 ASN A O 1
ATOM 2620 N N . GLY A 1 330 ? -32.979 -15.166 46.967 1.00 37.25 330 GLY A N 1
ATOM 2621 C CA . GLY A 1 330 ? -33.078 -15.295 45.506 1.00 37.25 330 GLY A CA 1
ATOM 2622 C C . GLY A 1 330 ? -31.824 -15.980 44.944 1.00 37.25 330 GLY A C 1
ATOM 2623 O O . GLY A 1 330 ? -30.801 -15.993 45.622 1.00 37.25 330 GLY A O 1
ATOM 2624 N N . GLY A 1 331 ? -31.905 -16.581 43.750 1.00 39.25 331 GLY A N 1
ATOM 2625 C CA . GLY A 1 331 ? -30.779 -17.334 43.167 1.00 39.25 331 GLY A CA 1
ATOM 2626 C C . GLY A 1 331 ? -30.852 -17.539 41.650 1.00 39.25 331 GLY A C 1
ATOM 2627 O O . GLY A 1 331 ? -29.947 -17.111 40.942 1.00 39.25 331 GLY A O 1
ATOM 2628 N N . THR A 1 332 ? -31.953 -18.093 41.130 1.00 43.59 332 THR A N 1
ATOM 2629 C CA . THR A 1 332 ? -32.128 -18.459 39.701 1.00 43.59 332 THR A CA 1
ATOM 2630 C C . THR A 1 332 ? -31.756 -17.357 38.704 1.00 43.59 332 THR A C 1
ATOM 2632 O O . THR A 1 332 ? -31.128 -17.617 37.682 1.00 43.59 332 THR A O 1
ATOM 2635 N N . LYS A 1 333 ? -32.080 -16.094 39.002 1.00 45.69 333 LYS A N 1
ATOM 2636 C CA . LYS A 1 333 ? -31.766 -14.968 38.105 1.00 45.69 333 LYS A CA 1
ATOM 2637 C C . LYS A 1 333 ? -30.331 -14.428 38.220 1.00 45.69 333 LYS A C 1
ATOM 2639 O O . LYS A 1 333 ? -29.910 -13.626 37.386 1.00 45.69 333 LYS A O 1
ATOM 2644 N N . VAL A 1 334 ? -29.591 -14.835 39.251 1.00 49.38 334 VAL A N 1
ATOM 2645 C CA . VAL A 1 334 ? -28.141 -14.603 39.351 1.00 49.38 334 VAL A CA 1
ATOM 2646 C C . VAL A 1 334 ? -27.440 -15.593 38.425 1.00 49.38 334 VAL A C 1
ATOM 2648 O O . VAL A 1 334 ? -26.688 -15.171 37.551 1.00 49.38 334 VAL A O 1
ATOM 2651 N N . GLU A 1 335 ? -27.809 -16.874 38.516 1.00 53.31 335 GLU A N 1
ATOM 2652 C CA . GLU A 1 335 ? -27.306 -17.958 37.663 1.00 53.31 335 GLU A CA 1
ATOM 2653 C C . GLU A 1 335 ? -27.478 -17.646 36.166 1.00 53.31 335 GLU A C 1
ATOM 2655 O O . GLU A 1 335 ? -26.504 -17.693 35.417 1.00 53.31 335 GLU A O 1
ATOM 2660 N N . ALA A 1 336 ? -28.665 -17.213 35.723 1.00 52.59 336 ALA A N 1
ATOM 2661 C CA . ALA A 1 336 ? -28.892 -16.827 34.324 1.00 52.59 336 ALA A CA 1
ATOM 2662 C C . ALA A 1 336 ? -27.977 -15.668 33.859 1.00 52.59 336 ALA A C 1
ATOM 2664 O O . ALA A 1 336 ? -27.457 -15.668 32.740 1.00 52.59 336 ALA A O 1
ATOM 2665 N N . ARG A 1 337 ? -27.688 -14.694 34.734 1.00 61.94 337 ARG A N 1
ATOM 2666 C CA . ARG A 1 337 ? -26.752 -13.593 34.429 1.00 61.94 337 ARG A CA 1
ATOM 2667 C C . ARG A 1 337 ? -25.291 -14.059 34.420 1.00 61.94 337 ARG A C 1
ATOM 2669 O O . ARG A 1 337 ? -24.504 -13.547 33.624 1.00 61.94 337 ARG A O 1
ATOM 2676 N N . GLU A 1 338 ? -24.930 -15.057 35.222 1.00 65.31 338 GLU A N 1
ATOM 2677 C CA . GLU A 1 338 ? -23.614 -15.708 35.175 1.00 65.31 338 GLU A CA 1
ATOM 2678 C C . GLU A 1 338 ? -23.440 -16.581 33.922 1.00 65.31 338 GLU A C 1
ATOM 2680 O O . GLU A 1 338 ? -22.387 -16.497 33.276 1.00 65.31 338 GLU A O 1
ATOM 2685 N N . LYS A 1 339 ? -24.480 -17.319 33.495 1.00 70.12 339 LYS A N 1
ATOM 2686 C CA . LYS A 1 339 ? -24.535 -17.992 32.183 1.00 70.12 339 LYS A CA 1
ATOM 2687 C C . LYS A 1 339 ? -24.282 -16.988 31.058 1.00 70.12 339 LYS A C 1
ATOM 2689 O O . LYS A 1 339 ? -23.372 -17.196 30.258 1.00 70.12 339 LYS A O 1
ATOM 2694 N N . ARG A 1 340 ? -24.998 -15.856 31.044 1.00 70.44 340 ARG A N 1
ATOM 2695 C CA . ARG A 1 340 ? -24.858 -14.797 30.026 1.00 70.44 340 ARG A CA 1
ATOM 2696 C C . ARG A 1 340 ? -23.446 -14.216 29.984 1.00 70.44 340 ARG A C 1
ATOM 26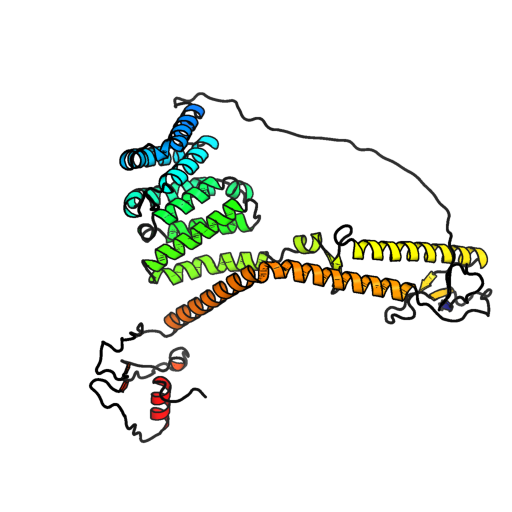98 O O . ARG A 1 340 ? -22.842 -14.122 28.919 1.00 70.44 340 ARG A O 1
ATOM 2705 N N . ASN A 1 341 ? -22.883 -13.868 31.141 1.00 70.75 341 ASN A N 1
ATOM 2706 C CA . ASN A 1 341 ? -21.512 -13.354 31.230 1.00 70.75 341 ASN A CA 1
ATOM 2707 C C . ASN A 1 341 ? -20.476 -14.416 30.793 1.00 70.75 341 ASN A C 1
ATOM 2709 O O . ASN A 1 341 ? -19.415 -14.080 30.264 1.00 70.75 341 ASN A O 1
ATOM 2713 N N . THR A 1 342 ? -20.787 -15.703 30.970 1.00 75.06 342 THR A N 1
ATOM 2714 C CA . THR A 1 342 ? -19.976 -16.829 30.482 1.00 75.06 342 THR A CA 1
ATOM 2715 C C . THR A 1 342 ? -20.112 -17.025 28.968 1.00 75.06 342 THR A C 1
ATOM 2717 O O . THR A 1 342 ? -19.104 -17.280 28.309 1.00 75.06 342 THR A O 1
ATOM 2720 N N . ALA A 1 343 ? -21.305 -16.850 28.392 1.00 74.25 343 ALA A N 1
ATOM 2721 C CA . ALA A 1 343 ? -21.531 -16.866 26.946 1.00 74.25 343 ALA A CA 1
ATOM 2722 C C . ALA A 1 343 ? -20.763 -15.729 26.250 1.00 74.25 343 ALA A C 1
ATOM 2724 O O . ALA A 1 343 ? -19.966 -15.996 25.352 1.00 74.25 343 ALA A O 1
ATOM 2725 N N . ILE A 1 344 ? -20.868 -14.494 26.761 1.00 72.12 344 ILE A N 1
ATOM 2726 C CA . ILE A 1 344 ? -20.098 -13.331 26.278 1.00 72.12 344 ILE A CA 1
ATOM 2727 C C . ILE A 1 344 ? -18.583 -13.616 26.302 1.00 72.12 344 ILE A C 1
ATOM 2729 O O . ILE A 1 344 ? -17.875 -13.315 25.339 1.00 72.12 344 ILE A O 1
ATOM 2733 N N . LYS A 1 345 ? -18.061 -14.235 27.373 1.00 75.25 345 LYS A N 1
ATOM 2734 C CA . LYS A 1 345 ? -16.646 -14.652 27.442 1.00 75.25 345 LYS A CA 1
ATOM 2735 C C . LYS A 1 345 ? -16.301 -15.717 26.394 1.00 75.25 345 LYS A C 1
ATOM 2737 O O . LYS A 1 345 ? -15.279 -15.580 25.726 1.00 75.25 345 LYS A O 1
ATOM 2742 N N . LYS A 1 346 ? -17.136 -16.747 26.215 1.00 76.62 346 LYS A N 1
ATOM 2743 C CA . LYS A 1 346 ? -16.937 -17.793 25.192 1.00 76.62 346 LYS A CA 1
ATOM 2744 C C . LYS A 1 346 ? -16.940 -17.218 23.768 1.00 76.62 346 LYS A C 1
ATOM 2746 O O . LYS A 1 346 ? -16.085 -17.607 22.979 1.00 76.62 346 LYS A O 1
ATOM 2751 N N . PHE A 1 347 ? -17.824 -16.268 23.462 1.00 75.50 347 PHE A N 1
ATOM 2752 C CA . PHE A 1 347 ? -17.865 -15.581 22.167 1.00 75.50 347 PHE A CA 1
ATOM 2753 C C . PHE A 1 347 ? -16.590 -14.775 21.894 1.00 75.50 347 PHE A C 1
ATOM 2755 O O . PHE A 1 347 ? -15.986 -14.923 20.834 1.00 75.50 347 PHE A O 1
ATOM 2762 N N . LYS A 1 348 ? -16.111 -14.000 22.879 1.00 73.00 348 LYS A N 1
ATOM 2763 C CA . LYS A 1 348 ? -14.824 -13.288 22.778 1.00 73.00 348 LYS A CA 1
ATOM 2764 C C . LYS A 1 348 ? -13.676 -14.250 22.453 1.00 73.00 348 LYS A C 1
ATOM 2766 O O . LYS A 1 348 ? -12.901 -13.970 21.549 1.00 73.00 348 LYS A O 1
ATOM 2771 N N . PHE A 1 349 ? -13.605 -15.406 23.120 1.00 76.06 349 PHE A N 1
ATOM 2772 C CA . PHE A 1 349 ? -12.589 -16.420 22.811 1.00 76.06 349 PHE A CA 1
ATOM 2773 C C . PHE A 1 349 ? -12.766 -17.083 21.433 1.00 76.06 349 PHE A C 1
ATOM 2775 O O . PHE A 1 349 ? -11.756 -17.378 20.802 1.00 76.06 349 PHE A O 1
ATOM 2782 N N . ARG A 1 350 ? -13.996 -17.273 20.924 1.00 76.31 350 ARG A N 1
ATOM 2783 C CA . ARG A 1 350 ? -14.219 -17.713 19.530 1.00 76.31 350 ARG A CA 1
ATOM 2784 C C . ARG A 1 350 ? -13.616 -16.719 18.533 1.00 76.31 350 ARG A C 1
ATOM 2786 O O . ARG A 1 350 ? -12.810 -17.126 17.707 1.00 76.31 350 ARG A O 1
ATOM 2793 N N . ILE A 1 351 ? -13.928 -15.431 18.677 1.00 72.12 351 ILE A N 1
ATOM 2794 C CA . ILE A 1 351 ? -13.413 -14.368 17.796 1.00 72.12 351 ILE A CA 1
ATOM 2795 C C . ILE A 1 351 ? -11.891 -14.214 17.923 1.00 72.12 351 ILE A C 1
ATOM 2797 O O . ILE A 1 351 ? -11.208 -13.992 16.926 1.00 72.12 351 ILE A O 1
ATOM 2801 N N . TYR A 1 352 ? -11.327 -14.369 19.126 1.00 76.94 352 TYR A N 1
ATOM 2802 C CA . TYR A 1 352 ? -9.872 -14.363 19.299 1.00 76.94 352 TYR A CA 1
ATOM 2803 C C . TYR A 1 352 ? -9.200 -15.556 18.611 1.00 76.94 352 TYR A C 1
ATOM 2805 O O . TYR A 1 352 ? -8.116 -15.377 18.071 1.00 76.94 352 TYR A O 1
ATOM 2813 N N . ASN A 1 353 ? -9.828 -16.737 18.592 1.00 73.31 353 ASN A N 1
ATOM 2814 C CA . ASN A 1 353 ? -9.312 -17.898 17.863 1.00 73.31 353 ASN A CA 1
ATOM 2815 C C . ASN A 1 353 ? -9.414 -17.707 16.339 1.00 73.31 353 ASN A C 1
ATOM 2817 O O . ASN A 1 353 ? -8.443 -17.982 15.645 1.00 73.31 353 ASN A O 1
ATOM 2821 N N . GLU A 1 354 ? -10.541 -17.191 15.835 1.00 74.50 354 GLU A N 1
ATOM 2822 C CA . GLU A 1 354 ? -10.755 -16.868 14.411 1.00 74.50 354 GLU A CA 1
ATOM 2823 C C . GLU A 1 354 ? -9.711 -15.854 13.905 1.00 74.50 354 GLU A C 1
ATOM 2825 O O . GLU A 1 354 ? -9.050 -16.076 12.894 1.00 74.50 354 GLU A O 1
ATOM 2830 N N . PHE A 1 355 ? -9.461 -14.787 14.672 1.00 73.62 355 PHE A N 1
ATOM 2831 C CA . PHE A 1 355 ? -8.386 -13.828 14.393 1.00 73.62 355 PHE A CA 1
ATOM 2832 C C . PHE A 1 355 ? -6.981 -14.467 14.406 1.00 73.62 355 PHE A C 1
ATOM 2834 O O . PHE A 1 355 ? -6.075 -13.997 13.707 1.00 73.62 355 PHE A O 1
ATOM 2841 N N . ASP A 1 356 ? -6.786 -15.527 15.196 1.00 81.81 356 ASP A N 1
ATOM 2842 C CA . ASP A 1 356 ? -5.504 -16.218 15.344 1.00 81.81 356 ASP A CA 1
ATOM 2843 C C . ASP A 1 356 ? -5.194 -17.206 14.210 1.00 81.81 356 ASP A C 1
ATOM 2845 O O . ASP A 1 356 ? -4.023 -17.535 14.011 1.00 81.81 356 ASP A O 1
ATOM 2849 N N . GLU A 1 357 ? -6.186 -17.623 13.414 1.00 83.81 357 GLU A N 1
ATOM 2850 C CA . GLU A 1 357 ? -5.951 -18.423 12.200 1.00 83.81 357 GLU A CA 1
ATOM 2851 C C . GLU A 1 357 ? -5.003 -17.675 11.240 1.00 83.81 357 GLU A C 1
ATOM 2853 O O . GLU A 1 357 ? -4.029 -18.238 10.729 1.00 83.81 357 GLU A O 1
ATOM 2858 N N . ASP A 1 358 ? -5.188 -16.355 11.122 1.00 82.69 358 ASP A N 1
ATOM 2859 C CA . ASP A 1 358 ? -4.337 -15.451 10.343 1.00 82.69 358 ASP A CA 1
ATOM 2860 C C . ASP A 1 358 ? -3.108 -14.906 11.103 1.00 82.69 358 ASP A C 1
ATOM 2862 O O . ASP A 1 358 ? -2.376 -14.060 10.575 1.00 82.69 358 ASP A O 1
ATOM 2866 N N . ARG A 1 359 ? -2.761 -15.438 12.292 1.00 79.44 359 ARG A N 1
ATOM 2867 C CA . ARG A 1 359 ? -1.530 -15.081 13.050 1.00 79.44 359 ARG A CA 1
ATOM 2868 C C . ARG A 1 359 ? -0.279 -15.079 12.163 1.00 79.44 359 ARG A C 1
ATOM 2870 O O . ARG A 1 359 ? 0.609 -14.237 12.325 1.00 79.44 359 ARG A O 1
ATOM 2877 N N . GLY A 1 360 ? -0.203 -15.999 11.199 1.00 76.56 360 GLY A N 1
ATOM 2878 C CA . GLY A 1 360 ? 0.885 -16.073 10.221 1.00 76.56 360 GLY A CA 1
ATOM 2879 C C . GLY A 1 360 ? 0.966 -14.873 9.264 1.00 76.56 360 GLY A C 1
ATOM 2880 O O . GLY A 1 360 ? 2.068 -14.521 8.839 1.00 76.56 360 GLY A O 1
ATOM 2881 N N . ILE A 1 361 ? -0.159 -14.231 8.935 1.00 80.94 361 ILE A N 1
ATOM 2882 C CA . ILE A 1 361 ? -0.219 -12.970 8.181 1.00 80.94 361 ILE A CA 1
ATOM 2883 C C . ILE A 1 361 ? 0.140 -11.801 9.103 1.00 80.94 361 ILE A C 1
ATOM 2885 O O . ILE A 1 361 ? 1.067 -11.051 8.783 1.00 80.94 361 ILE A O 1
ATOM 2889 N N . TRP A 1 362 ? -0.505 -11.693 10.271 1.00 76.62 362 TRP A N 1
ATOM 2890 C CA . TRP A 1 362 ? -0.292 -10.591 11.218 1.00 76.62 362 TRP A CA 1
ATOM 2891 C C . TRP A 1 362 ? 1.177 -10.465 11.641 1.00 76.62 362 TRP A C 1
ATOM 2893 O O . TRP A 1 362 ? 1.770 -9.389 11.540 1.00 76.62 362 TRP A O 1
ATOM 2903 N N . LEU A 1 363 ? 1.827 -11.578 12.002 1.00 80.69 363 LEU A N 1
ATOM 2904 C CA . LEU A 1 363 ? 3.250 -11.583 12.356 1.00 80.69 363 LEU A CA 1
ATOM 2905 C C . LEU A 1 363 ? 4.171 -11.242 11.174 1.00 80.69 363 LEU A C 1
ATOM 2907 O O . LEU A 1 363 ? 5.260 -10.713 11.400 1.00 80.69 363 LEU A O 1
ATOM 2911 N N . ARG A 1 364 ? 3.777 -11.508 9.919 1.00 79.50 364 ARG A N 1
ATOM 2912 C CA . ARG A 1 364 ? 4.537 -11.044 8.743 1.00 79.50 364 ARG A CA 1
ATOM 2913 C C . ARG A 1 364 ? 4.387 -9.538 8.553 1.00 79.50 364 ARG A C 1
ATOM 2915 O O . ARG A 1 364 ? 5.406 -8.879 8.363 1.00 79.50 364 ARG A O 1
ATOM 2922 N N . ALA A 1 365 ? 3.173 -8.998 8.661 1.00 76.44 365 ALA A N 1
ATOM 2923 C CA . ALA A 1 365 ? 2.920 -7.561 8.562 1.00 76.44 365 ALA A CA 1
ATOM 2924 C C . ALA A 1 365 ? 3.696 -6.781 9.639 1.00 76.44 365 ALA A C 1
ATOM 2926 O O . ALA A 1 365 ? 4.503 -5.916 9.303 1.00 76.44 365 ALA A O 1
ATOM 2927 N N . ILE A 1 366 ? 3.564 -7.171 10.913 1.00 82.69 366 ILE A N 1
ATOM 2928 C CA . ILE A 1 366 ? 4.280 -6.556 12.045 1.00 82.69 366 ILE A CA 1
ATOM 2929 C C . ILE A 1 366 ? 5.803 -6.602 11.833 1.00 82.69 366 ILE A C 1
ATOM 2931 O O . ILE A 1 366 ? 6.484 -5.599 12.029 1.00 82.69 366 ILE A O 1
ATOM 2935 N N . ARG A 1 367 ? 6.357 -7.731 11.361 1.00 81.38 367 ARG A N 1
ATOM 2936 C CA . ARG A 1 367 ? 7.798 -7.849 11.050 1.00 81.38 367 ARG A CA 1
ATOM 2937 C C . ARG A 1 367 ? 8.250 -6.981 9.874 1.00 81.38 367 ARG A C 1
ATOM 2939 O O . ARG A 1 367 ? 9.425 -6.627 9.831 1.00 81.38 367 ARG A O 1
ATOM 2946 N N . VAL A 1 368 ? 7.377 -6.671 8.915 1.00 84.75 368 VAL A N 1
ATOM 2947 C CA . VAL A 1 368 ? 7.690 -5.742 7.816 1.00 84.75 368 VAL A CA 1
ATOM 2948 C C . VAL A 1 368 ? 7.658 -4.302 8.322 1.00 84.75 368 VAL A C 1
ATOM 2950 O O . VAL A 1 368 ? 8.633 -3.586 8.108 1.00 84.75 368 VAL A O 1
ATOM 2953 N N . PHE A 1 369 ? 6.618 -3.905 9.063 1.00 78.38 369 PHE A N 1
ATOM 2954 C CA . PHE A 1 369 ? 6.525 -2.563 9.646 1.00 78.38 369 PHE A CA 1
ATOM 2955 C C . PHE A 1 369 ? 7.660 -2.273 10.636 1.00 78.38 369 PHE A C 1
ATOM 2957 O O . PHE A 1 369 ? 8.326 -1.256 10.487 1.00 78.38 369 PHE A O 1
ATOM 2964 N N . ALA A 1 370 ? 7.979 -3.186 11.560 1.00 80.19 370 ALA A N 1
ATOM 2965 C CA . ALA A 1 370 ? 9.084 -3.000 12.509 1.00 80.19 370 ALA A CA 1
ATOM 2966 C C . ALA A 1 370 ? 10.465 -2.908 11.824 1.00 80.19 370 ALA A C 1
ATOM 2968 O O . ALA A 1 370 ? 11.346 -2.181 12.278 1.00 80.19 370 ALA A O 1
ATOM 2969 N N . LYS A 1 371 ? 10.667 -3.612 10.699 1.00 83.06 371 LYS A N 1
ATOM 2970 C CA . LYS A 1 371 ? 11.880 -3.452 9.878 1.00 83.06 371 LYS A CA 1
ATOM 2971 C C . LYS A 1 371 ? 11.911 -2.105 9.162 1.00 83.06 371 LYS A C 1
ATOM 2973 O O . LYS A 1 371 ? 12.977 -1.508 9.070 1.00 83.06 371 LYS A O 1
ATOM 2978 N N . LEU A 1 372 ? 10.772 -1.650 8.647 1.00 80.38 372 LEU A N 1
ATOM 2979 C CA . LEU A 1 372 ? 10.658 -0.373 7.949 1.00 80.38 372 LEU A CA 1
ATOM 2980 C C . LEU A 1 372 ? 10.884 0.807 8.908 1.00 80.38 372 LEU A C 1
ATOM 2982 O O . LEU A 1 372 ? 11.661 1.697 8.590 1.00 80.38 372 LEU A O 1
ATOM 2986 N N . ASP A 1 373 ? 10.297 0.755 10.103 1.00 82.62 373 ASP A N 1
ATOM 2987 C CA . ASP A 1 373 ? 10.484 1.728 11.185 1.00 82.62 373 ASP A CA 1
ATOM 2988 C C . ASP A 1 373 ? 11.944 1.801 11.666 1.00 82.62 373 ASP A C 1
ATOM 2990 O O . ASP A 1 373 ? 12.523 2.883 11.772 1.00 82.62 373 ASP A O 1
ATOM 2994 N N . CYS A 1 374 ? 12.598 0.647 11.842 1.00 87.56 374 CYS A N 1
ATOM 2995 C CA . CYS A 1 374 ? 14.029 0.581 12.141 1.00 87.56 374 CYS A CA 1
ATOM 2996 C C . CYS A 1 374 ? 14.888 1.191 11.014 1.00 87.56 374 CYS A C 1
ATOM 2998 O O . CYS A 1 374 ? 15.818 1.949 11.290 1.00 87.56 374 CYS A O 1
ATOM 3000 N N . LEU A 1 375 ? 14.563 0.920 9.743 1.00 84.44 375 LEU A N 1
ATOM 3001 C CA . LEU A 1 375 ? 15.269 1.493 8.591 1.00 84.44 375 LEU A CA 1
ATOM 3002 C C . LEU A 1 375 ? 15.052 3.009 8.457 1.00 84.44 375 LEU A C 1
ATOM 3004 O O . LEU A 1 375 ? 16.022 3.721 8.214 1.00 84.44 375 LEU A O 1
ATOM 3008 N N . PHE A 1 376 ? 13.831 3.511 8.663 1.00 78.00 376 PHE A N 1
ATOM 3009 C CA . PHE A 1 376 ? 13.535 4.949 8.689 1.00 78.00 376 PHE A CA 1
ATOM 3010 C C . PHE A 1 376 ? 14.220 5.644 9.871 1.00 78.00 376 PHE A C 1
ATOM 3012 O O . PHE A 1 376 ? 14.752 6.742 9.717 1.00 78.00 376 PHE A O 1
ATOM 3019 N N . SER A 1 377 ? 14.276 4.999 11.038 1.00 80.69 377 SER A N 1
ATOM 3020 C CA . SER A 1 377 ? 15.012 5.507 12.201 1.00 80.69 377 SER A CA 1
ATOM 3021 C C . SER A 1 377 ? 16.508 5.626 11.902 1.00 80.69 377 SER A C 1
ATOM 3023 O O . SER A 1 377 ? 17.085 6.693 12.094 1.00 80.69 377 SER A O 1
ATOM 3025 N N . LEU A 1 378 ? 17.126 4.582 11.335 1.00 84.62 378 LEU A N 1
ATOM 3026 C CA . LEU A 1 378 ? 18.534 4.607 10.919 1.00 84.62 378 LEU A CA 1
ATOM 3027 C C . LEU A 1 378 ? 18.805 5.629 9.803 1.00 84.62 378 LEU A C 1
ATOM 3029 O O . LEU A 1 378 ? 19.841 6.292 9.835 1.00 84.62 378 LEU A O 1
ATOM 3033 N N . ALA A 1 379 ? 17.888 5.801 8.846 1.00 83.19 379 ALA A N 1
ATOM 3034 C CA . ALA A 1 379 ? 17.998 6.821 7.802 1.00 83.19 379 ALA A CA 1
ATOM 3035 C C . ALA A 1 379 ? 17.952 8.241 8.393 1.00 83.19 379 ALA A C 1
ATOM 3037 O O . ALA A 1 379 ? 18.811 9.066 8.078 1.00 83.19 379 ALA A O 1
ATOM 3038 N N . LYS A 1 380 ? 17.019 8.505 9.316 1.00 80.94 380 LYS A N 1
ATOM 3039 C CA . LYS A 1 380 ? 16.910 9.784 10.036 1.00 80.94 380 LYS A CA 1
ATOM 3040 C C . LYS A 1 380 ? 18.133 10.052 10.912 1.00 80.94 380 LYS A C 1
ATOM 3042 O O . LYS A 1 380 ? 18.675 11.150 10.844 1.00 80.94 380 LYS A O 1
ATOM 3047 N N . SER A 1 381 ? 18.637 9.062 11.652 1.00 82.12 381 SER A N 1
ATOM 3048 C CA . SER A 1 381 ? 19.901 9.187 12.394 1.00 82.12 381 SER A CA 1
ATOM 3049 C C . SER A 1 381 ? 21.093 9.451 11.467 1.00 82.12 381 SER A C 1
ATOM 3051 O O . SER A 1 381 ? 21.923 10.301 11.776 1.00 82.12 381 SER A O 1
ATOM 3053 N N . SER A 1 382 ? 21.162 8.789 10.307 1.00 81.69 382 SER A N 1
ATOM 3054 C CA . SER A 1 382 ? 22.226 9.006 9.316 1.00 81.69 382 SER A CA 1
ATOM 3055 C C . SER A 1 382 ? 22.161 10.378 8.636 1.00 81.69 382 SER A C 1
ATOM 3057 O O . SER A 1 382 ? 23.184 10.827 8.128 1.00 81.69 382 SER A O 1
ATOM 3059 N N . ALA A 1 383 ? 20.998 11.034 8.610 1.00 79.25 383 ALA A N 1
ATOM 3060 C CA . ALA A 1 383 ? 20.864 12.424 8.174 1.00 79.25 383 ALA A CA 1
ATOM 3061 C C . ALA A 1 383 ? 21.177 13.414 9.314 1.00 79.25 383 ALA A C 1
ATOM 3063 O O . ALA A 1 383 ? 21.806 14.444 9.086 1.00 79.25 383 ALA A O 1
ATOM 3064 N N . ALA A 1 384 ? 20.780 13.090 10.549 1.00 76.12 384 ALA A N 1
ATOM 3065 C CA . ALA A 1 384 ? 20.963 13.941 11.726 1.00 76.12 384 ALA A CA 1
ATOM 3066 C C . ALA A 1 384 ? 22.402 13.969 12.280 1.00 76.12 384 ALA A C 1
ATOM 3068 O O . ALA A 1 384 ? 22.742 14.888 13.016 1.00 76.12 384 ALA A O 1
ATOM 3069 N N . ILE A 1 385 ? 23.256 12.996 11.934 1.00 76.00 385 ILE A N 1
ATOM 3070 C CA . ILE A 1 385 ? 24.655 12.927 12.406 1.00 76.00 385 ILE A CA 1
ATOM 3071 C C . ILE A 1 385 ? 25.582 13.993 11.779 1.00 76.00 385 ILE A C 1
ATOM 3073 O O . ILE A 1 385 ? 26.719 14.164 12.223 1.00 76.00 385 ILE A O 1
ATOM 3077 N N . GLY A 1 386 ? 25.102 14.717 10.761 1.00 75.06 386 GLY A N 1
ATOM 3078 C CA . GLY A 1 386 ? 25.812 15.822 10.115 1.00 75.06 386 GLY A CA 1
ATOM 3079 C C . GLY A 1 386 ? 26.955 15.404 9.181 1.00 75.06 386 GLY A C 1
ATOM 3080 O O . GLY A 1 386 ? 27.113 14.238 8.812 1.00 75.06 386 GLY A O 1
ATOM 3081 N N . GLU A 1 387 ? 27.764 16.388 8.783 1.00 75.12 387 GLU A N 1
ATOM 3082 C CA . GLU A 1 387 ? 28.898 16.218 7.865 1.00 75.12 387 GLU A CA 1
ATOM 3083 C C . GLU A 1 387 ? 30.251 16.477 8.564 1.00 75.12 387 GLU A C 1
ATOM 3085 O O . GLU A 1 387 ? 30.299 17.212 9.558 1.00 75.12 387 GLU A O 1
ATOM 3090 N N . PRO A 1 388 ? 31.358 15.849 8.120 1.00 80.50 388 PRO A N 1
ATOM 3091 C CA . PRO A 1 388 ? 31.393 14.709 7.206 1.00 80.50 388 PRO A CA 1
ATOM 3092 C C . PRO A 1 388 ? 30.788 13.443 7.838 1.00 80.50 388 PRO A C 1
ATOM 3094 O O . PRO A 1 388 ? 30.947 13.171 9.030 1.00 80.50 388 PRO A O 1
ATOM 3097 N N . SER A 1 389 ? 30.129 12.642 7.007 1.00 83.69 389 SER A N 1
ATOM 3098 C CA . SER A 1 389 ? 29.680 11.285 7.321 1.00 83.69 389 SER A CA 1
ATOM 3099 C C . SER A 1 389 ? 30.056 10.350 6.169 1.00 83.69 389 SER A C 1
ATOM 3101 O O . SER A 1 389 ? 30.353 10.793 5.057 1.00 83.69 389 SER A O 1
ATOM 3103 N N . CYS A 1 390 ? 30.113 9.043 6.425 1.00 85.31 390 CYS A N 1
ATOM 3104 C CA . CYS A 1 390 ? 30.438 8.059 5.397 1.00 85.31 390 CYS A CA 1
ATOM 3105 C C . CYS A 1 390 ? 29.668 6.754 5.607 1.00 85.31 390 CYS A C 1
ATOM 3107 O O . CYS A 1 390 ? 29.252 6.424 6.718 1.00 85.31 390 CYS A O 1
ATOM 3109 N N . ARG A 1 391 ? 29.497 5.984 4.528 1.00 86.50 391 ARG A N 1
ATOM 3110 C CA . ARG A 1 391 ? 28.998 4.611 4.620 1.00 86.50 391 ARG A CA 1
ATOM 3111 C C . ARG A 1 391 ? 30.166 3.691 5.007 1.00 86.50 391 ARG A C 1
ATOM 3113 O O . ARG A 1 391 ? 31.147 3.672 4.259 1.00 86.50 391 ARG A O 1
ATOM 3120 N N . PRO A 1 392 ? 30.076 2.913 6.102 1.00 88.56 392 PRO A N 1
ATOM 3121 C CA . PRO A 1 392 ? 31.142 1.996 6.486 1.00 88.56 392 PRO A CA 1
ATOM 3122 C C . PRO A 1 392 ? 31.371 0.942 5.399 1.00 88.56 392 PRO A C 1
ATOM 3124 O O . PRO A 1 392 ? 30.421 0.421 4.803 1.00 88.56 392 PRO A O 1
ATOM 3127 N N . LYS A 1 393 ? 32.645 0.632 5.152 1.00 88.88 393 LYS A N 1
ATOM 3128 C CA . LYS A 1 393 ? 33.075 -0.483 4.307 1.00 88.88 393 LYS A CA 1
ATOM 3129 C C . LYS A 1 393 ? 33.414 -1.659 5.213 1.00 88.88 393 LYS A C 1
ATOM 3131 O O . LYS A 1 393 ? 34.276 -1.531 6.074 1.00 88.88 393 LYS A O 1
ATOM 3136 N N . PHE A 1 394 ? 32.743 -2.783 5.001 1.00 86.75 394 PHE A N 1
ATOM 3137 C CA . PHE A 1 394 ? 33.112 -4.058 5.605 1.00 86.75 394 PHE A CA 1
ATOM 3138 C C . PHE A 1 394 ? 33.939 -4.820 4.575 1.00 86.75 394 PHE A C 1
ATOM 3140 O O . PHE A 1 394 ? 33.473 -5.001 3.451 1.00 86.75 394 PHE A O 1
ATOM 3147 N N . VAL A 1 395 ? 35.159 -5.194 4.952 1.00 84.81 395 VAL A N 1
ATOM 3148 C CA . VAL A 1 395 ? 36.090 -5.956 4.112 1.00 84.81 395 VAL A CA 1
ATOM 3149 C C . VAL A 1 395 ? 35.942 -7.454 4.362 1.00 84.81 395 VAL A C 1
ATOM 3151 O O . VAL A 1 395 ? 35.526 -7.865 5.449 1.00 84.81 395 VAL A O 1
ATOM 3154 N N . GLY A 1 396 ? 36.259 -8.268 3.357 1.00 76.94 396 GLY A N 1
ATOM 3155 C CA . GLY A 1 396 ? 36.320 -9.725 3.507 1.00 76.94 396 GLY A CA 1
ATOM 3156 C C . GLY A 1 396 ? 37.610 -10.190 4.192 1.00 76.94 396 GLY A C 1
ATOM 3157 O O . GLY A 1 396 ? 38.613 -9.480 4.184 1.00 76.94 396 GLY A O 1
ATOM 3158 N N . GLU A 1 397 ? 37.621 -11.419 4.720 1.00 68.69 397 GLU A N 1
ATOM 3159 C CA . GLU A 1 397 ? 38.850 -12.058 5.241 1.00 68.69 397 GLU A CA 1
ATOM 3160 C C . GLU A 1 397 ? 39.947 -12.176 4.160 1.00 68.69 397 GLU A C 1
ATOM 3162 O O . GLU A 1 397 ? 41.136 -12.163 4.470 1.00 68.69 397 GLU A O 1
ATOM 3167 N N . GLU A 1 398 ? 39.541 -12.223 2.885 1.00 69.06 398 GLU A N 1
ATOM 3168 C CA . GLU A 1 398 ? 40.403 -12.261 1.695 1.00 69.06 398 GLU A CA 1
ATOM 3169 C C . GLU A 1 398 ? 41.113 -10.923 1.386 1.00 69.06 398 GLU A C 1
ATOM 3171 O O . GLU A 1 398 ? 42.072 -10.905 0.617 1.00 69.06 398 GLU A O 1
ATOM 3176 N N . GLU A 1 399 ? 40.676 -9.798 1.968 1.00 66.06 399 GLU A N 1
ATOM 3177 C CA . GLU A 1 399 ? 41.195 -8.447 1.674 1.00 66.06 399 GLU A CA 1
ATOM 3178 C C . GLU A 1 399 ? 42.266 -7.965 2.684 1.00 66.06 399 GLU A C 1
ATOM 3180 O O . GLU A 1 399 ? 42.513 -6.763 2.812 1.00 66.06 399 GLU A O 1
ATOM 3185 N N . GLY A 1 400 ? 42.918 -8.877 3.418 1.00 63.00 400 GLY A N 1
ATOM 3186 C CA . GLY A 1 400 ? 43.922 -8.542 4.440 1.00 63.00 400 GLY A CA 1
ATOM 3187 C C . GLY A 1 400 ? 44.929 -9.657 4.746 1.00 63.00 400 GLY A C 1
ATOM 3188 O O . GLY A 1 400 ? 45.047 -10.634 4.014 1.00 63.00 400 GLY A O 1
ATOM 3189 N N . ASP A 1 401 ? 45.656 -9.532 5.863 1.00 67.38 401 ASP A N 1
ATOM 3190 C CA . ASP A 1 401 ? 46.629 -10.533 6.347 1.00 67.38 401 ASP A CA 1
ATOM 3191 C C . ASP A 1 401 ? 45.978 -11.726 7.083 1.00 67.38 401 ASP A C 1
ATOM 3193 O O . ASP A 1 401 ? 46.647 -12.448 7.823 1.00 67.38 401 ASP A O 1
ATOM 3197 N N . GLY A 1 402 ? 44.662 -11.904 6.931 1.00 72.88 402 GLY A N 1
ATOM 3198 C CA . GLY A 1 402 ? 43.861 -12.843 7.716 1.00 72.88 402 GLY A CA 1
ATOM 3199 C C . GLY A 1 402 ? 43.598 -12.400 9.163 1.00 72.88 402 GLY A C 1
ATOM 3200 O O . GLY A 1 402 ? 43.169 -13.223 9.969 1.00 72.88 402 GLY A O 1
ATOM 3201 N N . SER A 1 403 ? 43.853 -11.136 9.531 1.00 80.69 403 SER A N 1
ATOM 3202 C CA . SER A 1 403 ? 43.558 -10.616 10.875 1.00 80.69 403 SER A CA 1
ATOM 3203 C C . SER A 1 403 ? 42.630 -9.399 10.881 1.00 80.69 403 SER A C 1
ATOM 3205 O O . SER A 1 403 ? 42.552 -8.638 9.919 1.00 80.69 403 SER A O 1
ATOM 3207 N N . ALA A 1 404 ? 41.912 -9.221 11.992 1.00 85.88 404 ALA A N 1
ATOM 3208 C CA . ALA A 1 404 ? 40.971 -8.122 12.174 1.00 85.88 404 ALA A CA 1
ATOM 3209 C C . ALA A 1 404 ? 41.683 -6.768 12.345 1.00 85.88 404 ALA A C 1
ATOM 3211 O O . ALA A 1 404 ? 42.677 -6.655 13.067 1.00 85.88 404 ALA A O 1
ATOM 3212 N N . TRP A 1 405 ? 41.132 -5.733 11.709 1.00 87.44 405 TRP A N 1
ATOM 3213 C CA . TRP A 1 405 ? 41.634 -4.361 11.741 1.00 87.44 405 TRP A CA 1
ATOM 3214 C C . TRP A 1 405 ? 40.491 -3.349 11.581 1.00 87.44 405 TRP A C 1
ATOM 3216 O O . TRP A 1 405 ? 39.391 -3.705 11.154 1.00 87.44 405 TRP A O 1
ATOM 3226 N N . PHE A 1 406 ? 40.753 -2.083 11.909 1.00 89.31 406 PHE A N 1
ATOM 3227 C CA . PHE A 1 406 ? 39.880 -0.955 11.573 1.00 89.31 406 PHE A CA 1
ATOM 3228 C C . PHE A 1 406 ? 40.696 0.320 11.309 1.00 89.31 406 PHE A C 1
ATOM 3230 O O . PHE A 1 406 ? 41.768 0.505 11.883 1.00 89.31 406 PHE A O 1
ATOM 3237 N N . ASP A 1 407 ? 40.183 1.202 10.446 1.00 90.19 407 ASP A N 1
ATOM 3238 C CA . ASP A 1 407 ? 40.748 2.531 10.162 1.00 90.19 407 ASP A CA 1
ATOM 3239 C C . ASP A 1 407 ? 39.602 3.550 10.074 1.00 90.19 407 ASP A C 1
ATOM 3241 O O . ASP A 1 407 ? 38.874 3.617 9.080 1.00 90.19 407 ASP A O 1
ATOM 3245 N 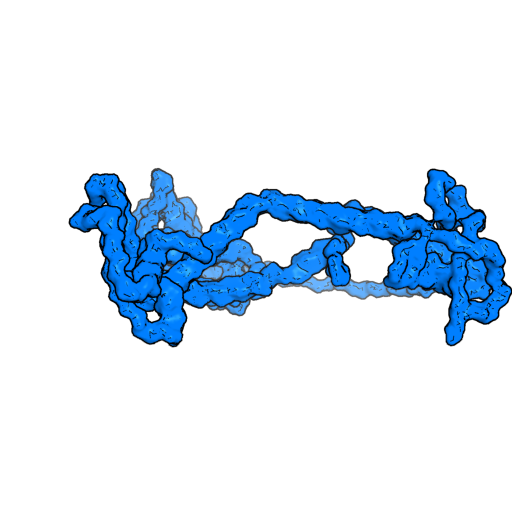N . PHE A 1 408 ? 39.399 4.306 11.152 1.00 91.56 408 PHE A N 1
ATOM 3246 C CA . PHE A 1 408 ? 38.409 5.372 11.240 1.00 91.56 408 PHE A CA 1
ATOM 3247 C C . PHE A 1 408 ? 39.081 6.722 10.997 1.00 91.56 408 PHE A C 1
ATOM 3249 O O . PHE A 1 408 ? 40.019 7.100 11.701 1.00 91.56 408 PHE A O 1
ATOM 3256 N N . LYS A 1 409 ? 38.563 7.468 10.016 1.00 89.94 409 LYS A N 1
ATOM 3257 C CA . LYS A 1 409 ? 39.030 8.812 9.663 1.00 89.94 409 LYS A CA 1
ATOM 3258 C C . LYS A 1 409 ? 38.067 9.872 10.167 1.00 89.94 409 LYS A C 1
ATOM 3260 O O . LYS A 1 409 ? 36.872 9.784 9.895 1.00 89.94 409 LYS A O 1
ATOM 3265 N N . SER A 1 410 ? 38.595 10.870 10.877 1.00 87.25 410 SER A N 1
ATOM 3266 C CA . SER A 1 410 ? 37.806 11.969 11.461 1.00 87.25 410 SER A CA 1
ATOM 3267 C C . SER A 1 410 ? 36.590 11.506 12.295 1.00 87.25 410 SER A C 1
ATOM 3269 O O . SER A 1 410 ? 35.496 12.062 12.190 1.00 87.25 410 SER A O 1
ATOM 3271 N N . LEU A 1 411 ? 36.779 10.476 13.125 1.00 86.69 411 LEU A N 1
ATOM 3272 C CA . LEU A 1 411 ? 35.770 9.898 14.016 1.00 86.69 411 LEU A CA 1
ATOM 3273 C C . LEU A 1 411 ? 35.277 10.924 15.050 1.00 86.69 411 LEU A C 1
ATOM 3275 O O . LEU A 1 411 ? 36.065 11.697 15.602 1.00 86.69 411 LEU A O 1
ATOM 3279 N N . ARG A 1 412 ? 33.969 10.911 15.333 1.00 82.25 412 ARG A N 1
ATOM 3280 C CA . ARG A 1 412 ? 33.300 11.792 16.306 1.00 82.25 412 ARG A CA 1
ATOM 3281 C C . ARG A 1 412 ? 32.280 11.016 17.139 1.00 82.25 412 ARG A C 1
ATOM 3283 O O . ARG A 1 412 ? 31.795 9.976 16.698 1.00 82.25 412 ARG A O 1
ATOM 3290 N N . HIS A 1 413 ? 31.946 11.515 18.330 1.00 82.00 413 HIS A N 1
ATOM 3291 C CA . HIS A 1 413 ? 31.065 10.805 19.262 1.00 82.00 413 HIS A CA 1
ATOM 3292 C C . HIS A 1 413 ? 29.595 10.853 18.796 1.00 82.00 413 HIS A C 1
ATOM 3294 O O . HIS A 1 413 ? 29.011 11.943 18.807 1.00 82.00 413 HIS A O 1
ATOM 3300 N N . PRO A 1 414 ? 28.949 9.716 18.452 1.00 75.56 414 PRO A N 1
ATOM 3301 C CA . PRO A 1 414 ? 27.665 9.718 17.740 1.00 75.56 414 PRO A CA 1
ATOM 3302 C C . PRO A 1 414 ? 26.527 10.489 18.422 1.00 75.56 414 PRO A C 1
ATOM 3304 O O . PRO A 1 414 ? 25.686 11.060 17.740 1.00 75.56 414 PRO A O 1
ATOM 3307 N N . THR A 1 415 ? 26.501 10.538 19.758 1.00 74.19 415 THR A N 1
ATOM 3308 C CA . THR A 1 415 ? 25.473 11.273 20.519 1.00 74.19 415 THR A CA 1
ATOM 3309 C C . THR A 1 415 ? 25.835 12.724 20.841 1.00 74.19 415 THR A C 1
ATOM 3311 O O . THR A 1 415 ? 24.933 13.513 21.102 1.00 74.19 415 THR A O 1
ATOM 3314 N N . LEU A 1 416 ? 27.119 13.111 20.816 1.00 73.88 416 LEU A N 1
ATOM 3315 C CA . LEU A 1 416 ? 27.505 14.502 21.102 1.00 73.88 416 LEU A CA 1
ATOM 3316 C C . LEU A 1 416 ? 27.293 15.387 19.872 1.00 73.88 416 LEU A C 1
ATOM 3318 O O . LEU A 1 416 ? 26.834 16.509 20.023 1.00 73.88 416 LEU A O 1
ATOM 3322 N N . CYS A 1 417 ? 27.511 14.857 18.664 1.00 65.81 417 CYS A N 1
ATOM 3323 C CA . CYS A 1 417 ? 27.233 15.572 17.412 1.00 65.81 417 CYS A CA 1
ATOM 3324 C C . CYS A 1 417 ? 25.740 15.857 17.161 1.00 65.81 417 CYS A C 1
ATOM 3326 O O . CYS A 1 417 ? 25.421 16.690 16.322 1.00 65.81 417 CYS A O 1
ATOM 3328 N N . VAL A 1 418 ? 24.831 15.174 17.868 1.00 63.50 418 VAL A N 1
ATOM 3329 C CA . VAL A 1 418 ? 23.372 15.382 17.764 1.00 63.50 418 VAL A CA 1
ATOM 3330 C C . VAL A 1 418 ? 22.867 16.382 18.816 1.00 63.50 418 VAL A C 1
ATOM 3332 O O . VAL A 1 418 ? 21.837 17.026 18.622 1.00 63.50 418 VAL A O 1
ATOM 3335 N N . ASN A 1 419 ? 23.607 16.571 19.914 1.00 61.72 419 ASN A N 1
ATOM 3336 C CA . ASN A 1 419 ? 23.291 17.563 20.936 1.00 61.72 419 ASN A CA 1
ATOM 3337 C C . ASN A 1 419 ? 23.904 18.920 20.562 1.00 61.72 419 ASN A C 1
ATOM 3339 O O . ASN A 1 419 ? 25.077 19.170 20.833 1.00 61.72 419 ASN A O 1
ATOM 3343 N N . GLY A 1 420 ? 23.085 19.832 20.028 1.00 57.41 420 GLY A N 1
ATOM 3344 C CA . GLY A 1 420 ? 23.465 21.209 19.654 1.00 57.41 420 GLY A CA 1
ATOM 3345 C C . GLY A 1 420 ? 23.897 22.136 20.806 1.00 57.41 420 GLY A C 1
ATOM 3346 O O . GLY A 1 420 ? 23.786 23.349 20.687 1.00 57.41 420 GLY A O 1
ATOM 3347 N N . SER A 1 421 ? 24.350 21.577 21.930 1.00 58.69 421 SER A N 1
ATOM 3348 C CA . SER A 1 421 ? 25.008 22.261 23.047 1.00 58.69 421 SER A CA 1
ATOM 3349 C C . SER A 1 421 ? 26.534 22.064 23.052 1.00 58.69 421 SER A C 1
ATOM 3351 O O . SER A 1 421 ? 27.197 22.498 23.992 1.00 58.69 421 SER A O 1
ATOM 3353 N N . VAL A 1 422 ? 27.090 21.355 22.062 1.00 62.75 422 VAL A N 1
ATOM 3354 C CA . VAL A 1 422 ? 28.534 21.132 21.878 1.00 62.75 422 VAL A CA 1
ATOM 3355 C C . VAL A 1 422 ? 28.905 21.575 20.463 1.00 62.75 422 VAL A C 1
ATOM 3357 O O . VAL A 1 422 ? 28.830 20.788 19.525 1.00 62.75 422 VAL A O 1
ATOM 3360 N N . GLU A 1 423 ? 29.256 22.853 20.306 1.00 58.50 423 GLU A N 1
ATOM 3361 C CA . GLU A 1 423 ? 29.472 23.462 18.982 1.00 58.50 423 GLU A CA 1
ATOM 3362 C C . GLU A 1 423 ? 30.758 22.946 18.300 1.00 58.50 423 GLU A C 1
ATOM 3364 O O . GLU A 1 423 ? 30.728 22.624 17.115 1.00 58.50 423 GLU A O 1
ATOM 3369 N N . ASP A 1 424 ? 31.847 22.754 19.058 1.00 67.44 424 ASP A N 1
ATOM 3370 C CA . ASP A 1 424 ? 33.154 22.303 18.551 1.00 67.44 424 ASP A CA 1
ATOM 3371 C C . ASP A 1 424 ? 33.574 20.928 19.116 1.00 67.44 424 ASP A C 1
ATOM 3373 O O . ASP A 1 424 ? 34.337 20.827 20.081 1.00 67.44 424 ASP A O 1
ATOM 3377 N N . PHE A 1 425 ? 33.119 19.831 18.496 1.00 76.25 425 PHE A N 1
ATOM 3378 C CA . PHE A 1 425 ? 33.695 18.499 18.745 1.00 76.25 425 PHE A CA 1
ATOM 3379 C C . PHE A 1 425 ? 34.876 18.224 17.799 1.00 76.25 425 PHE A C 1
ATOM 3381 O O . PHE A 1 425 ? 34.684 18.049 16.593 1.00 76.25 425 PHE A O 1
ATOM 3388 N N . ILE A 1 426 ? 36.090 18.104 18.347 1.00 81.94 426 ILE A N 1
ATOM 3389 C CA . ILE A 1 426 ? 37.311 17.828 17.571 1.00 81.94 426 ILE A CA 1
ATOM 3390 C C . ILE A 1 426 ? 37.309 16.369 17.057 1.00 81.94 426 ILE A C 1
ATOM 3392 O O . ILE A 1 426 ? 37.329 15.440 17.872 1.00 81.94 426 ILE A O 1
ATOM 3396 N N . PRO A 1 427 ? 37.307 16.126 15.730 1.00 84.38 427 PRO A N 1
ATOM 3397 C CA . PRO A 1 427 ? 37.360 14.778 15.165 1.00 84.38 427 PRO A CA 1
ATOM 3398 C C . PRO A 1 427 ? 38.742 14.130 15.338 1.00 84.38 427 PRO A C 1
ATOM 3400 O O . PRO A 1 427 ? 39.762 14.815 15.316 1.00 84.38 427 PRO A O 1
ATOM 3403 N N . ASN A 1 428 ? 38.782 12.801 15.470 1.00 85.50 428 ASN A N 1
ATOM 3404 C CA . ASN A 1 428 ? 40.017 12.040 15.697 1.00 85.50 428 ASN A CA 1
ATOM 3405 C C . ASN A 1 428 ? 40.190 10.899 14.684 1.00 85.50 428 ASN A C 1
ATOM 3407 O O . ASN A 1 428 ? 39.233 10.211 14.341 1.00 85.50 428 ASN A O 1
ATOM 3411 N N . ASP A 1 429 ? 41.420 10.654 14.245 1.00 89.75 429 ASP A N 1
ATOM 3412 C CA . ASP A 1 429 ? 41.774 9.447 13.493 1.00 89.75 429 ASP A CA 1
ATOM 3413 C C . ASP A 1 429 ? 42.067 8.293 14.462 1.00 89.75 429 ASP A C 1
ATOM 3415 O O . ASP A 1 429 ? 42.820 8.468 15.421 1.00 89.75 429 ASP A O 1
ATOM 3419 N N . VAL A 1 430 ? 41.508 7.104 14.211 1.00 89.12 430 VAL A N 1
ATOM 3420 C CA . VAL A 1 430 ? 41.754 5.908 15.037 1.00 89.12 430 VAL A CA 1
ATOM 3421 C C . VAL A 1 430 ? 41.947 4.682 14.148 1.00 89.12 430 VAL A C 1
ATOM 3423 O O . VAL A 1 430 ? 41.027 4.267 13.447 1.00 89.12 430 VAL A O 1
ATOM 3426 N N . LYS A 1 431 ? 43.139 4.080 14.196 1.00 89.38 431 LYS A N 1
ATOM 3427 C CA . LYS A 1 431 ? 43.508 2.907 13.394 1.00 89.38 431 LYS A CA 1
ATOM 3428 C C . LYS A 1 431 ? 44.162 1.832 14.260 1.00 89.38 431 LYS A C 1
ATOM 3430 O O . LYS A 1 431 ? 45.003 2.158 15.097 1.00 89.38 431 LYS A O 1
ATOM 3435 N N . LEU A 1 432 ? 43.805 0.567 14.042 1.00 89.50 432 LEU A N 1
ATOM 3436 C CA . LEU A 1 432 ? 44.370 -0.584 14.751 1.00 89.50 432 LEU A CA 1
ATOM 3437 C C . LEU A 1 432 ? 44.437 -1.813 13.831 1.00 89.50 432 LEU A C 1
ATOM 3439 O O . LEU A 1 432 ? 43.479 -2.102 13.114 1.00 89.50 432 LEU A O 1
ATOM 3443 N N . GLY A 1 433 ? 45.543 -2.559 13.891 1.00 87.38 433 GLY A N 1
ATOM 3444 C CA . GLY A 1 433 ? 45.786 -3.739 13.055 1.00 87.38 433 GLY A CA 1
ATOM 3445 C C . GLY A 1 433 ? 46.129 -3.436 11.590 1.00 87.38 433 GLY A C 1
ATOM 3446 O O . GLY A 1 433 ? 46.417 -2.299 11.220 1.00 87.38 433 GLY A O 1
ATOM 3447 N N . GLY A 1 434 ? 46.137 -4.479 10.754 1.00 84.25 434 GLY A N 1
ATOM 3448 C CA . GLY A 1 434 ? 46.572 -4.383 9.357 1.00 84.25 434 GLY A CA 1
ATOM 3449 C C . GLY A 1 434 ? 48.050 -3.993 9.248 1.00 84.25 434 GLY A C 1
ATOM 3450 O O . GLY A 1 434 ? 48.921 -4.702 9.750 1.00 84.25 434 GLY A O 1
ATOM 3451 N N . ASP A 1 435 ? 48.324 -2.853 8.613 1.00 84.56 435 ASP A N 1
ATOM 3452 C CA . ASP A 1 435 ? 49.653 -2.236 8.490 1.00 84.56 435 ASP A CA 1
ATOM 3453 C C . ASP A 1 435 ? 50.177 -1.579 9.783 1.00 84.56 435 ASP A C 1
ATOM 3455 O O . ASP A 1 435 ? 51.356 -1.229 9.848 1.00 84.56 435 ASP A O 1
ATOM 3459 N N . VAL A 1 436 ? 49.342 -1.428 10.821 1.00 87.19 436 VAL A N 1
ATOM 3460 C CA . VAL A 1 436 ? 49.752 -0.885 12.129 1.00 87.19 436 VAL A CA 1
ATOM 3461 C C . VAL A 1 436 ? 49.636 -1.918 13.256 1.00 87.19 436 VAL A C 1
ATOM 3463 O O . VAL A 1 436 ? 49.109 -3.019 13.093 1.00 87.19 436 VAL A O 1
ATOM 3466 N N . GLY A 1 437 ? 50.161 -1.566 14.433 1.00 85.69 437 GLY A N 1
ATOM 3467 C CA . GLY A 1 437 ? 50.155 -2.435 15.608 1.00 85.69 437 GLY A CA 1
ATOM 3468 C C . GLY A 1 437 ? 48.754 -2.941 15.978 1.00 85.69 437 GLY A C 1
ATOM 3469 O O . GLY A 1 437 ? 47.770 -2.205 15.928 1.00 85.69 437 GLY A O 1
ATOM 3470 N N . LYS A 1 438 ? 48.677 -4.210 16.393 1.00 85.31 438 LYS A N 1
ATOM 3471 C CA . LYS A 1 438 ? 47.435 -4.876 16.840 1.00 85.31 438 LYS A CA 1
ATOM 3472 C C . LYS A 1 438 ? 47.098 -4.582 18.316 1.00 85.31 438 LYS A C 1
ATOM 3474 O O . LYS A 1 438 ? 46.103 -5.070 18.835 1.00 85.31 438 LYS A O 1
ATOM 3479 N N . ILE A 1 439 ? 47.930 -3.778 18.987 1.00 84.75 439 ILE A N 1
ATOM 3480 C CA . ILE A 1 439 ? 47.767 -3.273 20.357 1.00 84.75 439 ILE A CA 1
ATOM 3481 C C . ILE A 1 439 ? 48.153 -1.788 20.343 1.00 84.75 439 ILE A C 1
ATOM 3483 O O . ILE A 1 439 ? 49.204 -1.441 19.802 1.00 84.75 439 ILE A O 1
ATOM 3487 N N . ALA A 1 440 ? 47.339 -0.931 20.962 1.00 82.69 440 ALA A N 1
ATOM 3488 C CA . ALA A 1 440 ? 47.632 0.487 21.163 1.00 82.69 440 ALA A CA 1
ATOM 3489 C C . ALA A 1 440 ? 47.733 0.811 22.662 1.00 82.69 440 ALA A C 1
ATOM 3491 O O . ALA A 1 440 ? 46.902 0.374 23.456 1.00 82.69 440 ALA A O 1
ATOM 3492 N N . LEU A 1 441 ? 48.741 1.600 23.042 1.00 82.81 441 LEU A N 1
ATOM 3493 C CA . LEU A 1 441 ? 48.892 2.155 24.388 1.00 82.81 441 LEU A CA 1
ATOM 3494 C C . LEU A 1 441 ? 48.424 3.613 24.374 1.00 82.81 441 LEU A C 1
ATOM 3496 O O . LEU A 1 441 ? 49.051 4.460 23.744 1.00 82.81 441 LEU A O 1
ATOM 3500 N N . LEU A 1 442 ? 47.314 3.897 25.058 1.00 80.44 442 LEU A N 1
ATOM 3501 C CA . LEU A 1 442 ? 46.747 5.242 25.156 1.00 80.44 442 LEU A CA 1
ATOM 3502 C C . LEU A 1 442 ? 47.261 5.953 26.414 1.00 80.44 442 LEU A C 1
ATOM 3504 O O . LEU A 1 442 ? 46.936 5.561 27.533 1.00 80.44 442 LEU A O 1
ATOM 3508 N N . THR A 1 443 ? 48.030 7.025 26.227 1.00 79.00 443 THR A N 1
ATOM 3509 C CA . THR A 1 443 ? 48.562 7.875 27.304 1.00 79.00 443 THR A CA 1
ATOM 3510 C C . THR A 1 443 ? 47.958 9.274 27.237 1.00 79.00 443 THR A C 1
ATOM 3512 O O . THR A 1 443 ? 47.996 9.902 26.181 1.00 79.00 443 THR A O 1
ATOM 3515 N N . ALA A 1 444 ? 47.457 9.791 28.359 1.00 72.50 444 ALA A N 1
ATOM 3516 C CA . ALA A 1 444 ? 47.028 11.182 28.499 1.00 72.50 444 ALA A CA 1
ATOM 3517 C C . ALA A 1 444 ? 47.235 11.662 29.941 1.00 72.50 444 ALA A C 1
ATOM 3519 O O . ALA A 1 444 ? 47.174 10.862 30.873 1.00 72.50 444 ALA A O 1
ATOM 3520 N N . GLU A 1 445 ? 47.424 12.969 30.125 1.00 65.75 445 GLU A N 1
ATOM 3521 C CA . GLU A 1 445 ? 47.572 13.592 31.450 1.00 65.75 445 GLU A CA 1
ATOM 3522 C C . GLU A 1 445 ? 46.269 13.543 32.269 1.00 65.75 445 GLU A C 1
ATOM 3524 O O . GLU A 1 445 ? 46.306 13.497 33.495 1.00 65.75 445 GLU A O 1
ATOM 3529 N N . ASN A 1 446 ? 45.112 13.497 31.594 1.00 58.94 446 ASN A N 1
ATOM 3530 C CA . ASN A 1 446 ? 43.790 13.346 32.200 1.00 58.94 446 ASN A CA 1
ATOM 3531 C C . ASN A 1 446 ? 42.987 12.247 31.480 1.00 58.94 446 ASN A C 1
ATOM 3533 O O . ASN A 1 446 ? 42.723 12.339 30.280 1.00 58.94 446 ASN A O 1
ATOM 3537 N N . GLY A 1 447 ? 42.550 11.221 32.220 1.00 61.31 447 GLY A N 1
ATOM 3538 C CA . GLY A 1 447 ? 41.938 9.997 31.667 1.00 61.31 447 GLY A CA 1
ATOM 3539 C C . GLY A 1 447 ? 40.560 10.146 31.000 1.00 61.31 447 GLY A C 1
ATOM 3540 O O . GLY A 1 447 ? 40.053 9.186 30.425 1.00 61.31 447 GLY A O 1
ATOM 3541 N N . LEU A 1 448 ? 39.949 11.335 31.037 1.00 59.34 448 LEU A N 1
ATOM 3542 C CA . LEU A 1 448 ? 38.671 11.608 30.365 1.00 59.34 448 LEU A CA 1
ATOM 3543 C C . LEU A 1 448 ? 38.777 11.448 28.839 1.00 59.34 448 LEU A C 1
ATOM 3545 O O . LEU A 1 448 ? 37.885 10.876 28.216 1.00 59.34 448 LEU A O 1
ATOM 3549 N N . PHE A 1 449 ? 39.882 11.905 28.240 1.00 59.41 449 PHE A N 1
ATOM 3550 C CA . PHE A 1 449 ? 40.069 11.849 26.787 1.00 59.41 449 PHE A CA 1
ATOM 3551 C C . PHE A 1 449 ? 40.261 10.411 26.282 1.00 59.41 449 PHE A C 1
ATOM 3553 O O . PHE A 1 449 ? 39.667 10.020 25.279 1.00 59.41 449 PHE A O 1
ATOM 3560 N N . THR A 1 450 ? 41.032 9.589 27.002 1.00 62.38 450 THR A N 1
ATOM 3561 C CA . THR A 1 450 ? 41.270 8.184 26.630 1.00 62.38 450 THR A CA 1
ATOM 3562 C C . THR A 1 450 ? 40.030 7.315 26.828 1.00 62.38 450 THR A C 1
ATOM 3564 O O . THR A 1 450 ? 39.742 6.479 25.971 1.00 62.38 450 THR A O 1
ATOM 3567 N N . GLY A 1 451 ? 39.246 7.551 27.888 1.00 63.16 451 GLY A N 1
ATOM 3568 C CA . GLY A 1 451 ? 37.948 6.895 28.079 1.00 63.16 451 GLY A CA 1
ATOM 3569 C C . GLY A 1 451 ? 36.946 7.227 26.966 1.00 63.16 451 GLY A C 1
ATOM 3570 O O . GLY A 1 451 ? 36.286 6.327 26.436 1.00 63.16 451 GLY A O 1
ATOM 3571 N N . LEU A 1 452 ? 36.881 8.496 26.548 1.00 62.97 452 LEU A N 1
ATOM 3572 C CA . LEU A 1 452 ? 36.027 8.933 25.440 1.00 62.97 452 LEU A CA 1
ATOM 3573 C C . LEU A 1 452 ? 36.472 8.316 24.102 1.00 62.97 452 LEU A C 1
ATOM 3575 O O . LEU A 1 452 ? 35.639 7.770 23.380 1.00 62.97 452 LEU A O 1
ATOM 3579 N N . LEU A 1 453 ? 37.775 8.335 23.794 1.00 63.88 453 LEU A N 1
ATOM 3580 C CA . LEU A 1 453 ? 38.337 7.747 22.570 1.00 63.88 453 LEU A CA 1
ATOM 3581 C C . LEU A 1 453 ? 38.089 6.230 22.487 1.00 63.88 453 LEU A C 1
ATOM 3583 O O . LEU A 1 453 ? 37.670 5.732 21.441 1.00 63.88 453 LEU A O 1
ATOM 3587 N N . SER A 1 454 ? 38.279 5.506 23.597 1.00 64.69 454 SER A N 1
ATOM 3588 C CA . SER A 1 454 ? 37.956 4.075 23.702 1.00 64.69 454 SER A CA 1
ATOM 3589 C C . SER A 1 454 ? 36.478 3.805 23.410 1.00 64.69 454 SER A C 1
ATOM 3591 O O . SER A 1 454 ? 36.148 2.911 22.631 1.00 64.69 454 SER A O 1
ATOM 3593 N N . THR A 1 455 ? 35.590 4.621 23.982 1.00 68.69 455 THR A N 1
ATOM 3594 C CA . THR A 1 455 ? 34.135 4.452 23.856 1.00 68.69 455 THR A CA 1
ATOM 3595 C C . THR A 1 455 ? 33.644 4.766 22.442 1.00 68.69 455 THR A C 1
ATOM 3597 O O . THR A 1 455 ? 32.856 4.001 21.894 1.00 68.69 455 THR A O 1
ATOM 3600 N N . MET A 1 456 ? 34.174 5.811 21.791 1.00 67.19 456 MET A N 1
ATOM 3601 C CA . MET A 1 456 ? 33.902 6.085 20.368 1.00 67.19 456 MET A CA 1
ATOM 3602 C C . MET A 1 456 ? 34.361 4.955 19.441 1.00 67.19 456 MET A C 1
ATOM 3604 O O . MET A 1 456 ? 33.738 4.721 18.410 1.00 67.19 456 MET A O 1
ATOM 3608 N N . SER A 1 457 ? 35.445 4.267 19.804 1.00 62.03 457 SER A N 1
ATOM 3609 C CA . SER A 1 457 ? 36.036 3.185 19.005 1.00 62.03 457 SER A CA 1
ATOM 3610 C C . SER A 1 457 ? 35.383 1.817 19.251 1.00 62.03 457 SER A C 1
ATOM 3612 O O . SER A 1 457 ? 35.765 0.843 18.610 1.00 62.03 457 SER A O 1
ATOM 3614 N N . GLY A 1 458 ? 34.436 1.714 20.194 1.00 63.41 458 GLY A N 1
ATOM 3615 C CA . GLY A 1 458 ? 33.849 0.439 20.622 1.00 63.41 458 GLY A CA 1
ATOM 3616 C C . GLY A 1 458 ? 34.794 -0.459 21.437 1.00 63.41 458 GLY A C 1
ATOM 3617 O O . GLY A 1 458 ? 34.487 -1.628 21.654 1.00 63.41 458 GLY A O 1
ATOM 3618 N N . CYS A 1 459 ? 35.934 0.068 21.899 1.00 53.28 459 CYS A N 1
ATOM 3619 C CA . CYS A 1 459 ? 36.949 -0.681 22.653 1.00 53.28 459 CYS A CA 1
ATOM 3620 C C . CYS A 1 459 ? 36.585 -0.884 24.136 1.00 53.28 459 CYS A C 1
ATOM 3622 O O . CYS A 1 459 ? 37.229 -1.667 24.832 1.00 53.28 459 CYS A O 1
ATOM 3624 N N . THR A 1 460 ? 35.554 -0.190 24.619 1.00 48.88 460 THR A N 1
ATOM 3625 C CA . THR A 1 460 ? 34.952 -0.357 25.949 1.00 48.88 460 THR A CA 1
ATOM 3626 C C . THR A 1 460 ? 33.498 -0.818 25.804 1.00 48.88 460 THR A C 1
ATOM 3628 O O . THR A 1 460 ? 32.808 -0.341 24.901 1.00 48.88 460 THR A O 1
ATOM 3631 N N . PRO A 1 461 ? 33.003 -1.731 26.666 1.00 33.22 461 PRO A N 1
ATOM 3632 C CA . PRO A 1 461 ? 31.602 -2.141 26.638 1.00 33.22 461 PRO A CA 1
ATOM 3633 C C . PRO A 1 461 ? 30.678 -0.959 26.986 1.00 33.22 461 PRO A C 1
ATOM 3635 O O . PRO A 1 461 ? 31.096 -0.067 27.732 1.00 33.22 461 PRO A O 1
ATOM 3638 N N . PRO A 1 462 ? 29.427 -0.944 26.488 1.00 35.88 462 PRO A N 1
ATOM 3639 C CA . PRO A 1 462 ? 28.427 0.009 26.954 1.00 35.88 462 PRO A CA 1
ATOM 3640 C C . PRO A 1 462 ? 28.137 -0.205 28.447 1.00 35.88 462 PRO A C 1
ATOM 3642 O O . PRO A 1 462 ? 28.168 -1.338 28.934 1.00 35.88 462 PRO A O 1
ATOM 3645 N N . VAL A 1 463 ? 27.860 0.902 29.141 1.00 34.94 463 VAL A N 1
ATOM 3646 C CA . VAL A 1 463 ? 27.450 0.962 30.556 1.00 34.94 463 VAL A CA 1
ATOM 3647 C C . VAL A 1 463 ? 25.928 0.927 30.653 1.00 34.94 463 VAL A C 1
ATOM 3649 O O . VAL A 1 463 ? 25.297 1.646 29.846 1.00 34.94 463 VAL A O 1
#

Sequence (463 aa):
MGRLRLGVPYGLLPVGLLSSYAKQQKENSPPEPVIRLVRSQRAGNIDEDDEEQGAKGGVHPILKVDAIRFLYTFRNQLTKQQLLAVLPLLIKALDDSENYVTYTYAAIAIEKVLGIRQNGQILFAQADVRDFAPQLLGVLMSKIERAGTPEKIAENDHLMKAAMRVIITARQTLIPTYQQLLNRLVAVLGVISKNASNPKFDQYIFESLSALMRFVTSGSPTTIPTFESTLFEPFTIILMQDIDPRLIKRYFLLGHDELIPREGKDEAYDEVMTEIEELEEGLEEALKKFEKSLGMKLSWWHSAVGTEEIYMIETSAGQKNIPKEWTRNGGTKVEAREKRNTAIKKFKFRIYNEFDEDRGIWLRAIRVFAKLDCLFSLAKSSAAIGEPSCRPKFVGEEEGDGSAWFDFKSLRHPTLCVNGSVEDFIPNDVKLGGDVGKIALLTAENGLFTGLLSTMSGCTPPV

Organism: NCBI:txid2823264

Foldseek 3Di:
DDKDWFFADADVADPDDDDPDDGHHDFDDDDDDDDDDDDDDDDDDDDDDDPDDDDDDDDDLVVLLVVLVVCLVCLVVDDPVVLLVCLVVLLCQLQVDPDPSRNLSSLSSLLSNQQDDDPNHGPAALVSCLPCLVVSLVSLLVVLVVDDALCSSLVRLSSLSSNLSSLLRNQQSCLVPLLVSLLSLLVNLLRNLVPVHHVSSVVSSVSSLVSSCVRNCVNPVVCVVVNCVSVVVSVVVSVVPPPDVVVQVVQADDDPPAGAGDDPNAPQLNVLVVVLVVVVNRVVRRQVVVCVVQVFDWDFDADPPDLFRGTIIMHDPVDDRDDPPTDDGDDPNSVSVVSNVVSSVVVVVVVVVVVCVCVVVVVVVVVVVVVVVVVVVVVVLQVLLDPDDDDDDDDDCVVAPNDDWDWDDQQFDSVVSNPPVCPDTGGDIDIADGVDHNDDDDDDPDCPVVVRVCVSVVVDPDD

Radius of gyration: 38.31 Å; chains: 1; bounding box: 106×54×97 Å